Protein AF-A0A7S1XVS2-F1 (afdb_monomer_lite)

Organism: NCBI:txid124430

pLDDT: mean 78.74, std 25.48, range [21.52, 98.75]

InterPro domains:
  IPR017853 Glycoside hydrolase superfamily [SSF51445] (365-425)

Foldseek 3Di:
DDDDDDDDDDDDDDDDDDDDDDDDDDDDDDDDDDDDDDDDDDDDDDDDDDDDDDDDDDDDDDDDDDDDDDPDPPPPPPPPPPPPPPDPDAQWDKDADPQRWIFTHGNNFGQWGWDWWWAAAPQDIATRPPLQKGFPDDQDWDFDQPDLLGTWIKTKTWMDSVPQDIWIWMWTHDNQFKIKIKIWFQAKGAQLAHDDDPDPVVSQFDARTFPGKTWQDPDRDQYFQKKWWQWADVSPPTDMDGRWLTHDAGTHPGGAKMKGAHPVLQKIKIKGWLPPRNFKMWDWDQDPVSIIMITIHGGNRDRITHRGDMTMMMIGMDRGDVRNVVVVVVSSCVSVVHDPVVVCVLDPVNVFAAAELDDPDPNVVHAPPPDAQLVRLLVVLVVCVVVVPDHQYYHDDDPQADADPPRDGDGPAGDCRRVVVGDVVSCVSSRPNPPDPVNVPD

Radius of gyration: 31.46 Å; chains: 1; bounding box: 79×126×64 Å

Structure (mmCIF, N/CA/C/O backbone):
data_AF-A0A7S1XVS2-F1
#
_entry.id   AF-A0A7S1XVS2-F1
#
loop_
_atom_site.group_PDB
_atom_site.id
_atom_site.type_symbol
_atom_site.label_atom_id
_atom_site.label_alt_id
_atom_site.label_comp_id
_atom_site.label_asym_id
_atom_site.label_entity_id
_atom_site.label_seq_id
_atom_site.pdbx_PDB_ins_code
_atom_site.Cartn_x
_atom_site.Cartn_y
_atom_site.Cartn_z
_atom_site.occupancy
_atom_site.B_iso_or_equiv
_atom_site.auth_seq_id
_atom_site.auth_comp_id
_atom_site.auth_asym_id
_atom_site.auth_atom_id
_atom_site.pdbx_PDB_model_num
ATOM 1 N N . SER A 1 1 ? 32.647 60.392 20.763 1.00 36.88 1 SER A N 1
ATOM 2 C CA . SER A 1 1 ? 31.682 60.488 19.650 1.00 36.88 1 SER A CA 1
ATOM 3 C C . SER A 1 1 ? 30.702 59.328 19.760 1.00 36.88 1 SER A C 1
ATOM 5 O O . SER A 1 1 ? 31.150 58.197 19.733 1.00 36.88 1 SER A O 1
ATOM 7 N N . ALA A 1 2 ? 29.423 59.664 19.997 1.00 31.08 2 ALA A N 1
ATOM 8 C CA . ALA A 1 2 ? 28.161 58.892 19.911 1.00 31.08 2 ALA A CA 1
ATOM 9 C C . ALA A 1 2 ? 28.147 57.392 20.333 1.00 31.08 2 ALA A C 1
ATOM 11 O O . ALA A 1 2 ? 28.803 56.578 19.705 1.00 31.08 2 ALA A O 1
ATOM 12 N N . SER A 1 3 ? 27.490 56.944 21.418 1.00 28.03 3 SER A N 1
ATOM 13 C CA . SER A 1 3 ? 26.065 57.025 21.845 1.00 28.03 3 SER A CA 1
ATOM 14 C C . SER A 1 3 ? 25.125 55.999 21.186 1.00 28.03 3 SER A C 1
ATOM 16 O O . SER A 1 3 ? 24.820 56.158 20.010 1.00 28.03 3 SER A O 1
ATOM 18 N N . ALA A 1 4 ? 24.585 55.067 21.995 1.00 30.02 4 ALA A N 1
ATOM 19 C CA . ALA A 1 4 ? 23.151 54.705 22.161 1.00 30.02 4 ALA A CA 1
ATOM 20 C C . ALA A 1 4 ? 23.037 53.231 22.634 1.00 30.02 4 ALA A C 1
ATOM 22 O O . ALA A 1 4 ? 23.236 52.313 21.853 1.00 30.02 4 ALA A O 1
ATOM 23 N N . ALA A 1 5 ? 22.942 52.910 23.929 1.00 32.09 5 ALA A N 1
ATOM 24 C CA . ALA A 1 5 ? 21.788 53.035 24.835 1.00 32.09 5 ALA A CA 1
ATOM 25 C C . ALA A 1 5 ? 20.539 52.248 24.379 1.00 32.09 5 ALA A C 1
ATOM 27 O O . ALA A 1 5 ? 19.642 52.785 23.731 1.00 32.09 5 ALA A O 1
ATOM 28 N N . ALA A 1 6 ? 20.476 50.980 24.793 1.00 29.17 6 ALA A N 1
ATOM 29 C CA . ALA A 1 6 ? 19.278 50.151 24.764 1.00 29.17 6 ALA A CA 1
ATOM 30 C C . ALA A 1 6 ? 18.232 50.688 25.759 1.00 29.17 6 ALA A C 1
ATOM 32 O O . ALA A 1 6 ? 18.528 50.897 26.936 1.00 29.17 6 ALA A O 1
ATOM 33 N N . ARG A 1 7 ? 16.998 50.896 25.291 1.00 29.14 7 ARG A N 1
ATOM 34 C CA . ARG A 1 7 ? 15.817 51.091 26.141 1.00 29.14 7 ARG A CA 1
ATOM 35 C C . ARG A 1 7 ? 14.791 50.018 25.818 1.00 29.14 7 ARG A C 1
ATOM 37 O O . ARG A 1 7 ? 14.364 49.884 24.674 1.00 29.14 7 ARG A O 1
ATOM 44 N N . SER A 1 8 ? 14.407 49.288 26.857 1.00 27.64 8 SER A N 1
ATOM 45 C CA . SER A 1 8 ? 13.283 48.367 26.878 1.00 27.64 8 SER A CA 1
ATOM 46 C C . SER A 1 8 ? 11.971 49.118 26.632 1.00 27.64 8 SER A C 1
ATOM 48 O O . SER A 1 8 ? 11.725 50.191 27.188 1.00 27.64 8 SER A O 1
ATOM 50 N N . ARG A 1 9 ? 11.110 48.541 25.793 1.00 28.53 9 ARG A N 1
ATOM 51 C CA . ARG A 1 9 ? 9.696 48.904 25.689 1.00 28.53 9 ARG A CA 1
ATOM 52 C C . ARG A 1 9 ? 8.865 47.646 25.887 1.00 28.53 9 ARG A C 1
ATOM 54 O O . ARG A 1 9 ? 8.879 46.750 25.054 1.00 28.53 9 ARG A O 1
ATOM 61 N N . VAL A 1 10 ? 8.160 47.625 27.009 1.00 32.50 10 VAL A N 1
ATOM 62 C CA . VAL A 1 10 ? 6.999 46.774 27.275 1.00 32.50 10 VAL A CA 1
ATOM 63 C C . VAL A 1 10 ? 5.834 47.283 26.418 1.00 32.50 10 VAL A C 1
ATOM 65 O O . VAL A 1 10 ? 5.587 48.493 26.435 1.00 32.50 10 VAL A O 1
ATOM 68 N N . PRO A 1 11 ? 5.096 46.419 25.702 1.00 32.25 11 PRO A N 1
ATOM 69 C CA . PRO A 1 11 ? 3.765 46.758 25.221 1.00 32.25 11 PRO A CA 1
ATOM 70 C C . PRO A 1 11 ? 2.677 46.186 26.133 1.00 32.25 11 PRO A C 1
ATOM 72 O O . PRO A 1 11 ? 2.744 45.052 26.600 1.00 32.25 11 PRO A O 1
ATOM 75 N N . ASN A 1 12 ? 1.683 47.039 26.353 1.00 28.75 12 ASN A N 1
ATOM 76 C CA . ASN A 1 12 ? 0.519 46.888 27.209 1.00 28.75 12 ASN A CA 1
ATOM 77 C C . ASN A 1 12 ? -0.358 45.666 26.912 1.00 28.75 12 ASN A C 1
ATOM 79 O O . ASN A 1 12 ? -0.596 45.303 25.762 1.00 28.75 12 ASN A O 1
ATOM 83 N N . ALA A 1 13 ? -0.942 45.156 27.997 1.00 29.19 13 ALA A N 1
ATOM 84 C CA . ALA A 1 13 ? -2.112 44.297 28.010 1.00 29.19 13 ALA A CA 1
ATOM 85 C C . ALA A 1 13 ? -3.295 44.976 27.298 1.00 29.19 13 ALA A C 1
ATOM 87 O O . ALA A 1 13 ? -3.735 46.058 27.691 1.00 29.19 13 ALA A O 1
ATOM 88 N N . ALA A 1 14 ? -3.809 44.317 26.260 1.00 30.17 14 ALA A N 1
ATOM 89 C CA . ALA A 1 14 ? -5.089 44.633 25.649 1.00 30.17 14 ALA A CA 1
ATOM 90 C C . ALA A 1 14 ? -6.154 43.700 26.235 1.00 30.17 14 ALA A C 1
ATOM 92 O O . ALA A 1 14 ? -6.114 42.483 26.071 1.00 30.17 14 ALA A O 1
ATOM 93 N N . THR A 1 15 ? -7.097 44.303 26.944 1.00 30.73 15 THR A N 1
ATOM 94 C CA . THR A 1 15 ? -8.346 43.725 27.430 1.00 30.73 15 THR A CA 1
ATOM 95 C C . THR A 1 15 ? -9.229 43.332 26.243 1.00 30.73 15 THR A C 1
ATOM 97 O O . THR A 1 15 ? -9.756 44.197 25.546 1.00 30.73 15 THR A O 1
ATOM 100 N N . THR A 1 16 ? -9.435 42.034 26.024 1.00 31.17 16 THR A N 1
ATOM 101 C CA . THR A 1 16 ? -10.450 41.519 25.092 1.00 31.17 16 THR A CA 1
ATOM 102 C C . THR A 1 16 ? -11.611 40.908 25.866 1.00 31.17 16 THR A C 1
ATOM 104 O O . THR A 1 16 ? -11.453 39.914 26.570 1.00 31.17 16 THR A O 1
ATOM 107 N N . GLN A 1 17 ? -12.783 41.530 25.728 1.00 29.62 17 GLN A N 1
ATOM 108 C CA . GLN A 1 17 ? -14.078 40.983 26.135 1.00 29.62 17 GLN A CA 1
ATOM 109 C C . GLN A 1 17 ? -14.377 39.667 25.388 1.00 29.62 17 GLN A C 1
ATOM 111 O O . GLN A 1 17 ? -13.984 39.531 24.226 1.00 29.62 17 GLN A O 1
ATOM 116 N N . PRO A 1 18 ? -15.106 38.715 25.999 1.00 31.66 18 PRO A N 1
ATOM 117 C CA . PRO A 1 18 ? -15.439 37.454 25.350 1.00 31.66 18 PRO A CA 1
ATOM 118 C C . PRO A 1 18 ? -16.485 37.651 24.245 1.00 31.66 18 PRO A C 1
ATOM 120 O O . PRO A 1 18 ? -17.544 38.254 24.442 1.00 31.66 18 PRO A O 1
ATOM 123 N N . ALA A 1 19 ? -16.173 37.114 23.066 1.00 32.12 19 ALA A N 1
ATOM 124 C CA . ALA A 1 19 ? -17.058 37.079 21.915 1.00 32.12 19 ALA A CA 1
ATOM 125 C C . ALA A 1 19 ? -18.284 36.192 22.187 1.00 32.12 19 ALA A C 1
ATOM 127 O O . ALA A 1 19 ? -18.185 35.074 22.692 1.00 32.12 19 ALA A O 1
ATOM 128 N N . ARG A 1 20 ? -19.457 36.715 21.820 1.00 29.02 20 ARG A N 1
ATOM 129 C CA . ARG A 1 20 ? -20.750 36.028 21.870 1.00 29.02 20 ARG A CA 1
ATOM 130 C C . ARG A 1 20 ? -20.726 34.752 21.021 1.00 29.02 20 ARG A C 1
ATOM 132 O O . ARG A 1 20 ? -20.350 34.794 19.850 1.00 29.02 20 ARG A O 1
ATOM 139 N N . ARG A 1 21 ? -21.206 33.647 21.602 1.00 32.41 21 ARG A N 1
ATOM 140 C CA . ARG A 1 21 ? -21.481 32.377 20.914 1.00 32.41 21 ARG A CA 1
ATOM 141 C C . ARG A 1 21 ? -22.445 32.609 19.741 1.00 32.41 21 ARG A C 1
ATOM 143 O O . ARG A 1 21 ? -23.542 33.130 19.936 1.00 32.41 21 ARG A O 1
ATOM 150 N N . ARG A 1 22 ? -22.044 32.203 18.532 1.00 31.61 22 ARG A N 1
ATOM 151 C CA . ARG A 1 22 ? -22.971 31.937 17.421 1.00 31.61 22 ARG A CA 1
ATOM 152 C C . ARG A 1 22 ? -23.511 30.508 17.580 1.00 31.61 22 ARG A C 1
ATOM 154 O O . ARG A 1 22 ? -22.698 29.615 17.811 1.00 31.61 22 ARG A O 1
ATOM 161 N N . PRO A 1 23 ? -24.825 30.269 17.454 1.00 29.73 23 PRO A N 1
ATOM 162 C CA . PRO A 1 23 ? -25.363 28.915 17.411 1.00 29.73 23 PRO A CA 1
ATOM 163 C C . PRO A 1 23 ? -25.033 28.249 16.065 1.00 29.73 23 PRO A C 1
ATOM 165 O O . PRO A 1 23 ? -25.108 28.887 15.013 1.00 29.73 23 PRO A O 1
ATOM 168 N N . LEU A 1 24 ? -24.650 26.971 16.118 1.00 34.09 24 LEU A N 1
ATOM 169 C CA . LEU A 1 24 ? -24.522 26.089 14.955 1.00 34.09 24 LEU A CA 1
ATOM 170 C C . LEU A 1 24 ? -25.910 25.574 14.517 1.00 34.09 24 LEU A C 1
ATOM 172 O O . LEU A 1 24 ? -26.830 25.534 15.337 1.00 34.09 24 LEU A O 1
ATOM 176 N N . PRO A 1 25 ? -26.083 25.227 13.229 1.00 30.98 25 PRO A N 1
ATOM 177 C CA . PRO A 1 25 ? -27.387 24.947 12.639 1.00 30.98 25 PRO A CA 1
ATOM 178 C C . PRO A 1 25 ? -27.948 23.582 13.055 1.00 30.98 25 PRO A C 1
ATOM 180 O O . PRO A 1 25 ? -27.243 22.578 13.104 1.00 30.98 25 PRO A O 1
ATOM 183 N N . SER A 1 26 ? -29.256 23.564 13.305 1.00 28.97 26 SER A N 1
ATOM 184 C CA . SER A 1 26 ? -30.069 22.379 13.562 1.00 28.97 26 SER A CA 1
ATOM 185 C C . SER A 1 26 ? -30.191 21.506 12.309 1.00 28.97 26 SER A C 1
ATOM 187 O O . SER A 1 26 ? -30.762 21.947 11.310 1.00 28.97 26 SER A O 1
ATOM 189 N N . ASN A 1 27 ? -29.734 20.255 12.377 1.00 31.08 27 ASN A N 1
ATOM 190 C CA . ASN A 1 27 ? -30.096 19.231 11.399 1.00 31.08 27 ASN A CA 1
ATOM 191 C C . ASN A 1 27 ? -31.477 18.665 11.752 1.00 31.08 27 ASN A C 1
ATOM 193 O O . ASN A 1 27 ? -31.625 17.835 12.645 1.00 31.08 27 ASN A O 1
ATOM 197 N N . THR A 1 28 ? -32.502 19.126 11.041 1.00 30.64 28 THR A N 1
ATOM 198 C CA . THR A 1 28 ? -33.830 18.509 11.024 1.00 30.64 28 THR A CA 1
ATOM 199 C C . THR A 1 28 ? -33.789 17.223 10.204 1.00 30.64 28 THR A C 1
ATOM 201 O O . THR A 1 28 ? -33.678 17.267 8.980 1.00 30.64 28 THR A O 1
ATOM 204 N N . ALA A 1 29 ? -33.907 16.080 10.881 1.00 30.20 29 ALA A N 1
ATOM 205 C CA . ALA A 1 29 ? -34.226 14.803 10.259 1.00 30.20 29 ALA A CA 1
ATOM 206 C C . ALA A 1 29 ? -35.687 14.822 9.778 1.00 30.20 29 ALA A C 1
ATOM 208 O O . ALA A 1 29 ? -36.616 15.003 10.566 1.00 30.20 29 ALA A O 1
ATOM 209 N N . GLY A 1 30 ? -35.876 14.677 8.467 1.00 28.25 30 GLY A N 1
ATOM 210 C CA . GLY A 1 30 ? -37.182 14.594 7.824 1.00 28.25 30 GLY A CA 1
ATOM 211 C C . GLY A 1 30 ? -37.812 13.211 7.979 1.00 28.25 30 GLY A C 1
ATOM 212 O O . GLY A 1 30 ? -37.205 12.191 7.666 1.00 28.25 30 GLY A O 1
ATOM 213 N N . SER A 1 31 ? -39.054 13.210 8.448 1.00 30.19 31 SER A N 1
ATOM 214 C CA . SER A 1 31 ? -39.982 12.085 8.527 1.00 30.19 31 SER A CA 1
ATOM 215 C C . SER A 1 31 ? -40.726 11.831 7.208 1.00 30.19 31 SER A C 1
ATOM 217 O O . SER A 1 31 ? -41.163 12.785 6.566 1.00 30.19 31 SER A O 1
ATOM 219 N N . GLY A 1 32 ? -41.012 10.559 6.907 1.00 28.30 32 GLY A N 1
ATOM 220 C CA . GLY A 1 32 ? -42.037 10.103 5.949 1.00 28.30 32 GLY A CA 1
ATOM 221 C C . GLY A 1 32 ? -41.508 9.002 5.018 1.00 28.30 32 GLY A C 1
ATOM 222 O O . GLY A 1 32 ? -40.387 9.099 4.550 1.00 28.30 32 GLY A O 1
ATOM 223 N N . SER A 1 33 ? -42.210 7.919 4.688 1.00 28.69 33 SER A N 1
ATOM 224 C CA . SER A 1 33 ? -43.573 7.471 4.983 1.00 28.69 33 SER A CA 1
ATOM 225 C C . SER A 1 33 ? -43.693 5.979 4.636 1.00 28.69 33 SER A C 1
ATOM 227 O O . SER A 1 33 ? -42.987 5.477 3.766 1.00 28.69 33 SER A O 1
ATOM 229 N N . ALA A 1 34 ? -44.625 5.301 5.301 1.00 29.11 34 ALA A N 1
ATOM 230 C CA . ALA A 1 34 ? -44.986 3.898 5.130 1.00 29.11 34 ALA A CA 1
ATOM 231 C C . ALA A 1 34 ? -45.520 3.526 3.728 1.00 29.11 34 ALA A C 1
ATOM 233 O O . ALA A 1 34 ? -46.136 4.347 3.053 1.00 29.11 34 ALA A O 1
ATOM 234 N N . GLY A 1 35 ? -45.382 2.244 3.362 1.00 26.64 35 GLY A N 1
ATOM 235 C CA . GLY A 1 35 ? -46.048 1.646 2.200 1.00 26.64 35 GLY A CA 1
ATOM 236 C C . GLY A 1 35 ? -45.827 0.134 2.046 1.00 26.64 35 GLY A C 1
ATOM 237 O O . GLY A 1 35 ? -44.884 -0.280 1.390 1.00 26.64 35 GLY A O 1
ATOM 238 N N . SER A 1 36 ? -46.726 -0.652 2.657 1.00 29.19 36 SER A N 1
ATOM 239 C CA . SER A 1 36 ? -47.252 -1.982 2.251 1.00 29.19 36 SER A CA 1
ATOM 240 C C . SER A 1 36 ? -46.319 -3.123 1.783 1.00 29.19 36 SER A C 1
ATOM 242 O O . SER A 1 36 ? -45.700 -3.052 0.728 1.00 29.19 36 SER A O 1
ATOM 244 N N . GLY A 1 37 ? -46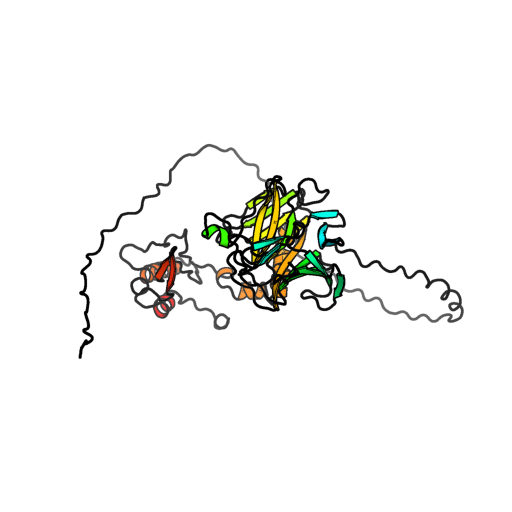.376 -4.257 2.505 1.00 25.03 37 GLY A N 1
ATOM 245 C CA . GLY A 1 37 ? -45.898 -5.581 2.057 1.00 25.03 37 GLY A CA 1
ATOM 246 C C . GLY A 1 37 ? -46.742 -6.213 0.929 1.00 25.03 37 GLY A C 1
ATOM 247 O O . GLY A 1 37 ? -47.656 -5.562 0.423 1.00 25.03 37 GLY A O 1
ATOM 248 N N . PRO A 1 38 ? -46.499 -7.497 0.570 1.00 34.25 38 PRO A N 1
ATOM 249 C CA . PRO A 1 38 ? -47.018 -8.568 1.430 1.00 34.25 38 PRO A CA 1
ATOM 250 C C . PRO A 1 38 ? -46.165 -9.863 1.557 1.00 34.25 38 PRO A C 1
ATOM 252 O O . PRO A 1 38 ? -45.468 -10.302 0.653 1.00 34.25 38 PRO A O 1
ATOM 255 N N . THR A 1 39 ? -46.302 -10.474 2.742 1.00 28.45 39 THR A N 1
ATOM 256 C CA . THR A 1 39 ? -46.388 -11.917 3.087 1.00 28.45 39 THR A CA 1
ATOM 257 C C . THR A 1 39 ? -45.453 -12.984 2.481 1.00 28.45 39 THR A C 1
ATOM 259 O O . THR A 1 39 ? -45.665 -13.478 1.382 1.00 28.45 39 THR A O 1
ATOM 262 N N . ARG A 1 40 ? -44.575 -13.486 3.370 1.00 28.94 40 ARG A N 1
ATOM 263 C CA . ARG A 1 40 ? -44.339 -14.891 3.801 1.00 28.94 40 ARG A CA 1
ATOM 264 C C . ARG A 1 40 ? -44.400 -16.039 2.773 1.00 28.94 40 ARG A C 1
ATOM 266 O O . ARG A 1 40 ? -45.478 -16.436 2.350 1.00 28.94 40 ARG A O 1
ATOM 273 N N . SER A 1 41 ? -43.323 -16.831 2.767 1.00 25.47 41 SER A N 1
ATOM 274 C CA . SER A 1 41 ? -43.429 -18.254 3.129 1.00 25.47 41 SER A CA 1
ATOM 275 C C . SER A 1 41 ? -42.201 -18.707 3.937 1.00 25.47 41 SER A C 1
ATOM 277 O O . SER A 1 41 ? -41.099 -18.197 3.761 1.00 25.47 41 SER A O 1
ATOM 279 N N . ARG A 1 42 ? -42.449 -19.574 4.924 1.00 27.70 42 ARG A N 1
ATOM 280 C CA . ARG A 1 42 ? -41.494 -20.131 5.891 1.00 27.70 42 ARG A CA 1
ATOM 281 C C . ARG A 1 42 ? -40.910 -21.433 5.342 1.00 27.70 42 ARG A C 1
ATOM 283 O O . ARG A 1 42 ? -41.650 -22.216 4.759 1.00 27.70 42 ARG A O 1
ATOM 290 N N . GLY A 1 43 ? -39.655 -21.711 5.680 1.00 25.30 43 GLY A N 1
ATOM 291 C CA . GLY A 1 43 ? -39.027 -23.023 5.526 1.00 25.30 43 GLY A CA 1
ATOM 292 C C . GLY A 1 43 ? -37.783 -23.126 6.404 1.00 25.30 43 GLY A C 1
ATOM 293 O O . GLY A 1 43 ? -36.683 -22.814 5.979 1.00 25.30 43 GLY A O 1
ATOM 294 N N . SER A 1 44 ? -37.995 -23.486 7.663 1.00 24.64 44 SER A N 1
ATOM 295 C CA . SER A 1 44 ? -37.008 -23.804 8.699 1.00 24.64 44 SER A CA 1
ATOM 296 C C . SER A 1 44 ? -36.235 -25.091 8.404 1.00 24.64 44 SER A C 1
ATOM 298 O O . SER A 1 44 ? -36.889 -26.068 8.053 1.00 24.64 44 SER A O 1
ATOM 300 N N . THR A 1 45 ? -34.931 -25.164 8.705 1.00 25.00 45 THR A N 1
ATOM 301 C CA . THR A 1 45 ? -34.357 -26.173 9.635 1.00 25.00 45 THR A CA 1
ATOM 302 C C . THR A 1 45 ? -32.863 -25.957 9.917 1.00 25.00 45 THR A C 1
ATOM 304 O O . THR A 1 45 ? -32.074 -25.673 9.025 1.00 25.00 45 THR A O 1
ATOM 307 N N . TYR A 1 46 ? -32.510 -26.111 11.196 1.00 22.11 46 TYR A N 1
ATOM 308 C CA . TYR A 1 46 ? -31.161 -26.227 11.754 1.00 22.11 46 TYR A CA 1
ATOM 309 C C . TYR A 1 46 ? -30.632 -27.666 11.601 1.00 22.11 46 TYR A C 1
ATOM 311 O O . TYR A 1 46 ? -31.398 -28.596 11.835 1.00 22.11 46 TYR A O 1
ATOM 319 N N . ALA A 1 47 ? -29.330 -27.838 11.342 1.00 24.73 47 ALA A N 1
ATOM 320 C CA . ALA A 1 47 ? -28.497 -28.976 11.783 1.00 24.73 47 ALA A CA 1
ATOM 321 C C . ALA A 1 47 ? -27.015 -28.610 11.516 1.00 24.73 47 ALA A C 1
ATOM 323 O O . ALA A 1 47 ? -26.649 -28.367 10.374 1.00 24.73 47 ALA A O 1
ATOM 324 N N . LEU A 1 48 ? -26.180 -28.283 12.512 1.00 23.36 48 LEU A N 1
ATOM 325 C CA . LEU A 1 48 ? -25.387 -29.199 13.351 1.00 23.36 48 LEU A CA 1
ATOM 326 C C . LEU A 1 48 ? -24.689 -30.318 12.561 1.00 23.36 48 LEU A C 1
ATOM 328 O O . LEU A 1 48 ? -25.305 -31.336 12.271 1.00 23.36 48 LEU A O 1
ATOM 332 N N . TYR A 1 49 ? -23.383 -30.161 12.327 1.00 22.81 49 TYR A N 1
ATOM 333 C CA . TYR A 1 49 ? -22.452 -31.286 12.243 1.00 22.81 49 TYR A CA 1
ATOM 334 C C . TYR A 1 49 ? -21.162 -30.951 12.987 1.00 22.81 49 TYR A C 1
ATOM 336 O O . TYR A 1 49 ? -20.411 -30.047 12.625 1.00 22.81 49 TYR A O 1
ATOM 344 N N . SER A 1 50 ? -20.928 -31.715 14.045 1.00 21.52 50 SER A N 1
ATOM 345 C CA . SER A 1 50 ? -19.667 -31.846 14.749 1.00 21.52 50 SER A CA 1
ATOM 346 C C . SER A 1 50 ? -19.250 -33.319 14.726 1.00 21.52 50 SER A C 1
ATOM 348 O O . SER A 1 50 ? -20.079 -34.208 14.897 1.00 21.52 50 SER A O 1
ATOM 350 N N . ALA A 1 51 ? -17.935 -33.504 14.576 1.00 24.39 51 ALA A N 1
ATOM 351 C CA . ALA A 1 51 ? -17.119 -34.666 14.933 1.00 24.39 51 ALA A CA 1
ATOM 352 C C . ALA A 1 51 ? -17.200 -35.944 14.057 1.00 24.39 51 ALA A C 1
ATOM 354 O O . ALA A 1 51 ? -18.265 -36.475 13.769 1.00 24.39 51 ALA A O 1
ATOM 355 N N . ILE A 1 52 ? -16.031 -36.508 13.715 1.00 26.88 52 ILE A N 1
ATOM 356 C CA . ILE A 1 52 ? -15.391 -37.662 14.395 1.00 26.88 52 ILE A CA 1
ATOM 357 C C . ILE A 1 52 ? -14.274 -38.231 13.481 1.00 26.88 52 ILE A C 1
ATOM 359 O O . ILE A 1 52 ? -14.510 -38.613 12.340 1.00 26.88 52 ILE A O 1
ATOM 363 N N . TRP A 1 53 ? -13.052 -38.311 14.018 1.00 25.69 53 TRP A N 1
ATOM 364 C CA . TRP A 1 53 ? -11.943 -39.150 13.533 1.00 25.69 53 TRP A CA 1
ATOM 365 C C . TRP A 1 53 ? -12.222 -40.645 13.765 1.00 25.69 53 TRP A C 1
ATOM 367 O O . TRP A 1 53 ? -12.792 -40.987 14.802 1.00 25.69 53 TRP A O 1
ATOM 377 N N . PRO A 1 54 ? -11.630 -41.548 12.962 1.00 30.53 54 PRO A N 1
ATOM 378 C CA . PRO A 1 54 ? -11.170 -42.828 13.490 1.00 30.53 54 PRO A CA 1
ATOM 379 C C . PRO A 1 54 ? -9.666 -43.094 13.266 1.00 30.53 54 PRO A C 1
ATOM 381 O O . PRO A 1 54 ? -9.029 -42.451 12.431 1.00 30.53 54 PRO A O 1
ATOM 384 N N . PRO A 1 55 ? -9.078 -44.019 14.051 1.00 37.06 55 PRO A N 1
ATOM 385 C CA . PRO A 1 55 ? -7.650 -44.060 14.346 1.00 37.06 55 PRO A CA 1
ATOM 386 C C . PRO A 1 55 ? -6.875 -45.158 13.596 1.00 37.06 55 PRO A C 1
ATOM 388 O O . PRO A 1 55 ? -7.444 -46.120 13.093 1.00 37.06 55 PRO A O 1
ATOM 391 N N . ASN A 1 56 ? -5.545 -45.023 13.641 1.00 30.25 56 ASN A N 1
ATOM 392 C CA . ASN A 1 56 ? -4.520 -46.074 13.715 1.00 30.25 56 ASN A CA 1
ATOM 393 C C . ASN A 1 56 ? -4.804 -47.429 13.043 1.00 30.25 56 ASN A C 1
ATOM 395 O O . ASN A 1 56 ? -5.494 -48.287 13.592 1.00 30.25 56 ASN A O 1
ATOM 399 N N . THR A 1 57 ? -4.044 -47.730 11.989 1.00 30.86 57 THR A N 1
ATOM 400 C CA . THR A 1 57 ? -3.697 -49.118 11.656 1.00 30.86 57 THR A CA 1
ATO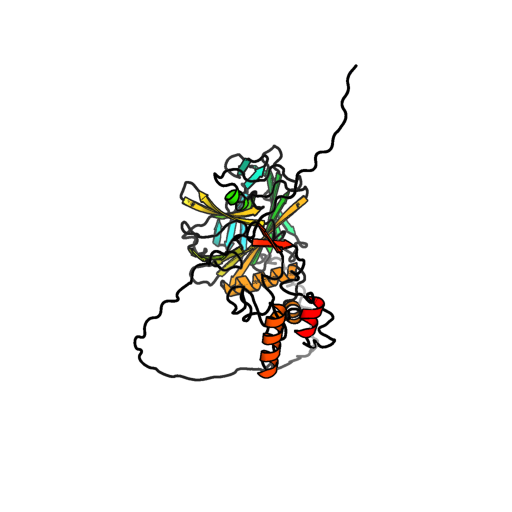M 401 C C . THR A 1 57 ? -2.193 -49.226 11.421 1.00 30.86 57 THR A C 1
ATOM 403 O O . THR A 1 57 ? -1.658 -48.782 10.411 1.00 30.86 57 THR A O 1
ATOM 406 N N . ARG A 1 58 ? -1.500 -49.803 12.411 1.00 31.95 58 ARG A N 1
ATOM 407 C CA . ARG A 1 58 ? -0.151 -50.359 12.265 1.00 31.95 58 ARG A CA 1
ATOM 408 C C . ARG A 1 58 ? -0.258 -51.618 11.407 1.00 31.95 58 ARG A C 1
ATOM 410 O O . ARG A 1 58 ? -1.024 -52.511 11.758 1.00 31.95 58 ARG A O 1
ATOM 417 N N . LEU A 1 59 ? 0.548 -51.725 10.357 1.00 30.97 59 LEU A N 1
ATOM 418 C CA . LEU A 1 59 ? 0.782 -52.987 9.658 1.00 30.97 59 LEU A CA 1
ATOM 419 C C . LEU A 1 59 ? 2.271 -53.311 9.729 1.00 30.97 59 LEU A C 1
ATOM 421 O O . LEU A 1 59 ? 3.128 -52.510 9.363 1.00 30.97 59 LEU A O 1
ATOM 425 N N . GLY A 1 60 ? 2.535 -54.456 10.353 1.00 29.98 60 GLY A N 1
ATOM 426 C CA . GLY A 1 60 ? 3.846 -54.917 10.763 1.00 29.98 60 GLY A CA 1
ATOM 427 C C . GLY A 1 60 ? 4.696 -55.456 9.620 1.00 29.98 60 GLY A C 1
ATOM 428 O O . GLY A 1 60 ? 4.210 -55.963 8.612 1.00 29.98 60 GLY A O 1
ATOM 429 N N . LEU A 1 61 ? 5.998 -55.363 9.864 1.00 33.03 61 LEU A N 1
ATOM 430 C CA . LEU A 1 61 ? 7.073 -56.030 9.150 1.00 33.03 61 LEU A CA 1
ATOM 431 C C . LEU A 1 61 ? 6.897 -57.554 9.210 1.00 33.03 61 LEU A C 1
ATOM 433 O O . LEU A 1 61 ? 6.920 -58.144 10.289 1.00 33.03 61 LEU A O 1
ATOM 437 N N . GLY A 1 62 ? 6.786 -58.181 8.041 1.00 30.09 62 GLY A N 1
ATOM 438 C CA . GLY A 1 62 ? 6.990 -59.612 7.842 1.00 30.09 62 GLY A CA 1
ATOM 439 C C . GLY A 1 62 ? 8.248 -59.828 7.006 1.00 30.09 62 GLY A C 1
ATOM 440 O O . GLY A 1 62 ? 8.220 -59.665 5.790 1.00 30.09 62 GLY A O 1
ATOM 441 N N . LEU A 1 63 ? 9.356 -60.167 7.666 1.00 35.47 63 LEU A N 1
ATOM 442 C CA . LEU A 1 63 ? 10.581 -60.647 7.028 1.00 35.47 63 LEU A CA 1
ATOM 443 C C . LEU A 1 63 ? 10.353 -62.084 6.541 1.00 35.47 63 LEU A C 1
ATOM 445 O O . LEU A 1 63 ? 10.187 -62.994 7.350 1.00 35.47 63 LEU A O 1
ATOM 449 N N . GLY A 1 64 ? 10.362 -62.276 5.223 1.00 30.27 64 GLY A N 1
ATOM 450 C CA . GLY A 1 64 ? 10.390 -63.581 4.567 1.00 30.27 64 GLY A CA 1
ATOM 451 C C . GLY A 1 64 ? 11.656 -63.712 3.727 1.00 30.27 64 GLY A C 1
ATOM 452 O O . GLY A 1 64 ? 11.852 -62.983 2.760 1.00 30.27 64 GLY A O 1
ATOM 453 N N . SER A 1 65 ? 12.531 -64.624 4.132 1.00 36.53 65 SER A N 1
ATOM 454 C CA . SER A 1 65 ? 13.790 -64.987 3.484 1.00 36.53 65 SER A CA 1
ATOM 455 C C . SER A 1 65 ? 13.573 -65.694 2.142 1.00 36.53 65 SER A C 1
ATOM 457 O O . SER A 1 65 ? 12.895 -66.719 2.100 1.00 36.53 65 SER A O 1
ATOM 459 N N . GLY A 1 66 ? 14.223 -65.225 1.073 1.00 32.06 66 GLY A N 1
ATOM 460 C CA . GLY A 1 66 ? 14.327 -65.988 -0.173 1.00 32.06 66 GLY A CA 1
ATOM 461 C C . GLY A 1 66 ? 15.022 -65.245 -1.316 1.00 32.06 66 GLY A C 1
ATOM 462 O O . GLY A 1 66 ? 14.473 -64.303 -1.869 1.00 32.06 66 GLY A O 1
ATOM 463 N N . ASN A 1 67 ? 16.191 -65.753 -1.715 1.00 37.09 67 ASN A N 1
ATOM 464 C CA . ASN A 1 67 ? 16.825 -65.596 -3.035 1.00 37.09 67 ASN A CA 1
ATOM 465 C C . ASN A 1 67 ? 17.477 -64.248 -3.398 1.00 37.09 67 ASN A C 1
ATOM 467 O O . ASN A 1 67 ? 17.114 -63.568 -4.357 1.00 37.09 67 ASN A O 1
ATOM 471 N N . ALA A 1 68 ? 18.587 -63.958 -2.718 1.00 40.75 68 ALA A N 1
ATOM 472 C CA . ALA A 1 68 ? 19.621 -63.042 -3.191 1.00 40.75 68 ALA A CA 1
ATOM 473 C C . ALA A 1 68 ? 20.506 -63.715 -4.264 1.00 40.75 68 ALA A C 1
ATOM 475 O O . ALA A 1 68 ? 21.544 -64.272 -3.928 1.00 40.75 68 ALA A O 1
ATOM 476 N N . ALA A 1 69 ? 20.108 -63.686 -5.544 1.00 37.28 69 ALA A N 1
ATOM 477 C CA . ALA A 1 69 ? 21.031 -63.994 -6.658 1.00 37.28 69 ALA A CA 1
ATOM 478 C C . ALA A 1 69 ? 20.583 -63.557 -8.073 1.00 37.28 69 ALA A C 1
ATOM 480 O O . ALA A 1 69 ? 21.340 -63.760 -9.015 1.00 37.28 69 ALA A O 1
ATOM 481 N N . ALA A 1 70 ? 19.405 -62.947 -8.266 1.00 38.22 70 ALA A N 1
ATOM 482 C CA . ALA A 1 70 ? 18.880 -62.651 -9.613 1.00 38.22 70 ALA A CA 1
ATOM 483 C C . ALA A 1 70 ? 18.453 -61.184 -9.828 1.00 38.22 70 ALA A C 1
ATOM 485 O O . ALA A 1 70 ? 17.593 -60.897 -10.653 1.00 38.22 70 ALA A O 1
ATOM 486 N N . MET A 1 71 ? 19.052 -60.240 -9.094 1.00 35.50 71 MET A N 1
ATOM 487 C CA . MET A 1 71 ? 18.677 -58.816 -9.140 1.00 35.50 71 MET A CA 1
ATOM 488 C C . MET A 1 71 ? 19.899 -57.889 -9.279 1.00 35.50 71 MET A C 1
ATOM 490 O O . MET A 1 71 ? 19.991 -56.851 -8.633 1.00 35.50 71 MET A O 1
ATOM 494 N N . ARG A 1 72 ? 20.886 -58.282 -10.098 1.00 39.34 72 ARG A N 1
ATOM 495 C CA . ARG A 1 72 ? 22.084 -57.462 -10.387 1.00 39.34 72 ARG A CA 1
ATOM 496 C C . ARG A 1 72 ? 22.320 -57.137 -11.866 1.00 39.34 72 ARG A C 1
ATOM 498 O O . ARG A 1 72 ? 23.286 -56.452 -12.172 1.00 39.34 72 ARG A O 1
ATOM 505 N N . THR A 1 73 ? 21.403 -57.509 -12.761 1.00 38.75 73 THR A N 1
ATOM 506 C CA . THR A 1 73 ? 21.555 -57.252 -14.212 1.00 38.75 73 THR A CA 1
ATOM 507 C C . THR A 1 73 ? 20.322 -56.603 -14.853 1.00 38.75 73 THR A C 1
ATOM 509 O O . THR A 1 73 ? 20.168 -56.631 -16.067 1.00 38.75 73 THR A O 1
ATOM 512 N N . LEU A 1 74 ? 19.454 -55.978 -14.045 1.00 34.50 74 LEU A N 1
ATOM 513 C CA . LEU A 1 74 ? 18.355 -55.116 -14.516 1.00 34.50 74 LEU A CA 1
ATOM 514 C C . LEU A 1 74 ? 18.336 -53.730 -13.837 1.00 34.50 74 LEU A C 1
ATOM 516 O O . LEU A 1 74 ? 17.380 -52.980 -13.986 1.00 34.50 74 LEU A O 1
ATOM 520 N N . ALA A 1 75 ? 19.398 -53.385 -13.099 1.00 37.38 75 ALA A N 1
ATOM 521 C CA . ALA A 1 75 ? 19.529 -52.127 -12.352 1.00 37.38 75 ALA A CA 1
ATOM 522 C C . ALA A 1 75 ? 20.545 -51.142 -12.971 1.00 37.38 75 ALA A C 1
ATOM 524 O O . ALA A 1 75 ? 20.833 -50.110 -12.378 1.00 37.38 75 ALA A O 1
ATOM 525 N N . LEU A 1 76 ? 21.083 -51.442 -14.162 1.00 35.53 76 LEU A N 1
ATOM 526 C CA . LEU A 1 76 ? 22.017 -50.558 -14.881 1.00 35.53 76 LEU A CA 1
ATOM 527 C C . LEU A 1 76 ? 21.453 -49.971 -16.190 1.00 35.53 76 LEU A C 1
ATOM 529 O O . LEU A 1 76 ? 22.149 -49.228 -16.869 1.00 35.53 76 LEU A O 1
ATOM 533 N N . GLY A 1 77 ? 20.196 -50.276 -16.535 1.00 34.75 77 GLY A N 1
ATOM 534 C CA . GLY A 1 77 ? 19.524 -49.787 -17.750 1.00 34.75 77 GLY A CA 1
ATOM 535 C C . GLY A 1 77 ? 18.252 -48.969 -17.501 1.00 34.75 77 GLY A C 1
ATOM 536 O O . GLY A 1 77 ? 17.547 -48.662 -18.454 1.00 34.75 77 GLY A O 1
ATOM 537 N N . LEU A 1 78 ? 17.943 -48.631 -16.241 1.00 37.12 78 LEU A N 1
ATOM 538 C CA . LEU A 1 78 ? 16.705 -47.935 -15.853 1.00 37.12 78 LEU A CA 1
ATOM 539 C C . LEU A 1 78 ? 16.936 -46.680 -14.985 1.00 37.12 78 LEU A C 1
ATOM 541 O O . LEU A 1 78 ? 16.015 -46.212 -14.327 1.00 37.12 78 LEU A O 1
ATOM 545 N N . CYS A 1 79 ? 18.154 -46.124 -14.989 1.00 38.06 79 CYS A N 1
ATOM 546 C CA . CYS A 1 79 ? 18.521 -44.914 -14.230 1.00 38.06 79 CYS A CA 1
ATOM 547 C C . CYS A 1 79 ? 19.040 -43.768 -15.124 1.00 38.06 79 CYS A C 1
ATOM 549 O O . CYS A 1 79 ? 19.834 -42.947 -14.681 1.00 38.06 79 CYS A O 1
ATOM 551 N N . LEU A 1 80 ? 18.597 -43.705 -16.384 1.00 43.31 80 LEU A N 1
ATOM 552 C CA . LEU A 1 80 ? 18.892 -42.606 -17.327 1.00 43.31 80 LEU A CA 1
ATOM 553 C C . LEU A 1 80 ? 17.618 -41.900 -17.819 1.00 43.31 80 LEU A C 1
ATOM 555 O O . LEU A 1 80 ? 17.572 -41.320 -18.896 1.00 43.31 80 LEU A O 1
ATOM 559 N N . GLY A 1 81 ? 16.581 -41.947 -16.985 1.00 41.09 81 GLY A N 1
ATOM 560 C CA . GLY A 1 81 ? 15.345 -41.188 -17.124 1.00 41.09 81 GLY A CA 1
ATOM 561 C C . GLY A 1 81 ? 14.922 -40.626 -15.772 1.00 41.09 81 GLY A C 1
ATOM 562 O O . GLY A 1 81 ? 13.758 -40.727 -15.403 1.00 41.09 81 GLY A O 1
ATOM 563 N N . LEU A 1 82 ? 15.871 -40.086 -14.996 1.00 47.41 82 LEU A N 1
ATOM 564 C CA . LEU A 1 82 ? 15.525 -39.109 -13.968 1.00 47.41 82 LEU A CA 1
ATOM 565 C C . LEU A 1 82 ? 14.996 -37.899 -14.730 1.00 47.41 82 LEU A C 1
ATOM 567 O O . LEU A 1 82 ? 15.765 -37.047 -15.171 1.00 47.41 82 LEU A O 1
ATOM 571 N N . GLY A 1 83 ? 13.684 -37.890 -14.970 1.00 40.94 83 GLY A N 1
ATOM 572 C CA . GLY A 1 83 ? 12.988 -36.680 -15.358 1.00 40.94 83 GLY A CA 1
ATOM 573 C C . GLY A 1 83 ? 13.408 -35.619 -14.358 1.00 40.94 83 GLY A C 1
ATOM 574 O O . GLY A 1 83 ? 13.198 -35.790 -13.157 1.00 40.94 83 GLY A O 1
ATOM 575 N N . LEU A 1 84 ? 14.078 -34.577 -14.847 1.00 43.81 84 LEU A N 1
ATOM 576 C CA . LEU A 1 84 ? 14.203 -33.332 -14.115 1.00 43.81 84 LEU A CA 1
ATOM 577 C C . LEU A 1 84 ? 12.769 -32.972 -13.736 1.00 43.81 84 LEU A C 1
ATOM 579 O O . LEU A 1 84 ? 11.983 -32.609 -14.610 1.00 43.81 84 LEU A O 1
ATOM 583 N N . ALA A 1 85 ? 12.391 -33.200 -12.477 1.00 47.72 85 ALA A N 1
ATOM 584 C CA . ALA A 1 85 ? 11.122 -32.727 -11.969 1.00 47.72 85 ALA A CA 1
ATOM 585 C C . ALA A 1 85 ? 11.186 -31.213 -12.152 1.00 47.72 85 ALA A C 1
ATOM 587 O O . ALA A 1 85 ? 11.953 -30.542 -11.461 1.00 47.72 85 ALA A O 1
ATOM 588 N N . GLN A 1 86 ? 10.495 -30.701 -13.175 1.00 54.09 86 GLN A N 1
ATOM 589 C CA . GLN A 1 86 ? 10.386 -29.267 -13.377 1.00 54.09 86 GLN A CA 1
ATOM 590 C C . GLN A 1 86 ? 9.837 -28.717 -12.066 1.00 54.09 86 GLN A C 1
ATOM 592 O O . GLN A 1 86 ? 8.806 -29.200 -11.587 1.00 54.09 86 GLN A O 1
ATOM 597 N N . LYS A 1 87 ? 10.582 -27.790 -11.443 1.00 60.47 87 LYS A N 1
ATOM 598 C CA . LYS A 1 87 ? 10.088 -27.073 -10.266 1.00 60.47 87 LYS A CA 1
ATOM 599 C C . LYS A 1 87 ? 8.680 -26.580 -10.630 1.00 60.47 87 LYS A C 1
ATOM 601 O O . LYS A 1 87 ? 8.533 -26.025 -11.722 1.00 60.47 87 LYS A O 1
ATOM 606 N N . PRO A 1 88 ? 7.655 -26.849 -9.802 1.00 65.38 88 PRO A N 1
ATOM 607 C CA . PRO A 1 88 ? 6.305 -26.409 -10.111 1.00 65.38 88 PRO A CA 1
ATOM 608 C C . PRO A 1 88 ? 6.335 -24.899 -10.340 1.00 65.38 88 PRO A C 1
ATOM 610 O O . PRO A 1 88 ? 6.854 -24.160 -9.503 1.00 65.38 88 PRO A O 1
ATOM 613 N N . THR A 1 89 ? 5.847 -24.464 -11.501 1.00 73.56 89 THR A N 1
ATOM 614 C CA . THR A 1 89 ? 5.743 -23.042 -11.822 1.00 73.56 89 THR A CA 1
ATOM 615 C C . THR A 1 89 ? 4.853 -22.379 -10.768 1.00 73.56 89 THR A C 1
ATOM 617 O O . THR A 1 89 ? 3.770 -22.912 -10.498 1.00 73.56 89 THR A O 1
ATOM 620 N N . PRO A 1 90 ? 5.286 -21.266 -10.146 1.00 84.00 90 PRO A N 1
ATOM 621 C CA . PRO A 1 90 ? 4.434 -20.514 -9.237 1.00 84.00 90 PRO A CA 1
ATOM 622 C C . PRO A 1 90 ? 3.119 -20.154 -9.927 1.00 84.00 90 PRO A C 1
ATOM 624 O O . PRO A 1 90 ? 3.108 -19.817 -11.110 1.00 84.00 90 PRO A O 1
ATOM 627 N N . ARG A 1 91 ? 2.002 -20.226 -9.194 1.00 93.62 91 ARG A N 1
ATOM 628 C CA . ARG A 1 91 ? 0.713 -19.781 -9.741 1.00 93.62 91 ARG A CA 1
ATOM 629 C C . ARG A 1 91 ? 0.743 -18.289 -10.032 1.00 93.62 91 ARG A C 1
ATOM 631 O O . ARG A 1 91 ? 0.349 -17.891 -11.115 1.00 93.62 91 ARG A O 1
ATOM 638 N N . LEU A 1 92 ? 1.217 -17.495 -9.075 1.00 96.75 92 LEU A N 1
ATOM 639 C CA . LEU A 1 92 ? 1.458 -16.066 -9.242 1.00 96.75 92 LEU A CA 1
ATOM 640 C C . LEU A 1 92 ? 2.948 -15.860 -9.522 1.00 96.75 92 LEU A C 1
ATOM 642 O O . LEU A 1 92 ? 3.775 -16.244 -8.695 1.00 96.75 92 LEU A O 1
ATOM 646 N N . ASP A 1 93 ? 3.280 -15.282 -10.671 1.00 96.56 93 ASP A N 1
ATOM 647 C CA . ASP A 1 93 ? 4.662 -15.114 -11.120 1.00 96.56 93 ASP A CA 1
ATOM 648 C C . ASP A 1 93 ? 4.887 -13.745 -11.793 1.00 96.56 93 ASP A C 1
ATOM 650 O O . ASP A 1 93 ? 3.945 -12.982 -12.015 1.00 96.56 93 ASP A O 1
ATOM 654 N N . VAL A 1 94 ? 6.142 -13.417 -12.103 1.00 97.56 94 VAL A N 1
ATOM 655 C CA . VAL A 1 94 ? 6.544 -12.227 -12.857 1.00 97.56 94 VAL A CA 1
ATOM 656 C C . VAL A 1 94 ? 7.427 -12.633 -14.030 1.00 97.56 94 VAL A C 1
ATOM 658 O O . VAL A 1 94 ? 8.463 -13.276 -13.858 1.00 97.56 94 VAL A O 1
ATOM 661 N N . GLU A 1 95 ? 7.041 -12.205 -15.225 1.00 96.94 95 GLU A N 1
ATOM 662 C CA . GLU A 1 95 ? 7.876 -12.265 -16.422 1.00 96.94 95 GLU A CA 1
ATOM 663 C C . GLU A 1 95 ? 8.528 -10.899 -16.638 1.00 96.94 95 GLU A C 1
ATOM 665 O O . GLU A 1 95 ? 7.828 -9.891 -16.636 1.00 96.94 95 GLU A O 1
ATOM 670 N N . VAL A 1 96 ? 9.852 -10.858 -16.823 1.00 97.44 96 VAL A N 1
ATOM 671 C CA . VAL A 1 96 ? 10.622 -9.621 -17.046 1.00 97.44 96 VAL A CA 1
ATOM 672 C C . VAL A 1 96 ? 11.422 -9.753 -18.339 1.00 97.44 96 VAL A C 1
ATOM 674 O O . VAL A 1 96 ? 12.105 -10.758 -18.553 1.00 97.44 96 VAL A O 1
ATOM 677 N N . ASP A 1 97 ? 11.344 -8.752 -19.213 1.00 96.38 97 ASP A N 1
ATOM 678 C CA . ASP A 1 97 ? 12.116 -8.702 -20.451 1.00 96.38 97 ASP A CA 1
ATOM 679 C C . ASP A 1 97 ? 13.447 -7.951 -20.286 1.00 96.38 97 ASP A C 1
ATOM 681 O O . ASP A 1 97 ? 13.739 -7.349 -19.256 1.00 96.38 97 ASP A O 1
ATOM 685 N N . LYS A 1 98 ? 14.278 -7.955 -21.334 1.00 95.38 98 LYS A N 1
ATOM 686 C CA . LYS A 1 98 ? 15.614 -7.329 -21.304 1.00 95.38 98 LYS A CA 1
ATOM 687 C C . LYS A 1 98 ? 15.610 -5.809 -21.116 1.00 95.38 98 LYS A C 1
ATOM 689 O O . LYS A 1 98 ? 16.668 -5.250 -20.860 1.00 95.38 98 LYS A O 1
ATOM 694 N N . SER A 1 99 ? 14.475 -5.144 -21.317 1.00 95.06 99 SER A N 1
ATOM 695 C CA . SER A 1 99 ? 14.317 -3.710 -21.066 1.00 95.06 99 SER A CA 1
ATOM 696 C C . SER A 1 99 ? 13.888 -3.407 -19.628 1.00 95.06 99 SER A C 1
ATOM 698 O O . SER A 1 99 ? 13.824 -2.242 -19.246 1.00 95.06 99 SER A O 1
ATOM 700 N N . GLY A 1 100 ? 13.596 -4.444 -18.836 1.00 95.88 100 GLY A N 1
ATOM 701 C CA . GLY A 1 100 ? 13.029 -4.329 -17.497 1.00 95.88 100 GLY A CA 1
ATOM 702 C C . GLY A 1 100 ? 11.511 -4.136 -17.491 1.00 95.88 100 GLY A C 1
ATOM 703 O O . GLY A 1 100 ? 10.916 -4.011 -16.419 1.00 95.88 100 GLY A O 1
ATOM 704 N N . ALA A 1 101 ? 10.861 -4.140 -18.661 1.00 96.94 101 ALA A N 1
ATOM 705 C CA . ALA A 1 101 ? 9.411 -4.232 -18.735 1.00 96.94 101 ALA A CA 1
ATOM 706 C C . ALA A 1 101 ? 8.970 -5.605 -18.217 1.00 96.94 101 ALA A C 1
ATOM 708 O O . ALA A 1 101 ? 9.639 -6.615 -18.447 1.00 96.94 101 ALA A O 1
ATOM 709 N N . TYR A 1 102 ? 7.853 -5.645 -17.497 1.00 98.19 102 TYR A N 1
ATOM 710 C CA . TYR A 1 102 ? 7.407 -6.862 -16.832 1.00 98.19 102 TYR A CA 1
ATOM 711 C C . TYR A 1 102 ? 5.896 -7.041 -16.886 1.00 98.19 102 TYR A C 1
ATOM 713 O O . TYR A 1 102 ? 5.146 -6.097 -17.130 1.00 98.19 102 TYR A O 1
ATOM 721 N N . ALA A 1 103 ? 5.454 -8.262 -16.612 1.00 97.94 103 ALA A N 1
ATOM 722 C CA . ALA A 1 103 ? 4.058 -8.617 -16.436 1.00 97.94 103 ALA A CA 1
ATOM 723 C C . ALA A 1 103 ? 3.912 -9.571 -15.249 1.00 97.94 103 ALA A C 1
ATOM 725 O O . ALA A 1 103 ? 4.681 -10.520 -15.110 1.00 97.94 103 ALA A O 1
ATOM 726 N N . VAL A 1 104 ? 2.901 -9.343 -14.412 1.00 98.00 104 VAL A N 1
ATOM 727 C CA . VAL A 1 104 ? 2.466 -10.330 -13.420 1.00 98.00 104 VAL A CA 1
ATOM 728 C C . VAL A 1 104 ? 1.608 -11.359 -14.138 1.00 98.00 104 VAL A C 1
ATOM 730 O O . VAL A 1 104 ? 0.665 -10.994 -14.849 1.00 98.00 104 VAL A O 1
ATOM 733 N N . THR A 1 105 ? 1.910 -12.637 -13.948 1.00 97.38 105 THR A N 1
ATOM 734 C CA . THR A 1 105 ? 1.159 -13.749 -14.527 1.00 97.38 105 THR A CA 1
ATOM 735 C C . THR A 1 105 ? 0.448 -14.552 -13.443 1.00 97.38 105 THR A C 1
ATOM 737 O O . THR A 1 105 ? 0.914 -14.656 -12.309 1.00 97.38 105 THR A O 1
ATOM 740 N N . LEU A 1 106 ? -0.717 -15.091 -13.797 1.00 96.19 106 LEU A N 1
ATOM 741 C CA . LEU A 1 106 ? -1.483 -16.032 -12.997 1.00 96.19 106 LEU A CA 1
ATOM 742 C C . LEU A 1 106 ? -1.728 -17.292 -13.830 1.00 96.19 106 LEU A C 1
ATOM 744 O O . LEU A 1 106 ? -2.313 -17.222 -14.911 1.00 96.19 106 LEU A O 1
ATOM 748 N N . ASP A 1 107 ? -1.245 -18.434 -13.347 1.00 93.75 107 ASP A N 1
ATOM 749 C CA . ASP A 1 107 ? -1.317 -19.733 -14.022 1.00 93.75 107 ASP A CA 1
ATOM 750 C C . ASP A 1 107 ? -0.789 -19.669 -15.478 1.00 93.75 107 ASP A C 1
ATOM 752 O O . ASP A 1 107 ? -1.318 -20.297 -16.398 1.00 93.75 107 ASP A O 1
ATOM 756 N N . GLY A 1 108 ? 0.269 -18.872 -15.691 1.00 92.94 108 GLY A N 1
ATOM 757 C CA . GLY A 1 108 ? 0.925 -18.661 -16.989 1.00 92.94 108 GLY A CA 1
ATOM 758 C C . GLY A 1 108 ? 0.202 -17.706 -17.949 1.00 92.94 108 GLY A C 1
ATOM 759 O O . GLY A 1 108 ? 0.631 -17.552 -19.091 1.00 92.94 108 GLY A O 1
ATOM 760 N N . LEU A 1 109 ? -0.892 -17.067 -17.525 1.00 94.50 109 LEU A N 1
ATOM 761 C CA . LEU A 1 109 ? -1.582 -16.024 -18.287 1.00 94.50 109 LEU A CA 1
ATOM 762 C C . LEU A 1 109 ? -1.275 -14.651 -17.696 1.00 94.50 109 LEU A C 1
ATOM 764 O O . LEU A 1 109 ? -1.185 -14.505 -16.483 1.00 94.50 109 LEU A O 1
ATOM 768 N N . THR A 1 110 ? -1.155 -13.620 -18.531 1.00 96.62 110 THR A N 1
ATOM 769 C CA . THR A 1 110 ? -0.958 -12.250 -18.043 1.00 96.62 110 THR A CA 1
ATOM 770 C C . THR A 1 110 ? -2.139 -11.800 -17.184 1.00 96.62 110 THR A C 1
ATOM 772 O O . THR A 1 110 ? -3.254 -11.635 -17.680 1.00 96.62 110 THR A O 1
ATOM 775 N N . TRP A 1 111 ? -1.863 -11.555 -15.905 1.00 96.81 111 TRP A N 1
ATOM 776 C CA . TRP A 1 111 ? -2.800 -10.999 -14.939 1.00 96.81 111 TRP A CA 1
ATOM 777 C C . TRP A 1 111 ? -2.745 -9.471 -14.945 1.00 96.81 111 TRP A C 1
ATOM 779 O O . TRP A 1 111 ? -3.773 -8.815 -15.048 1.00 96.81 111 TRP A O 1
ATOM 789 N N . ALA A 1 112 ? -1.553 -8.876 -14.900 1.00 96.62 112 ALA A N 1
ATOM 790 C CA . ALA A 1 112 ? -1.395 -7.425 -14.962 1.00 96.62 112 ALA A CA 1
ATOM 791 C C . ALA A 1 112 ? -0.125 -7.044 -15.722 1.00 96.62 112 ALA A C 1
ATOM 793 O O . ALA A 1 112 ? 0.939 -7.609 -15.479 1.00 96.62 112 ALA A O 1
ATOM 794 N N . GLN A 1 113 ? -0.234 -6.063 -16.618 1.00 96.88 113 GLN A N 1
ATOM 795 C CA . GLN A 1 113 ? 0.933 -5.483 -17.280 1.00 96.88 113 GLN A CA 1
ATOM 796 C C . GLN A 1 113 ? 1.637 -4.507 -16.338 1.00 96.88 113 GLN A C 1
ATOM 798 O O . GLN A 1 113 ? 0.978 -3.697 -15.680 1.00 96.88 113 GLN A O 1
ATOM 803 N N . GLY A 1 114 ? 2.965 -4.575 -16.285 1.00 96.81 114 GLY A N 1
ATOM 804 C CA . GLY A 1 114 ? 3.795 -3.639 -15.543 1.00 96.81 114 GLY A CA 1
ATOM 805 C C . GLY A 1 114 ? 3.742 -2.239 -16.153 1.00 96.81 114 GLY A C 1
ATOM 806 O O . GLY A 1 114 ? 3.749 -2.065 -17.371 1.00 96.81 114 GLY A O 1
ATOM 807 N N . GLY A 1 115 ? 3.667 -1.230 -15.293 1.00 95.38 115 GLY A N 1
ATOM 808 C CA . GLY A 1 115 ? 3.860 0.172 -15.644 1.00 95.38 115 GLY A CA 1
ATOM 809 C C . GLY A 1 115 ? 5.338 0.576 -15.582 1.00 95.38 115 GLY A C 1
ATOM 810 O O . GLY A 1 115 ? 6.171 -0.189 -15.084 1.00 95.38 115 GLY A O 1
ATOM 811 N N . PRO A 1 116 ? 5.675 1.786 -16.055 1.00 94.94 116 PRO A N 1
ATOM 812 C CA . PRO A 1 116 ? 7.048 2.266 -16.052 1.00 94.94 116 PRO A CA 1
ATOM 813 C C . PRO A 1 116 ? 7.577 2.466 -14.629 1.00 94.94 116 PRO A C 1
ATOM 815 O O . PRO A 1 116 ? 6.855 2.882 -13.717 1.00 94.94 116 PRO A O 1
ATOM 818 N N . VAL A 1 117 ? 8.875 2.214 -14.471 1.00 97.38 117 VAL A N 1
ATOM 819 C CA . VAL A 1 117 ? 9.633 2.580 -13.275 1.00 97.38 117 VAL A CA 1
ATOM 820 C C . VAL A 1 117 ? 9.851 4.091 -13.272 1.00 97.38 117 VAL A C 1
ATOM 822 O O . VAL A 1 117 ? 10.186 4.660 -14.308 1.00 97.38 117 VAL A O 1
ATOM 825 N N . ALA A 1 118 ? 9.672 4.757 -12.132 1.00 96.56 118 ALA A N 1
ATOM 826 C CA . ALA A 1 118 ? 9.940 6.192 -12.028 1.00 96.56 118 ALA A CA 1
ATOM 827 C C . ALA A 1 118 ? 10.545 6.588 -10.679 1.00 96.56 118 ALA A C 1
ATOM 829 O O . ALA A 1 118 ? 10.276 5.954 -9.656 1.00 96.56 118 ALA A O 1
ATOM 830 N N . LEU A 1 119 ? 11.315 7.677 -10.672 1.00 95.81 119 LEU A N 1
ATOM 831 C CA . LEU A 1 119 ? 11.784 8.352 -9.462 1.00 95.81 119 LEU A CA 1
ATOM 832 C C . LEU A 1 119 ? 11.859 9.866 -9.666 1.00 95.81 119 LEU A C 1
ATOM 834 O O . LEU A 1 119 ? 12.029 10.345 -10.783 1.00 95.81 119 LEU A O 1
ATOM 838 N N . THR A 1 120 ? 11.759 10.623 -8.578 1.00 95.38 120 THR A N 1
ATOM 839 C CA . THR A 1 120 ? 11.945 12.075 -8.567 1.00 95.38 120 THR A CA 1
ATOM 840 C C . THR A 1 120 ? 13.300 12.395 -7.958 1.00 95.38 120 THR A C 1
ATOM 842 O O . THR A 1 120 ? 13.585 11.990 -6.833 1.00 95.38 120 THR A O 1
ATOM 845 N N . VAL A 1 121 ? 14.130 13.149 -8.672 1.00 94.19 121 VAL A N 1
ATOM 846 C CA . VAL A 1 121 ? 15.444 13.606 -8.201 1.00 94.19 121 VAL A CA 1
ATOM 847 C C . VAL A 1 121 ? 15.665 15.040 -8.659 1.00 94.19 121 VAL A C 1
ATOM 849 O O . VAL A 1 121 ? 15.280 15.420 -9.761 1.00 94.19 121 VAL A O 1
ATOM 852 N N . GLY A 1 122 ? 16.213 15.886 -7.786 1.00 91.50 122 GLY A N 1
ATOM 853 C CA . GLY A 1 122 ? 16.408 17.301 -8.121 1.00 91.50 122 GLY A CA 1
ATOM 854 C C . GLY A 1 122 ? 15.103 18.055 -8.425 1.00 91.50 122 GLY A C 1
ATOM 855 O O . GLY A 1 122 ? 15.126 19.059 -9.125 1.00 91.50 122 GLY A O 1
ATOM 856 N N . SER A 1 123 ? 13.970 17.602 -7.875 1.00 88.62 123 SER A N 1
ATOM 857 C CA . SER A 1 123 ? 12.608 18.076 -8.172 1.00 88.62 123 SER A CA 1
ATOM 858 C C . SER A 1 123 ? 12.116 17.807 -9.601 1.00 88.62 123 SER A C 1
ATOM 860 O O . SER A 1 123 ? 11.132 18.415 -10.015 1.00 88.62 123 SER A O 1
ATOM 862 N N . GLU A 1 124 ? 12.759 16.902 -10.339 1.00 91.25 124 GLU A N 1
ATOM 863 C CA . GLU A 1 124 ? 12.326 16.464 -11.667 1.00 91.25 124 GLU A CA 1
ATOM 864 C C . GLU A 1 124 ? 11.980 14.974 -11.653 1.00 91.25 124 GLU A C 1
ATOM 866 O O . GLU A 1 124 ? 12.695 14.162 -11.063 1.00 91.25 124 GLU A O 1
ATOM 871 N N . ALA A 1 125 ? 10.881 14.611 -12.314 1.00 92.25 125 ALA A N 1
ATOM 872 C CA . ALA A 1 125 ? 10.524 13.216 -12.525 1.00 92.25 125 ALA A CA 1
ATOM 873 C C . ALA A 1 125 ? 11.411 12.602 -13.621 1.00 92.25 125 ALA A C 1
ATOM 875 O O . ALA A 1 125 ? 11.647 13.214 -14.665 1.00 92.25 125 ALA A O 1
ATOM 876 N N . ARG A 1 126 ? 11.884 11.382 -13.376 1.00 95.31 126 ARG A N 1
ATOM 877 C CA . ARG A 1 126 ? 12.648 10.537 -14.296 1.00 95.31 126 ARG A CA 1
ATOM 878 C C . ARG A 1 126 ? 11.877 9.239 -14.485 1.00 95.31 126 ARG A C 1
ATOM 880 O O . ARG A 1 126 ? 11.559 8.581 -13.492 1.00 95.31 126 ARG A O 1
ATOM 887 N N . VAL A 1 127 ? 11.556 8.883 -15.726 1.00 95.06 127 VAL A N 1
ATOM 888 C CA . VAL A 1 127 ? 10.699 7.732 -16.035 1.00 95.06 127 VAL A CA 1
ATOM 889 C C . VAL A 1 127 ? 11.431 6.773 -16.970 1.00 95.06 127 VAL A C 1
ATOM 891 O O . VAL A 1 127 ? 12.149 7.170 -17.884 1.00 95.06 127 VAL A O 1
ATOM 894 N N . ALA A 1 128 ? 11.277 5.476 -16.739 1.00 95.25 128 ALA A N 1
ATOM 895 C CA . ALA A 1 128 ? 11.806 4.465 -17.636 1.00 95.25 128 ALA A CA 1
ATOM 896 C C . ALA A 1 128 ? 11.047 4.498 -18.970 1.00 95.25 128 ALA A C 1
ATOM 898 O O . ALA A 1 128 ? 9.816 4.490 -19.001 1.00 95.25 128 ALA A O 1
ATOM 899 N N . GLY A 1 129 ? 11.793 4.515 -20.076 1.00 89.94 129 GLY A N 1
ATOM 900 C CA . GLY A 1 129 ? 11.244 4.507 -21.436 1.00 89.94 129 GLY A CA 1
ATOM 901 C C . GLY A 1 129 ? 11.048 5.884 -22.085 1.00 89.94 129 GLY A C 1
ATOM 902 O O . GLY A 1 129 ? 10.855 5.929 -23.298 1.00 89.94 129 GLY A O 1
ATOM 903 N N . ASP A 1 130 ? 11.158 6.995 -21.342 1.00 89.56 130 ASP A N 1
ATOM 904 C CA . ASP A 1 130 ? 11.136 8.362 -21.905 1.00 89.56 130 ASP A CA 1
ATOM 905 C C . ASP A 1 130 ? 12.535 8.991 -22.074 1.00 89.56 130 ASP A C 1
ATOM 907 O O . ASP A 1 130 ? 12.667 10.108 -22.575 1.00 89.56 130 ASP A O 1
ATOM 911 N N . GLY A 1 131 ? 13.582 8.252 -21.690 1.00 88.75 131 GLY A N 1
ATOM 912 C CA . GLY A 1 131 ? 14.977 8.699 -21.695 1.00 88.75 131 GLY A CA 1
ATOM 913 C C . GLY A 1 131 ? 15.421 9.405 -20.409 1.00 88.75 131 GLY A C 1
ATOM 914 O O . GLY A 1 131 ? 16.587 9.770 -20.301 1.00 88.75 131 GLY A O 1
ATOM 915 N N . GLY A 1 132 ? 14.531 9.598 -19.432 1.00 92.62 132 GLY A N 1
ATOM 916 C CA . GLY A 1 132 ? 14.854 10.171 -18.126 1.00 92.62 132 GLY A CA 1
ATOM 917 C C . GLY A 1 132 ? 15.446 9.163 -17.141 1.00 92.62 132 GLY A C 1
ATOM 918 O O . GLY A 1 132 ? 16.205 9.556 -16.259 1.00 92.62 132 GLY A O 1
ATOM 919 N N . LEU A 1 133 ? 15.117 7.877 -17.275 1.00 96.50 133 LEU A N 1
ATOM 920 C CA . LEU A 1 133 ? 15.653 6.801 -16.443 1.00 96.50 133 LEU A CA 1
ATOM 921 C C . LEU A 1 133 ? 16.014 5.588 -17.310 1.00 96.50 133 LEU A C 1
ATOM 923 O O . LEU A 1 133 ? 15.191 5.111 -18.095 1.00 96.50 133 LEU A O 1
ATOM 927 N N . GLU A 1 134 ? 17.229 5.071 -17.158 1.00 97.12 134 GLU A N 1
ATOM 928 C CA . GLU A 1 134 ? 17.742 3.950 -17.948 1.00 97.12 134 GLU A CA 1
ATOM 929 C C . GLU A 1 134 ? 18.035 2.729 -17.074 1.00 97.12 134 GLU A C 1
ATOM 931 O O . GLU A 1 134 ? 18.528 2.851 -15.951 1.00 97.12 134 GLU A O 1
ATOM 936 N N . LEU A 1 135 ? 17.753 1.542 -17.614 1.00 97.69 135 LEU A N 1
ATOM 937 C CA . LEU A 1 135 ? 18.191 0.274 -17.040 1.00 97.69 135 LEU A CA 1
ATOM 938 C C . LEU A 1 135 ? 19.691 0.111 -17.307 1.00 97.69 135 LEU A C 1
ATOM 940 O O . LEU A 1 135 ? 20.103 -0.054 -18.456 1.00 97.69 135 LEU A O 1
ATOM 944 N N . VAL A 1 136 ? 20.506 0.166 -16.254 1.00 97.50 136 VAL A N 1
ATOM 945 C CA . VAL A 1 136 ? 21.974 0.087 -16.358 1.00 97.50 136 VAL A CA 1
ATOM 946 C C . VAL A 1 136 ? 22.528 -1.288 -15.986 1.00 97.50 136 VAL A C 1
ATOM 948 O O . VAL A 1 136 ? 23.649 -1.615 -16.370 1.00 97.50 136 VAL A O 1
ATOM 951 N N . GLU A 1 137 ? 21.747 -2.103 -15.275 1.00 97.38 137 GLU A N 1
ATOM 952 C CA . GLU A 1 137 ? 22.101 -3.468 -14.872 1.00 97.38 137 GLU A CA 1
ATOM 953 C C . GLU A 1 137 ? 20.835 -4.315 -14.678 1.00 97.38 137 GLU A C 1
ATOM 955 O O . GLU A 1 137 ? 19.810 -3.810 -14.216 1.00 97.38 137 GLU A O 1
ATOM 960 N N . GLY A 1 138 ? 20.908 -5.606 -15.006 1.00 95.88 138 GLY A N 1
ATOM 961 C CA . GLY A 1 138 ? 19.766 -6.520 -14.977 1.00 95.88 138 GLY A CA 1
ATOM 962 C C . GLY A 1 138 ? 18.919 -6.519 -16.264 1.00 95.88 138 GLY A C 1
ATOM 963 O O . GLY A 1 138 ? 19.290 -5.885 -17.254 1.00 95.88 138 GLY A O 1
ATOM 964 N N . PRO A 1 139 ? 17.793 -7.258 -16.285 1.00 96.00 139 PRO A N 1
ATOM 965 C CA . PRO A 1 139 ? 17.317 -8.125 -15.208 1.00 96.00 139 PRO A CA 1
ATOM 966 C C . PRO A 1 139 ? 18.211 -9.356 -15.018 1.00 96.00 139 PRO A C 1
ATOM 968 O O . PRO A 1 139 ? 18.510 -10.081 -15.967 1.00 96.00 139 PRO A O 1
ATOM 971 N N . GLU A 1 140 ? 18.602 -9.613 -13.776 1.00 93.38 140 GLU A N 1
ATOM 972 C CA . GLU A 1 140 ? 19.278 -10.846 -13.366 1.00 93.38 140 GLU A CA 1
ATOM 973 C C . GLU A 1 140 ? 18.396 -11.605 -12.384 1.00 93.38 140 GLU A C 1
ATOM 975 O O . GLU A 1 140 ? 17.615 -10.994 -11.654 1.00 93.38 140 GLU A O 1
ATOM 980 N N . PHE A 1 141 ? 18.478 -12.936 -12.402 1.00 92.75 141 PHE A N 1
ATOM 981 C CA . PHE A 1 141 ? 17.678 -13.790 -11.533 1.00 92.75 141 PHE A CA 1
ATOM 982 C C . PHE A 1 141 ? 18.544 -14.772 -10.753 1.00 92.75 141 PHE A C 1
ATOM 984 O O . PHE A 1 141 ? 19.527 -15.307 -11.266 1.00 92.75 141 PHE A O 1
ATOM 991 N N . GLU A 1 142 ? 18.115 -15.063 -9.531 1.00 94.31 142 GLU A N 1
ATOM 992 C CA . GLU A 1 142 ? 18.717 -16.069 -8.667 1.00 94.31 142 GLU A CA 1
ATOM 993 C C . GLU A 1 142 ? 17.643 -16.778 -7.833 1.00 94.31 142 GLU A C 1
ATOM 995 O O . GLU A 1 142 ? 16.594 -16.209 -7.527 1.00 94.31 142 GLU A O 1
ATOM 1000 N N . ASP A 1 143 ? 17.903 -18.032 -7.471 1.00 93.56 143 ASP A N 1
ATOM 1001 C CA . ASP A 1 143 ? 17.168 -18.690 -6.392 1.00 93.56 143 ASP A CA 1
ATOM 1002 C C . ASP A 1 143 ? 17.856 -18.298 -5.071 1.00 93.56 143 ASP A C 1
ATOM 1004 O O . ASP A 1 143 ? 19.048 -18.566 -4.899 1.00 93.56 143 ASP A O 1
ATOM 1008 N N . ASP A 1 144 ? 17.124 -17.674 -4.148 1.00 91.00 144 ASP A N 1
ATOM 1009 C CA . ASP A 1 144 ? 17.621 -17.227 -2.843 1.00 91.00 144 ASP A CA 1
ATOM 1010 C C . ASP A 1 144 ? 16.875 -17.961 -1.716 1.00 91.00 144 ASP A C 1
ATOM 1012 O O . ASP A 1 144 ? 15.659 -17.871 -1.558 1.00 91.00 144 ASP A O 1
ATOM 1016 N N . GLU A 1 145 ? 17.621 -18.716 -0.914 1.00 90.44 145 GLU A N 1
ATOM 1017 C CA . GLU A 1 145 ? 17.096 -19.502 0.209 1.00 90.44 145 GLU A CA 1
ATOM 1018 C C . GLU A 1 145 ? 16.856 -18.652 1.474 1.00 90.44 145 GLU A C 1
ATOM 1020 O O . GLU A 1 145 ? 16.318 -19.148 2.466 1.00 90.44 145 GLU A O 1
ATOM 1025 N N . LEU A 1 146 ? 17.276 -17.381 1.469 1.00 87.31 146 LEU A N 1
ATOM 1026 C CA . LEU A 1 146 ? 17.270 -16.474 2.619 1.00 87.31 146 LEU A CA 1
ATOM 1027 C C . LEU A 1 146 ? 16.289 -15.300 2.471 1.00 87.31 146 LEU A C 1
ATOM 1029 O O . LEU A 1 146 ? 16.372 -14.343 3.249 1.00 87.31 146 LEU A O 1
ATOM 1033 N N . CYS A 1 147 ? 15.347 -15.349 1.522 1.00 90.00 147 CYS A N 1
ATOM 1034 C CA . CYS A 1 147 ? 14.333 -14.301 1.409 1.00 90.00 147 CYS A CA 1
ATOM 1035 C C . CYS A 1 147 ? 13.444 -14.235 2.664 1.00 90.00 147 CYS A C 1
ATOM 1037 O O . CYS A 1 147 ? 13.321 -15.181 3.448 1.00 90.00 147 CYS A O 1
ATOM 1039 N N . SER A 1 148 ? 12.809 -13.079 2.868 1.00 85.38 148 SER A N 1
ATOM 1040 C CA . SER A 1 148 ? 12.144 -12.750 4.137 1.00 85.38 148 SER A CA 1
ATOM 1041 C C . SER A 1 148 ? 11.000 -13.693 4.530 1.00 85.38 148 SER A C 1
ATOM 1043 O O . SER A 1 148 ? 10.768 -13.896 5.722 1.00 85.38 148 SER A O 1
ATOM 1045 N N . LEU A 1 149 ? 10.323 -14.299 3.550 1.00 92.06 149 LEU A N 1
ATOM 1046 C CA . LEU A 1 149 ? 9.229 -15.251 3.774 1.00 92.06 149 LEU A CA 1
ATOM 1047 C C . LEU A 1 149 ? 9.638 -16.717 3.525 1.00 92.06 149 LEU A C 1
ATOM 1049 O O . LEU A 1 149 ? 8.784 -17.600 3.525 1.00 92.06 149 LEU A O 1
ATOM 1053 N N . GLY A 1 150 ? 10.937 -16.990 3.358 1.00 92.19 150 GLY A N 1
ATOM 1054 C CA . GLY A 1 150 ? 11.488 -18.302 3.010 1.00 92.19 150 GLY A CA 1
ATOM 1055 C C . GLY A 1 150 ? 12.157 -18.309 1.631 1.00 92.19 150 GLY A C 1
ATOM 1056 O O . GLY A 1 150 ? 12.412 -17.242 1.080 1.00 92.19 150 GLY A O 1
ATOM 1057 N N . PRO A 1 151 ? 12.449 -19.490 1.062 1.00 94.31 151 PRO A N 1
ATOM 1058 C CA . PRO A 1 151 ? 13.081 -19.588 -0.249 1.00 94.31 151 PRO A CA 1
ATOM 1059 C C . PRO A 1 151 ? 12.240 -18.931 -1.347 1.00 94.31 151 PRO A C 1
ATOM 1061 O O . PRO A 1 151 ? 11.033 -19.175 -1.440 1.00 94.31 151 PRO A O 1
ATOM 1064 N N . CYS A 1 152 ? 12.877 -18.123 -2.188 1.00 95.38 152 CYS A N 1
ATOM 1065 C CA . CYS A 1 152 ? 12.226 -17.398 -3.270 1.00 95.38 152 CYS A CA 1
ATOM 1066 C C . CYS A 1 152 ? 13.092 -17.360 -4.531 1.00 95.38 152 CYS A C 1
ATOM 1068 O O . CYS A 1 152 ? 14.303 -17.575 -4.485 1.00 95.38 152 CYS A O 1
ATOM 1070 N N . ARG A 1 153 ? 12.472 -17.058 -5.672 1.00 95.69 153 ARG A N 1
ATOM 1071 C CA . ARG A 1 153 ? 13.202 -16.614 -6.862 1.00 95.69 153 ARG A CA 1
ATOM 1072 C C . ARG A 1 153 ? 13.265 -15.096 -6.836 1.00 95.69 153 ARG A C 1
ATOM 1074 O O . ARG A 1 153 ? 12.216 -14.452 -6.879 1.00 95.69 153 ARG A O 1
ATOM 1081 N N . ARG A 1 154 ? 14.467 -14.526 -6.789 1.00 96.19 154 ARG A N 1
ATOM 1082 C CA . ARG A 1 154 ? 14.668 -13.080 -6.870 1.00 96.19 154 ARG A CA 1
ATOM 1083 C C . ARG A 1 154 ? 15.022 -12.671 -8.296 1.00 96.19 154 ARG A C 1
ATOM 1085 O O . ARG A 1 154 ? 15.784 -13.351 -8.976 1.00 96.19 154 ARG A O 1
ATOM 1092 N N . THR A 1 155 ? 14.481 -11.548 -8.749 1.00 96.88 155 THR A N 1
ATOM 1093 C CA . THR A 1 155 ? 14.932 -10.845 -9.956 1.00 96.88 155 THR A CA 1
ATOM 1094 C C . THR A 1 155 ? 15.202 -9.394 -9.604 1.00 96.88 155 THR A C 1
ATOM 1096 O O . THR A 1 155 ? 14.339 -8.770 -8.993 1.00 96.88 155 THR A O 1
ATOM 1099 N N . TRP A 1 156 ? 16.366 -8.853 -9.962 1.00 96.69 156 TRP A N 1
ATOM 1100 C CA . TRP A 1 156 ? 16.730 -7.465 -9.660 1.00 96.69 156 TRP A CA 1
ATOM 1101 C C . TRP A 1 156 ? 17.201 -6.700 -10.894 1.00 96.69 156 TRP A C 1
ATOM 1103 O O . TRP A 1 156 ? 17.641 -7.276 -11.891 1.00 96.69 156 TRP A O 1
ATOM 1113 N N . MET A 1 157 ? 17.061 -5.382 -10.810 1.00 98.12 157 MET A N 1
ATOM 1114 C CA . MET A 1 157 ? 17.377 -4.413 -11.853 1.00 98.12 157 MET A CA 1
ATOM 1115 C C . MET A 1 157 ? 17.880 -3.121 -11.210 1.00 98.12 157 MET A C 1
ATOM 1117 O O . MET A 1 157 ? 17.347 -2.702 -10.177 1.00 98.12 157 MET A O 1
ATOM 1121 N N . THR A 1 158 ? 18.842 -2.465 -11.852 1.00 98.31 158 THR A N 1
ATOM 1122 C CA . THR A 1 158 ? 19.387 -1.173 -11.419 1.00 98.31 158 THR A CA 1
ATOM 1123 C C . THR A 1 158 ? 19.052 -0.101 -12.443 1.00 98.31 158 THR A C 1
ATOM 1125 O O . THR A 1 158 ? 19.361 -0.234 -13.629 1.00 98.31 158 THR A O 1
ATOM 1128 N N . TRP A 1 159 ? 18.462 0.991 -11.970 1.00 98.25 159 TRP A N 1
ATOM 1129 C CA . TRP A 1 159 ? 18.014 2.119 -12.778 1.00 98.25 159 TRP A CA 1
ATOM 1130 C C . TRP A 1 159 ? 18.803 3.376 -12.428 1.00 98.25 159 TRP A C 1
ATOM 1132 O O . TRP A 1 159 ? 18.982 3.687 -11.245 1.00 98.25 159 TRP A O 1
ATOM 1142 N N . SER A 1 160 ? 19.243 4.127 -13.438 1.00 97.25 160 SER A N 1
ATOM 1143 C CA . SER A 1 160 ? 19.960 5.387 -13.236 1.00 97.25 160 SER A CA 1
ATOM 1144 C C . SER A 1 160 ? 19.553 6.470 -14.229 1.00 97.25 160 SER A C 1
ATOM 1146 O O . SER A 1 160 ? 19.216 6.182 -15.374 1.00 97.25 160 SER A O 1
ATOM 1148 N N . ASP A 1 161 ? 19.603 7.726 -13.783 1.00 94.69 161 ASP A N 1
ATOM 1149 C CA . ASP A 1 161 ? 19.513 8.909 -14.650 1.00 94.69 161 ASP A CA 1
ATOM 1150 C C . ASP A 1 161 ? 20.900 9.406 -15.115 1.00 94.69 161 ASP A C 1
ATOM 1152 O O . ASP A 1 161 ? 21.015 10.482 -15.700 1.00 94.69 161 ASP A O 1
ATOM 1156 N N . HIS A 1 162 ? 21.962 8.636 -14.827 1.00 91.06 162 HIS A N 1
ATOM 1157 C CA . HIS A 1 162 ? 23.381 8.956 -15.066 1.00 91.06 162 HIS A CA 1
ATOM 1158 C C . HIS A 1 162 ? 23.908 10.211 -14.355 1.00 91.06 162 HIS A C 1
ATOM 1160 O O . HIS A 1 162 ? 25.039 10.634 -14.609 1.00 91.06 162 HIS A O 1
ATOM 1166 N N . ALA A 1 163 ? 23.127 10.784 -13.441 1.00 88.75 163 ALA A N 1
ATOM 1167 C CA . ALA A 1 163 ? 23.523 11.876 -12.570 1.00 88.75 163 ALA A CA 1
ATOM 1168 C C . ALA A 1 163 ? 23.540 11.387 -11.112 1.00 88.75 163 ALA A C 1
ATOM 1170 O O . ALA A 1 163 ? 24.433 10.632 -10.719 1.00 88.75 163 ALA A O 1
ATOM 1171 N N . ASP A 1 164 ? 22.553 11.800 -10.320 1.00 84.62 164 ASP A N 1
ATOM 1172 C CA . ASP A 1 164 ? 22.448 11.482 -8.893 1.00 84.62 164 ASP A CA 1
ATOM 1173 C C . ASP A 1 164 ? 21.352 10.442 -8.596 1.00 84.62 164 ASP A C 1
ATOM 1175 O O . ASP A 1 164 ? 21.286 9.905 -7.488 1.00 84.62 164 ASP A O 1
ATOM 1179 N N . GLY A 1 165 ? 20.488 10.138 -9.568 1.00 87.88 165 GLY A N 1
ATOM 1180 C CA . GLY A 1 165 ? 19.423 9.153 -9.456 1.00 87.88 165 GLY A CA 1
ATOM 1181 C C . GLY A 1 165 ? 19.961 7.733 -9.601 1.00 87.88 165 GLY A C 1
ATOM 1182 O O . GLY A 1 165 ? 20.437 7.334 -10.667 1.00 87.88 165 GLY A O 1
ATOM 1183 N N . LEU A 1 166 ? 19.853 6.951 -8.527 1.00 96.00 166 LEU A N 1
ATOM 1184 C CA . LEU A 1 166 ? 20.100 5.512 -8.537 1.00 96.00 166 LEU A CA 1
ATOM 1185 C C . LEU A 1 166 ? 19.025 4.805 -7.709 1.00 96.00 166 LEU A C 1
ATOM 1187 O O . LEU A 1 166 ? 18.896 5.064 -6.510 1.00 96.00 166 LEU A O 1
ATOM 1191 N N . MET A 1 167 ? 18.282 3.906 -8.347 1.00 97.94 167 MET A N 1
ATOM 1192 C CA . MET A 1 167 ? 17.272 3.073 -7.702 1.00 97.94 167 MET A CA 1
ATOM 1193 C C . MET A 1 167 ? 17.443 1.626 -8.144 1.00 97.94 167 MET A C 1
ATOM 1195 O O . MET A 1 167 ? 17.529 1.333 -9.332 1.00 97.94 167 MET A O 1
ATOM 1199 N N . GLU A 1 168 ? 17.452 0.720 -7.181 1.00 98.44 168 GLU A N 1
ATOM 1200 C CA . GLU A 1 168 ? 17.391 -0.715 -7.425 1.00 98.44 168 GLU A CA 1
ATOM 1201 C C . GLU A 1 168 ? 15.955 -1.183 -7.214 1.00 98.44 168 GLU A C 1
ATOM 1203 O O . GLU A 1 168 ? 15.282 -0.766 -6.268 1.00 98.44 168 GLU A O 1
ATOM 1208 N N . THR A 1 169 ? 15.481 -2.054 -8.095 1.00 98.62 169 THR A N 1
ATOM 1209 C CA . THR A 1 169 ? 14.151 -2.654 -8.003 1.00 98.62 169 THR A CA 1
ATOM 1210 C C . THR A 1 169 ? 14.262 -4.163 -8.039 1.00 98.62 169 THR A C 1
ATOM 1212 O O . THR A 1 169 ? 15.035 -4.688 -8.843 1.00 98.62 169 THR A O 1
ATOM 1215 N N . SER A 1 170 ? 13.468 -4.869 -7.239 1.00 98.25 170 SER A N 1
ATOM 1216 C CA . SER A 1 170 ? 13.444 -6.329 -7.284 1.00 98.25 170 SER A CA 1
ATOM 1217 C C . SER A 1 170 ? 12.058 -6.936 -7.099 1.00 98.25 170 SER A C 1
ATOM 1219 O O . SER A 1 170 ? 11.155 -6.323 -6.526 1.00 98.25 170 SER A O 1
ATOM 1221 N N . PHE A 1 171 ? 11.920 -8.163 -7.596 1.00 97.81 171 PHE A N 1
ATOM 1222 C CA . PHE A 1 171 ? 10.818 -9.078 -7.332 1.00 97.81 171 PHE A CA 1
ATOM 1223 C C . PHE A 1 171 ? 11.361 -10.264 -6.539 1.00 97.81 171 PHE A C 1
ATOM 1225 O O . PHE A 1 171 ? 12.351 -10.863 -6.948 1.00 97.81 171 PHE A O 1
ATOM 1232 N N . GLU A 1 172 ? 10.707 -10.635 -5.449 1.00 97.50 172 GLU A N 1
ATOM 1233 C CA . GLU A 1 172 ? 10.888 -11.899 -4.741 1.00 97.50 172 GLU A CA 1
ATOM 1234 C C . GLU A 1 172 ? 9.616 -12.724 -4.939 1.00 97.50 172 GLU A C 1
ATOM 1236 O O . GLU A 1 172 ? 8.552 -12.364 -4.431 1.00 97.50 172 GLU A O 1
ATOM 1241 N N . ILE A 1 173 ? 9.714 -13.806 -5.706 1.00 96.81 173 ILE A N 1
ATOM 1242 C CA . ILE A 1 173 ? 8.581 -14.655 -6.075 1.00 96.81 173 ILE A CA 1
ATOM 1243 C C . ILE A 1 173 ? 8.625 -15.925 -5.234 1.00 96.81 173 ILE A C 1
ATOM 1245 O O . ILE A 1 173 ? 9.600 -16.682 -5.273 1.00 96.81 173 ILE A O 1
ATOM 1249 N N . TYR A 1 174 ? 7.548 -16.172 -4.500 1.00 95.38 174 TYR A N 1
ATOM 1250 C CA . TYR A 1 174 ? 7.407 -17.312 -3.607 1.00 95.38 174 TYR A CA 1
ATOM 1251 C C . TYR A 1 174 ? 6.412 -18.325 -4.181 1.00 95.38 174 TYR A C 1
ATOM 1253 O O . TYR A 1 174 ? 5.420 -17.982 -4.828 1.00 95.38 174 TYR A O 1
ATOM 1261 N N . SER A 1 175 ? 6.666 -19.611 -3.927 1.00 87.81 175 SER A N 1
ATOM 1262 C CA . SER A 1 175 ? 5.868 -20.713 -4.491 1.00 87.81 175 SER A CA 1
ATOM 1263 C C . SER A 1 175 ? 4.403 -20.756 -4.026 1.00 87.81 175 SER A C 1
ATOM 1265 O O . SER A 1 175 ? 3.593 -21.456 -4.627 1.00 87.81 175 SER A O 1
ATOM 1267 N N . ASP A 1 176 ? 4.056 -20.027 -2.967 1.00 84.12 176 ASP A N 1
ATOM 1268 C CA . ASP A 1 176 ? 2.735 -19.985 -2.335 1.00 84.12 176 ASP A CA 1
ATOM 1269 C C . ASP A 1 176 ? 1.829 -18.858 -2.863 1.00 84.12 176 ASP A C 1
ATOM 1271 O O . ASP A 1 176 ? 0.795 -18.565 -2.266 1.00 84.12 176 ASP A O 1
ATOM 1275 N N . GLY A 1 177 ? 2.174 -18.255 -4.006 1.00 95.31 177 GLY A N 1
ATOM 1276 C CA . GLY A 1 177 ? 1.356 -17.215 -4.632 1.00 95.31 177 GLY A CA 1
ATOM 1277 C C . GLY A 1 177 ? 1.592 -15.828 -4.035 1.00 95.31 177 GLY A C 1
ATOM 1278 O O . GLY A 1 177 ? 0.663 -15.025 -3.936 1.00 95.31 177 GLY A O 1
ATOM 1279 N N . VAL A 1 178 ? 2.830 -15.554 -3.625 1.00 97.94 178 VAL A N 1
ATOM 1280 C CA . VAL A 1 178 ? 3.249 -14.275 -3.051 1.00 97.94 178 VAL A CA 1
ATOM 1281 C C . VAL A 1 178 ? 4.351 -13.669 -3.910 1.00 97.94 178 VAL A C 1
ATOM 1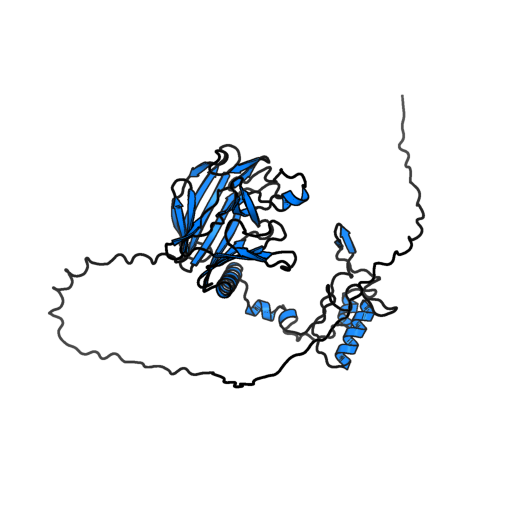283 O O . VAL A 1 178 ? 5.302 -14.350 -4.290 1.00 97.94 178 VAL A O 1
ATOM 1286 N N . ILE A 1 179 ? 4.239 -12.370 -4.179 1.00 98.44 179 ILE A N 1
ATOM 1287 C CA . ILE A 1 179 ? 5.313 -11.566 -4.764 1.00 98.44 179 ILE A CA 1
ATOM 1288 C C . ILE A 1 179 ? 5.613 -10.426 -3.798 1.00 98.44 179 ILE A C 1
ATOM 1290 O O . ILE A 1 179 ? 4.714 -9.658 -3.457 1.00 98.44 179 ILE A O 1
ATOM 1294 N N . VAL A 1 180 ? 6.865 -10.289 -3.373 1.00 98.50 180 VAL A N 1
ATOM 1295 C CA . VAL A 1 180 ? 7.346 -9.086 -2.685 1.00 98.50 180 VAL A CA 1
ATOM 1296 C C . VAL A 1 180 ? 8.124 -8.245 -3.686 1.00 98.50 180 VAL A C 1
ATOM 1298 O O . VAL A 1 180 ? 8.998 -8.743 -4.384 1.00 98.50 180 VAL A O 1
ATOM 1301 N N . TYR A 1 181 ? 7.803 -6.962 -3.755 1.00 98.56 181 TYR A N 1
ATOM 1302 C CA . TYR A 1 181 ? 8.505 -5.988 -4.578 1.00 98.56 181 TYR A CA 1
ATOM 1303 C C . TYR A 1 181 ? 9.343 -5.107 -3.668 1.00 98.56 181 TYR A C 1
ATOM 1305 O O . TYR A 1 181 ? 8.869 -4.720 -2.598 1.00 98.56 181 TYR A O 1
ATOM 1313 N N . GLU A 1 182 ? 10.542 -4.735 -4.087 1.00 98.38 182 GLU A N 1
ATOM 1314 C CA . GLU A 1 182 ? 11.385 -3.810 -3.334 1.00 98.38 182 GLU A CA 1
ATOM 1315 C C . GLU A 1 182 ? 11.893 -2.681 -4.219 1.00 98.38 182 GLU A C 1
ATOM 1317 O O . GLU A 1 182 ? 12.280 -2.897 -5.363 1.00 98.38 182 GLU A O 1
ATOM 1322 N N . GLN A 1 183 ? 11.891 -1.478 -3.653 1.00 98.38 183 GLN A N 1
ATOM 1323 C CA . GLN A 1 183 ? 12.683 -0.342 -4.097 1.00 98.38 183 GLN A CA 1
ATOM 1324 C C . GLN A 1 183 ? 13.812 -0.138 -3.089 1.00 98.38 183 GLN A C 1
ATOM 1326 O O . GLN A 1 183 ? 13.545 -0.030 -1.890 1.00 98.38 183 GLN A O 1
ATOM 1331 N N . SER A 1 184 ? 15.051 -0.046 -3.550 1.00 98.12 184 SER A N 1
ATOM 1332 C CA . SER A 1 184 ? 16.230 0.239 -2.731 1.00 98.12 184 SER A CA 1
ATOM 1333 C C . SER A 1 184 ? 16.965 1.458 -3.280 1.00 98.12 184 SER A C 1
ATOM 1335 O O . SER A 1 184 ? 17.038 1.671 -4.492 1.00 98.12 184 SER A O 1
ATOM 1337 N N . PHE A 1 185 ? 17.511 2.274 -2.377 1.00 98.00 185 PHE A N 1
ATOM 1338 C CA . PHE A 1 185 ? 18.224 3.510 -2.703 1.00 98.00 185 PHE A CA 1
ATOM 1339 C C . PHE A 1 185 ? 19.641 3.471 -2.117 1.00 98.00 185 PHE A C 1
ATOM 1341 O O . PHE A 1 185 ? 19.907 4.108 -1.089 1.00 98.00 185 PHE A O 1
ATOM 1348 N N . PRO A 1 186 ? 20.590 2.752 -2.748 1.00 97.38 186 PRO A N 1
ATOM 1349 C CA . PRO A 1 186 ? 21.927 2.532 -2.188 1.00 97.38 186 PRO A CA 1
ATOM 1350 C C . PRO A 1 186 ? 22.675 3.829 -1.870 1.00 97.38 186 PRO A C 1
ATOM 1352 O O . PRO A 1 186 ? 23.354 3.932 -0.850 1.00 97.38 186 PRO A O 1
ATOM 1355 N N . LYS A 1 187 ? 22.513 4.846 -2.725 1.00 96.38 187 LYS A N 1
ATOM 1356 C CA . LYS A 1 187 ? 23.147 6.166 -2.588 1.00 96.38 187 LYS A CA 1
ATOM 1357 C C . LYS A 1 187 ? 22.247 7.217 -1.928 1.00 96.38 187 LYS A C 1
ATOM 1359 O O . LYS A 1 187 ? 22.711 8.322 -1.656 1.00 96.38 187 LYS A O 1
ATOM 1364 N N . GLY A 1 188 ? 20.989 6.877 -1.641 1.00 97.06 188 GLY A N 1
ATOM 1365 C CA . GLY A 1 188 ? 19.964 7.845 -1.262 1.00 97.06 188 GLY A CA 1
ATOM 1366 C C . GLY A 1 188 ? 19.575 8.752 -2.432 1.00 97.06 188 GLY A C 1
ATOM 1367 O O . GLY A 1 188 ? 20.096 8.614 -3.535 1.00 97.06 188 GLY A O 1
ATOM 1368 N N . LEU A 1 189 ? 18.655 9.683 -2.189 1.00 96.75 189 LEU A N 1
ATOM 1369 C CA . LEU A 1 189 ? 18.172 10.649 -3.179 1.00 96.75 189 LEU A CA 1
ATOM 1370 C C . LEU A 1 189 ? 17.965 12.022 -2.531 1.00 96.75 189 LEU A C 1
ATOM 1372 O O . LEU A 1 189 ? 17.647 12.123 -1.344 1.00 96.75 189 LEU A O 1
ATOM 1376 N N . GLN A 1 190 ? 18.107 13.091 -3.315 1.00 96.12 190 GLN A N 1
ATOM 1377 C CA . GLN A 1 190 ? 17.885 14.470 -2.872 1.00 96.12 190 GLN A CA 1
ATOM 1378 C C . GLN A 1 190 ? 16.870 15.183 -3.762 1.00 96.12 190 GLN A C 1
ATOM 1380 O O . GLN A 1 190 ? 16.809 14.956 -4.971 1.00 96.12 190 GLN A O 1
ATOM 1385 N N . GLY A 1 191 ? 16.088 16.083 -3.160 1.00 94.38 191 GLY A N 1
ATOM 1386 C CA . GLY A 1 191 ? 15.068 16.836 -3.887 1.00 94.38 191 GLY A CA 1
ATOM 1387 C C . GLY A 1 191 ? 13.982 15.924 -4.449 1.00 94.38 191 GLY A C 1
ATOM 1388 O O . GLY A 1 191 ? 13.563 16.109 -5.584 1.00 94.38 191 GLY A O 1
ATOM 1389 N N . THR A 1 192 ? 13.554 14.935 -3.671 1.00 94.75 192 THR A N 1
ATOM 1390 C CA . THR A 1 192 ? 12.594 13.909 -4.101 1.00 94.75 192 THR A CA 1
ATOM 1391 C C . THR A 1 192 ? 11.145 14.384 -4.044 1.00 94.75 192 THR A C 1
ATOM 1393 O O . THR A 1 192 ? 10.248 13.688 -4.514 1.00 94.75 192 THR A O 1
ATOM 1396 N N . ALA A 1 193 ? 10.903 15.564 -3.472 1.00 92.81 193 ALA A N 1
ATOM 1397 C CA . ALA A 1 193 ? 9.562 16.104 -3.352 1.00 92.81 193 ALA A CA 1
ATOM 1398 C C . ALA A 1 193 ? 8.999 16.422 -4.737 1.00 92.81 193 ALA A C 1
ATOM 1400 O O . ALA A 1 193 ? 9.643 17.116 -5.532 1.00 92.81 193 ALA A O 1
ATOM 1401 N N . VAL A 1 194 ? 7.791 15.938 -4.999 1.00 90.38 194 VAL A N 1
ATOM 1402 C CA . VAL A 1 194 ? 7.076 16.201 -6.244 1.00 90.38 194 VAL A CA 1
ATOM 1403 C C . VAL A 1 194 ? 6.662 17.667 -6.264 1.00 90.38 194 VAL A C 1
ATOM 1405 O O . VAL A 1 194 ? 6.092 18.171 -5.299 1.00 90.38 194 VAL A O 1
ATOM 1408 N N . LYS A 1 195 ? 6.956 18.349 -7.371 1.00 80.31 195 LYS A N 1
ATOM 1409 C CA . LYS A 1 195 ? 6.518 19.718 -7.657 1.00 80.31 195 LYS A CA 1
ATOM 1410 C C . LYS A 1 195 ? 5.840 19.707 -9.016 1.00 80.31 195 LYS A C 1
ATOM 1412 O O . LYS A 1 195 ? 6.454 19.297 -9.996 1.00 80.31 195 LYS A O 1
ATOM 1417 N N . GLY A 1 196 ? 4.591 20.135 -9.102 1.00 58.41 196 GLY A N 1
ATOM 1418 C CA . GLY A 1 196 ? 3.874 20.121 -10.377 1.00 58.41 196 GLY A CA 1
ATOM 1419 C C . GLY A 1 196 ? 2.392 20.471 -10.330 1.00 58.41 196 GLY A C 1
ATOM 1420 O O . GLY A 1 196 ? 1.755 20.484 -11.380 1.00 58.41 196 GLY A O 1
ATOM 1421 N N . GLY A 1 197 ? 1.824 20.765 -9.161 1.00 55.44 197 GLY A N 1
ATOM 1422 C CA . GLY A 1 197 ? 0.419 21.124 -9.008 1.00 55.44 197 GLY A CA 1
ATOM 1423 C C . GLY A 1 197 ? 0.199 22.625 -8.823 1.00 55.44 197 GLY A C 1
ATOM 1424 O O . GLY A 1 197 ? 1.020 23.341 -8.259 1.00 55.44 197 GLY A O 1
ATOM 1425 N N . THR A 1 198 ? -0.977 23.113 -9.221 1.00 48.59 198 THR A N 1
ATOM 1426 C CA . THR A 1 198 ? -1.482 24.422 -8.762 1.00 48.59 198 THR A CA 1
ATOM 1427 C C . THR A 1 198 ? -1.874 24.410 -7.279 1.00 48.59 198 THR A C 1
ATOM 1429 O O . THR A 1 198 ? -2.148 25.466 -6.714 1.00 48.59 198 THR A O 1
ATOM 1432 N N . ASP A 1 199 ? -1.919 23.222 -6.665 1.00 58.94 199 ASP A N 1
ATOM 1433 C CA . ASP A 1 199 ? -2.235 22.988 -5.260 1.00 58.94 199 ASP A CA 1
ATOM 1434 C C . ASP A 1 199 ? -1.134 22.140 -4.591 1.00 58.94 199 ASP A C 1
ATOM 1436 O O . ASP A 1 199 ? -1.106 20.918 -4.765 1.00 58.94 199 ASP A O 1
ATOM 1440 N N . PRO A 1 200 ? -0.244 22.760 -3.797 1.00 60.69 200 PRO A N 1
ATOM 1441 C CA . PRO A 1 200 ? 0.767 22.051 -3.011 1.00 60.69 200 PRO A CA 1
ATOM 1442 C C . PRO A 1 200 ? 0.187 21.001 -2.051 1.00 60.69 200 PRO A C 1
ATOM 1444 O O . PRO A 1 200 ? 0.883 20.063 -1.665 1.00 60.69 200 PRO A O 1
ATOM 1447 N N . ALA A 1 201 ? -1.087 21.124 -1.655 1.00 60.28 201 ALA A N 1
ATOM 1448 C CA . ALA A 1 201 ? -1.740 20.126 -0.815 1.00 60.28 201 ALA A CA 1
ATOM 1449 C C . ALA A 1 201 ? -2.031 18.823 -1.572 1.00 60.28 201 ALA A C 1
ATOM 1451 O O . ALA A 1 201 ? -2.088 17.780 -0.932 1.00 60.28 201 ALA A O 1
ATOM 1452 N N . ALA A 1 202 ? -2.168 18.859 -2.901 1.00 71.06 202 ALA A N 1
ATOM 1453 C CA . ALA A 1 202 ? -2.355 17.667 -3.727 1.00 71.06 202 ALA A CA 1
ATOM 1454 C C . ALA A 1 202 ? -1.023 16.965 -4.052 1.00 71.06 202 ALA A C 1
ATOM 1456 O O . ALA A 1 202 ? -0.993 15.752 -4.237 1.00 71.06 202 ALA A O 1
ATOM 1457 N N . GLU A 1 203 ? 0.094 17.701 -4.072 1.00 81.75 203 GLU A N 1
ATOM 1458 C CA . GLU A 1 203 ? 1.427 17.152 -4.375 1.00 81.75 203 GLU A CA 1
ATOM 1459 C C . GLU A 1 203 ? 1.891 16.128 -3.333 1.00 81.75 203 GLU A C 1
ATOM 1461 O O . GLU A 1 203 ? 2.544 15.140 -3.675 1.00 81.75 203 GLU A O 1
ATOM 1466 N N . LYS A 1 204 ? 1.500 16.314 -2.063 1.00 83.94 204 LYS A N 1
ATOM 1467 C CA . LYS A 1 204 ? 1.823 15.371 -0.979 1.00 83.94 204 LYS A CA 1
ATOM 1468 C C . LYS A 1 204 ? 1.216 13.980 -1.203 1.00 83.94 204 LYS A C 1
ATOM 1470 O O . LYS A 1 204 ? 1.758 13.011 -0.676 1.00 83.94 204 LYS A O 1
ATOM 1475 N N . ASP A 1 205 ? 0.112 13.915 -1.950 1.00 87.94 205 ASP A N 1
ATOM 1476 C CA . ASP A 1 205 ? -0.666 12.704 -2.215 1.00 87.94 205 ASP A CA 1
ATOM 1477 C C . ASP A 1 205 ? -0.270 12.031 -3.545 1.00 87.94 205 ASP A C 1
ATOM 1479 O O . ASP A 1 205 ? -0.831 10.998 -3.911 1.00 87.94 205 ASP A O 1
ATOM 1483 N N . LEU A 1 206 ? 0.713 12.588 -4.263 1.00 90.62 206 LEU A N 1
ATOM 1484 C CA . LEU A 1 206 ? 1.356 11.950 -5.413 1.00 90.62 206 LEU A CA 1
ATOM 1485 C C . LEU A 1 206 ? 2.469 10.994 -4.963 1.00 90.62 206 LEU A C 1
ATOM 1487 O O . LEU A 1 206 ? 2.709 10.809 -3.769 1.00 90.62 206 LEU A O 1
ATOM 1491 N N . LEU A 1 207 ? 3.161 10.390 -5.932 1.00 94.31 207 LEU A N 1
ATOM 1492 C CA . LEU A 1 207 ? 4.322 9.547 -5.681 1.00 94.31 207 LEU A CA 1
ATOM 1493 C C . LEU A 1 207 ? 5.618 10.207 -6.140 1.00 94.31 207 LEU A C 1
ATOM 1495 O O . LEU A 1 207 ? 5.713 10.701 -7.260 1.00 94.31 207 LEU A O 1
ATOM 1499 N N . SER A 1 208 ? 6.627 10.148 -5.278 1.00 95.00 208 SER A N 1
ATOM 1500 C CA . SER A 1 208 ? 8.011 10.484 -5.595 1.00 95.00 208 SER A CA 1
ATOM 1501 C C . SER A 1 208 ? 8.699 9.370 -6.391 1.00 95.00 208 SER A C 1
ATOM 1503 O O . SER A 1 208 ? 9.528 9.654 -7.252 1.00 95.00 208 SER A O 1
ATOM 1505 N N . THR A 1 209 ? 8.333 8.110 -6.147 1.00 97.00 209 THR A N 1
ATOM 1506 C CA . THR A 1 209 ? 8.860 6.932 -6.855 1.00 97.00 209 THR A CA 1
ATOM 1507 C C . THR A 1 209 ? 7.734 5.987 -7.256 1.00 97.00 209 THR A C 1
ATOM 1509 O O . THR A 1 209 ? 6.672 6.003 -6.643 1.00 97.00 209 THR A O 1
ATOM 1512 N N . SER A 1 210 ? 7.939 5.154 -8.274 1.00 97.06 210 SER A N 1
ATOM 1513 C CA . SER A 1 210 ? 6.920 4.224 -8.774 1.00 97.06 210 SER A CA 1
ATOM 1514 C C . SER A 1 210 ? 7.550 2.888 -9.160 1.00 97.06 210 SER A C 1
ATOM 1516 O O . SER A 1 210 ? 8.189 2.794 -10.206 1.00 97.06 210 SER A O 1
ATOM 1518 N N . PHE A 1 211 ? 7.386 1.878 -8.301 1.00 98.38 211 PHE A N 1
ATOM 1519 C CA . PHE A 1 211 ? 7.653 0.456 -8.540 1.00 98.38 211 PHE A CA 1
ATOM 1520 C C . PHE A 1 211 ? 7.135 -0.409 -7.353 1.00 98.38 211 PHE A C 1
ATOM 1522 O O . PHE A 1 211 ? 7.546 -0.202 -6.214 1.00 98.38 211 PHE A O 1
ATOM 1529 N N . PRO A 1 212 ? 6.283 -1.421 -7.563 1.00 98.38 212 PRO A N 1
ATOM 1530 C CA . PRO A 1 212 ? 5.711 -1.806 -8.837 1.00 98.38 212 PRO A CA 1
ATOM 1531 C C . PRO A 1 212 ? 4.696 -0.765 -9.317 1.00 98.38 212 PRO A C 1
ATOM 1533 O O . PRO A 1 212 ? 4.292 0.148 -8.596 1.00 98.38 212 PRO A O 1
ATOM 1536 N N . ALA A 1 213 ? 4.296 -0.911 -10.567 1.00 97.75 213 ALA A N 1
ATOM 1537 C CA . ALA A 1 213 ? 3.260 -0.136 -11.212 1.00 97.75 213 ALA A CA 1
ATOM 1538 C C . ALA A 1 213 ? 2.470 -1.074 -12.121 1.00 97.75 213 ALA A C 1
ATOM 1540 O O . ALA A 1 213 ? 3.046 -1.990 -12.700 1.00 97.75 213 ALA A O 1
ATOM 1541 N N . PHE A 1 214 ? 1.170 -0.852 -12.265 1.00 97.69 214 PHE A N 1
ATOM 1542 C CA . PHE A 1 214 ? 0.300 -1.728 -13.044 1.00 97.69 214 PHE A CA 1
ATOM 1543 C C . PHE A 1 214 ? -0.550 -0.918 -14.008 1.00 97.69 214 PHE A C 1
ATOM 1545 O O . PHE A 1 214 ? -1.218 0.035 -13.602 1.00 97.69 214 PHE A O 1
ATOM 1552 N N . VAL A 1 215 ? -0.563 -1.314 -15.275 1.00 96.19 215 VAL A N 1
ATOM 1553 C CA . VAL A 1 215 ? -1.444 -0.719 -16.277 1.00 96.19 215 VAL A CA 1
ATOM 1554 C C . VAL A 1 215 ? -2.831 -1.340 -16.141 1.00 96.19 215 VAL A C 1
ATOM 1556 O O . VAL A 1 215 ? -3.008 -2.557 -16.234 1.00 96.19 215 VAL A O 1
ATOM 1559 N N . ALA A 1 216 ? -3.832 -0.493 -15.924 1.00 95.88 216 ALA A N 1
ATOM 1560 C CA . ALA A 1 216 ? -5.223 -0.892 -15.876 1.00 95.88 216 ALA A CA 1
ATOM 1561 C C . ALA A 1 216 ? -5.745 -1.168 -17.287 1.00 95.88 216 ALA A C 1
ATOM 1563 O O . ALA A 1 216 ? -5.999 -0.251 -18.071 1.00 95.88 216 ALA A O 1
ATOM 1564 N N . GLN A 1 217 ? -5.903 -2.452 -17.600 1.00 92.00 217 GLN A N 1
ATOM 1565 C CA . GLN A 1 217 ? -6.244 -2.937 -18.931 1.00 92.00 217 GLN A CA 1
ATOM 1566 C C . GLN A 1 217 ? -7.445 -3.884 -18.878 1.00 92.00 217 GLN A C 1
ATOM 1568 O O . GLN A 1 217 ? -7.445 -4.862 -18.135 1.00 92.00 217 GLN A O 1
ATOM 1573 N N . GLU A 1 218 ? -8.436 -3.625 -19.732 1.00 90.69 218 GLU A N 1
ATOM 1574 C CA . GLU A 1 218 ? -9.581 -4.517 -19.927 1.00 90.69 218 GLU A CA 1
ATOM 1575 C C . GLU A 1 218 ? -9.253 -5.634 -20.933 1.00 90.69 218 GLU A C 1
ATOM 1577 O O . GLU A 1 218 ? -8.419 -5.479 -21.827 1.00 90.69 218 GLU A O 1
ATOM 1582 N N . GLY A 1 219 ? -9.966 -6.759 -20.834 1.00 86.88 219 GLY A N 1
ATOM 1583 C CA . GLY A 1 219 ? -9.966 -7.795 -21.873 1.00 86.88 219 GLY A CA 1
ATOM 1584 C C . GLY A 1 219 ? -8.769 -8.749 -21.865 1.00 86.88 219 GLY A C 1
ATOM 1585 O O . GLY A 1 219 ? -8.660 -9.578 -22.771 1.00 86.88 219 GLY A O 1
ATOM 1586 N N . LEU A 1 220 ? -7.899 -8.689 -20.851 1.00 89.19 220 LEU A N 1
ATOM 1587 C CA . LEU A 1 220 ? -6.899 -9.733 -20.621 1.00 89.19 220 LEU A CA 1
ATOM 1588 C C . LEU A 1 220 ? -7.607 -11.064 -20.340 1.00 89.19 220 LEU A C 1
ATOM 1590 O O . LEU A 1 220 ? -8.475 -11.164 -19.470 1.00 89.19 220 LEU A O 1
ATOM 1594 N N . LYS A 1 221 ? -7.257 -12.106 -21.098 1.00 89.69 221 LYS A N 1
ATOM 1595 C CA . LYS A 1 221 ? -7.868 -13.428 -20.940 1.00 89.69 221 LYS A CA 1
ATOM 1596 C C . LYS A 1 221 ? -7.487 -14.008 -19.577 1.00 89.69 221 LYS A C 1
ATOM 1598 O O . LYS A 1 221 ? -6.326 -14.329 -19.363 1.00 89.69 221 LYS A O 1
ATOM 1603 N N . GLY A 1 222 ? -8.480 -14.194 -18.709 1.00 85.69 222 GLY A N 1
ATOM 1604 C CA . GLY A 1 222 ? -8.246 -14.655 -17.338 1.00 85.69 222 GLY A CA 1
ATOM 1605 C C . GLY A 1 222 ? -7.597 -13.597 -16.442 1.00 85.69 222 GLY A C 1
ATOM 1606 O O . GLY A 1 222 ? -7.163 -13.939 -15.353 1.00 85.69 222 GLY A O 1
ATOM 1607 N N . GLY A 1 223 ? -7.518 -12.343 -16.899 1.00 92.50 223 GLY A N 1
ATOM 1608 C CA . GLY A 1 223 ? -7.051 -11.221 -16.097 1.00 92.50 223 GLY A CA 1
ATOM 1609 C C . GLY A 1 223 ? -8.148 -10.647 -15.190 1.00 92.50 223 GLY A C 1
ATOM 1610 O O . GLY A 1 223 ? -9.305 -11.084 -15.231 1.00 92.50 223 GLY A O 1
ATOM 1611 N N . PRO A 1 224 ? -7.804 -9.631 -14.389 1.00 95.62 224 PRO A N 1
ATOM 1612 C CA . PRO A 1 224 ? -8.730 -8.988 -13.481 1.00 95.62 224 PRO A CA 1
ATOM 1613 C C . PRO A 1 224 ? -9.815 -8.238 -14.254 1.00 95.62 224 PRO A C 1
ATOM 1615 O O . PRO A 1 224 ? -9.555 -7.519 -15.218 1.00 95.62 224 PRO A O 1
ATOM 1618 N N . ALA A 1 225 ? -11.051 -8.391 -13.793 1.00 96.25 225 ALA A N 1
ATOM 1619 C CA . ALA A 1 225 ? -12.208 -7.661 -14.292 1.00 96.25 225 ALA A CA 1
ATOM 1620 C C . ALA A 1 225 ? -12.494 -6.407 -13.454 1.00 96.25 225 ALA A C 1
ATOM 1622 O O . ALA A 1 225 ? -13.103 -5.451 -13.942 1.00 96.25 225 ALA A O 1
ATOM 1623 N N . GLY A 1 226 ? -12.067 -6.399 -12.191 1.00 97.25 226 GLY A N 1
ATOM 1624 C CA . GLY A 1 226 ? -12.349 -5.323 -11.254 1.00 97.25 226 GLY A CA 1
ATOM 1625 C C . GLY A 1 226 ? -11.260 -5.121 -10.214 1.00 97.25 226 GLY A C 1
ATOM 1626 O O . GLY A 1 226 ? -10.356 -5.940 -10.045 1.00 97.25 226 GLY A O 1
ATOM 1627 N N . VAL A 1 227 ? -11.383 -4.001 -9.509 1.00 97.94 227 VAL A N 1
ATOM 1628 C CA . VAL A 1 227 ? -10.590 -3.661 -8.333 1.00 97.94 227 VAL A CA 1
ATOM 1629 C C . VAL A 1 227 ? -11.499 -3.306 -7.160 1.00 97.94 227 VAL A C 1
ATOM 1631 O O . VAL A 1 227 ? -12.492 -2.596 -7.332 1.00 97.94 227 VAL A O 1
ATOM 1634 N N . LEU A 1 228 ? -11.159 -3.801 -5.971 1.00 97.69 228 LEU A N 1
ATOM 1635 C CA . LEU A 1 228 ? -11.688 -3.369 -4.678 1.00 97.69 228 LEU A CA 1
ATOM 1636 C C . LEU A 1 228 ? -10.584 -2.593 -3.957 1.00 97.69 228 LEU A C 1
ATOM 1638 O O . LEU A 1 228 ? -9.513 -3.139 -3.725 1.00 97.69 228 LEU A O 1
ATOM 1642 N N . HIS A 1 229 ? -10.827 -1.342 -3.587 1.00 96.31 229 HIS A N 1
ATOM 1643 C CA . HIS A 1 229 ? -9.847 -0.488 -2.919 1.00 96.31 229 HIS A CA 1
ATOM 1644 C C . HIS A 1 229 ? -10.326 -0.116 -1.518 1.00 96.31 229 HIS A C 1
ATOM 1646 O O . HIS A 1 229 ? -11.402 0.467 -1.364 1.00 96.31 229 HIS A O 1
ATOM 1652 N N . PHE A 1 230 ? -9.528 -0.446 -0.502 1.00 95.25 230 PHE A N 1
ATOM 1653 C CA . PHE A 1 230 ? -9.761 -0.030 0.879 1.00 95.25 230 PHE A CA 1
ATOM 1654 C C . PHE A 1 230 ? -9.198 1.379 1.061 1.00 95.25 230 PHE A C 1
ATOM 1656 O O . PHE A 1 230 ? -7.984 1.563 1.114 1.00 95.25 230 PHE A O 1
ATOM 1663 N N . ALA A 1 231 ? -10.081 2.375 1.114 1.00 93.12 231 ALA A N 1
ATOM 1664 C CA . ALA A 1 231 ? -9.709 3.778 0.970 1.00 93.12 231 ALA A CA 1
ATOM 1665 C C . ALA A 1 231 ? -10.468 4.708 1.917 1.00 93.12 231 ALA A C 1
ATOM 1667 O O . ALA A 1 231 ? -11.491 4.351 2.509 1.00 93.12 231 ALA A O 1
ATOM 1668 N N . GLY A 1 232 ? -9.971 5.937 2.006 1.00 90.31 232 GLY A N 1
ATOM 1669 C CA . GLY A 1 232 ? -10.533 7.007 2.813 1.00 90.31 232 GLY A CA 1
ATOM 1670 C C . GLY A 1 232 ? -10.017 6.990 4.243 1.00 90.31 232 GLY A C 1
ATOM 1671 O O . GLY A 1 232 ? -9.569 5.972 4.779 1.00 90.31 232 GLY A O 1
ATOM 1672 N N . LYS A 1 233 ? -10.135 8.142 4.902 1.00 84.94 233 LYS A N 1
ATOM 1673 C CA . LYS A 1 233 ? -9.869 8.259 6.340 1.00 84.94 233 LYS A CA 1
ATOM 1674 C C . LYS A 1 233 ? -10.730 7.259 7.102 1.00 84.94 233 LYS A C 1
ATOM 1676 O O . LYS A 1 233 ? -11.947 7.222 6.918 1.00 84.94 233 LYS A O 1
ATOM 1681 N N . PHE A 1 234 ? -10.082 6.445 7.932 1.00 82.38 234 PHE A N 1
ATOM 1682 C CA . PHE A 1 234 ? -10.720 5.353 8.673 1.00 82.38 234 PHE A CA 1
ATOM 1683 C C . PHE A 1 234 ? -11.407 4.301 7.778 1.00 82.38 234 PHE A C 1
ATOM 1685 O O . PHE A 1 234 ? -12.353 3.651 8.208 1.00 82.38 234 PHE A O 1
ATOM 1692 N N . MET A 1 235 ? -10.947 4.135 6.529 1.00 87.19 235 MET A N 1
ATOM 1693 C CA . MET A 1 235 ? -11.480 3.187 5.534 1.00 87.19 235 MET A CA 1
ATOM 1694 C C . MET A 1 235 ? -12.956 3.406 5.140 1.00 87.19 235 MET A C 1
ATOM 1696 O O . MET A 1 235 ? -13.603 2.508 4.593 1.00 87.19 235 MET A O 1
ATOM 1700 N N . LYS A 1 236 ? -13.508 4.599 5.399 1.00 86.81 236 LYS A N 1
ATOM 1701 C CA . LYS A 1 236 ? -14.927 4.917 5.155 1.00 86.81 236 LYS A CA 1
ATOM 1702 C C . LYS A 1 236 ? -15.321 4.943 3.672 1.00 86.81 236 LYS A C 1
ATOM 1704 O O . LYS A 1 236 ? -16.504 4.862 3.360 1.00 86.81 236 LYS A O 1
ATOM 1709 N N . ASP A 1 237 ? -14.345 5.073 2.777 1.00 89.75 237 ASP A N 1
ATOM 1710 C CA . ASP A 1 237 ? -14.549 5.266 1.343 1.00 89.75 237 ASP A CA 1
ATOM 1711 C C . ASP A 1 237 ? -14.100 4.035 0.555 1.00 89.75 237 ASP A C 1
ATOM 1713 O O . ASP A 1 237 ? -13.536 4.183 -0.522 1.00 89.75 237 ASP A O 1
ATOM 1717 N N . THR A 1 238 ? -14.320 2.820 1.069 1.00 92.50 238 THR A N 1
ATOM 1718 C CA . THR A 1 238 ? -14.031 1.586 0.318 1.00 92.50 238 THR A CA 1
ATOM 1719 C C . THR A 1 238 ? -14.790 1.589 -1.016 1.00 92.50 238 THR A C 1
ATOM 1721 O O . THR A 1 238 ? -16.009 1.774 -1.043 1.00 92.50 238 THR A O 1
ATOM 1724 N N . ARG A 1 239 ? -14.081 1.397 -2.136 1.00 92.94 239 ARG A N 1
ATOM 1725 C CA . ARG A 1 239 ? -14.634 1.526 -3.501 1.00 92.94 239 ARG A CA 1
ATOM 1726 C C . ARG A 1 239 ? -14.424 0.258 -4.300 1.00 92.94 239 ARG A C 1
ATOM 1728 O O . ARG A 1 239 ? -13.448 -0.452 -4.092 1.00 92.94 239 ARG A O 1
ATOM 1735 N N . SER A 1 240 ? -15.293 0.022 -5.275 1.00 95.50 240 SER A N 1
ATOM 1736 C CA . SER A 1 240 ? -15.027 -0.946 -6.337 1.00 95.50 240 SER A CA 1
ATOM 1737 C C . SER A 1 240 ? -15.253 -0.320 -7.707 1.00 95.50 240 SER A C 1
ATOM 1739 O O . SER A 1 240 ? -16.088 0.573 -7.865 1.00 95.50 240 SER A O 1
ATOM 1741 N N . SER A 1 241 ? -14.473 -0.753 -8.692 1.00 96.81 241 SER A N 1
ATOM 1742 C CA . SER A 1 241 ? -14.573 -0.277 -10.075 1.00 96.81 241 SER A CA 1
ATOM 1743 C C . SER A 1 241 ? -14.031 -1.320 -11.058 1.00 96.81 241 SER A C 1
ATOM 1745 O O . SER A 1 241 ? -13.289 -2.208 -10.636 1.00 96.81 241 SER A O 1
ATOM 1747 N N . PRO A 1 242 ? -14.388 -1.249 -12.354 1.00 96.62 242 PRO A N 1
ATOM 1748 C CA . PRO A 1 242 ? -13.744 -2.064 -13.382 1.00 96.62 242 PRO A CA 1
ATOM 1749 C C . PRO A 1 242 ? -12.236 -1.801 -13.445 1.00 96.62 242 PRO A C 1
ATOM 1751 O O . PRO A 1 242 ? -11.814 -0.655 -13.297 1.00 96.62 242 PRO A O 1
ATOM 1754 N N 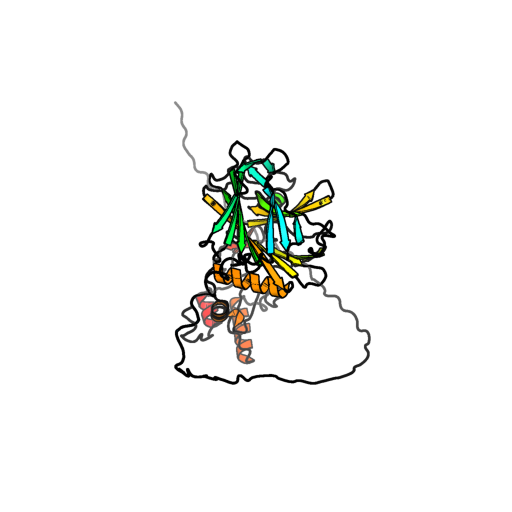. TRP A 1 243 ? -11.443 -2.840 -13.713 1.00 96.44 243 TRP A N 1
ATOM 1755 C CA . TRP A 1 243 ? -10.011 -2.692 -13.975 1.00 96.44 243 TRP A CA 1
ATOM 1756 C C . TRP A 1 243 ? -9.793 -2.288 -15.436 1.00 96.44 243 TRP A C 1
ATOM 1758 O O . TRP A 1 243 ? -9.900 -3.110 -16.342 1.00 96.44 243 TRP A O 1
ATOM 1768 N N . GLY A 1 244 ? -9.552 -1.000 -15.674 1.00 95.00 244 GLY A N 1
ATOM 1769 C CA . GLY A 1 244 ? -9.489 -0.432 -17.018 1.00 95.00 244 GLY A CA 1
ATOM 1770 C C . GLY A 1 244 ? -9.528 1.098 -17.028 1.00 95.00 244 GLY A C 1
ATOM 1771 O O . GLY A 1 244 ? -9.177 1.729 -16.032 1.00 95.00 244 GLY A O 1
ATOM 1772 N N . PRO A 1 245 ? -10.053 1.728 -18.096 1.00 92.75 245 PRO A N 1
ATOM 1773 C CA . PRO A 1 245 ? -10.197 3.189 -18.193 1.00 92.75 245 PRO A CA 1
ATOM 1774 C C . PRO A 1 245 ? -11.105 3.828 -17.127 1.00 92.75 245 PRO A C 1
ATOM 1776 O O . PRO A 1 245 ? -11.195 5.049 -17.036 1.00 92.75 245 PRO A O 1
ATOM 1779 N N . ARG A 1 246 ? -11.829 3.017 -16.343 1.00 93.38 246 ARG A N 1
ATOM 1780 C CA . ARG A 1 246 ? -12.704 3.458 -15.242 1.00 93.38 246 ARG A CA 1
ATOM 1781 C C . ARG A 1 246 ? -12.189 3.058 -13.858 1.00 93.38 246 ARG A C 1
ATOM 1783 O O . ARG A 1 246 ? -12.948 3.167 -12.894 1.00 93.38 246 ARG A O 1
ATOM 1790 N N . THR A 1 247 ? -10.942 2.597 -13.760 1.00 95.62 247 THR A N 1
ATOM 1791 C CA . THR A 1 247 ? -10.302 2.281 -12.480 1.00 95.62 247 THR A CA 1
ATOM 1792 C C . THR A 1 247 ? -10.380 3.489 -11.550 1.00 95.62 247 THR A C 1
ATOM 1794 O O . THR A 1 247 ? -9.965 4.592 -11.898 1.00 95.62 247 THR A O 1
ATOM 1797 N N . ASN A 1 248 ? -10.916 3.273 -10.353 1.00 92.81 248 ASN A N 1
ATOM 1798 C CA . ASN A 1 248 ? -11.072 4.282 -9.315 1.00 92.81 248 ASN A CA 1
ATOM 1799 C C . ASN A 1 248 ? -10.323 3.833 -8.063 1.00 92.81 248 ASN A C 1
ATOM 1801 O O . ASN A 1 248 ? -10.814 3.011 -7.289 1.00 92.81 248 ASN A O 1
ATOM 1805 N N . ILE A 1 249 ? -9.132 4.396 -7.893 1.00 92.44 249 ILE A N 1
ATOM 1806 C CA . ILE A 1 249 ? -8.246 4.193 -6.753 1.00 92.44 249 ILE A CA 1
ATOM 1807 C C . ILE A 1 249 ? -7.861 5.578 -6.232 1.00 92.44 249 ILE A C 1
ATOM 1809 O O . ILE A 1 249 ? -7.523 6.461 -7.021 1.00 92.44 249 ILE A O 1
ATOM 1813 N N . THR A 1 250 ? -7.945 5.787 -4.918 1.00 90.00 250 THR A N 1
ATOM 1814 C CA . THR A 1 250 ? -7.452 7.019 -4.281 1.00 90.00 250 THR A CA 1
ATOM 1815 C C . THR A 1 250 ? -5.939 6.970 -4.075 1.00 90.00 250 THR A C 1
ATOM 1817 O O . THR A 1 250 ? -5.340 5.896 -4.031 1.00 90.00 250 THR A O 1
ATOM 1820 N N . SER A 1 251 ? -5.329 8.145 -3.934 1.00 89.81 251 SER A N 1
ATOM 1821 C CA . SER A 1 251 ? -3.885 8.298 -3.742 1.00 89.81 251 SER A CA 1
ATOM 1822 C C . SER A 1 251 ? -3.553 8.836 -2.347 1.00 89.81 251 SER A C 1
ATOM 1824 O O . SER A 1 251 ? -4.438 9.285 -1.611 1.00 89.81 251 SER A O 1
ATOM 1826 N N . GLY A 1 252 ? -2.269 8.819 -1.991 1.00 87.44 252 GLY A N 1
ATOM 1827 C CA . GLY A 1 252 ? -1.747 9.568 -0.849 1.00 87.44 252 GLY A CA 1
ATOM 1828 C C . GLY A 1 252 ? -2.172 9.036 0.516 1.00 87.44 252 GLY A C 1
ATOM 1829 O O . GLY A 1 252 ? -2.247 7.824 0.730 1.00 87.44 252 GLY A O 1
ATOM 1830 N N . GLU A 1 253 ? -2.428 9.955 1.454 1.00 84.31 253 GLU A N 1
ATOM 1831 C CA . GLU A 1 253 ? -2.746 9.636 2.860 1.00 84.31 253 GLU A CA 1
ATOM 1832 C C . GLU A 1 253 ? -4.064 8.867 3.044 1.00 84.31 253 GLU A C 1
ATOM 1834 O O . GLU A 1 253 ? -4.290 8.251 4.084 1.00 84.31 253 GLU A O 1
ATOM 1839 N N . GLU A 1 254 ? -4.949 8.924 2.048 1.00 86.88 254 GLU A N 1
ATOM 1840 C CA . GLU A 1 254 ? -6.253 8.260 2.073 1.00 86.88 254 GLU A CA 1
ATOM 1841 C C . GLU A 1 254 ? -6.257 6.946 1.289 1.00 86.88 254 GLU A C 1
ATOM 1843 O O . GLU A 1 254 ? -7.318 6.347 1.091 1.00 86.88 254 GLU A O 1
ATOM 1848 N N . SER A 1 255 ? -5.097 6.493 0.815 1.00 89.56 255 SER A N 1
ATOM 1849 C CA . SER A 1 255 ? -4.992 5.210 0.144 1.00 89.56 255 SER A CA 1
ATOM 1850 C C . SER A 1 255 ? -4.693 4.073 1.117 1.00 89.56 255 SER A C 1
ATOM 1852 O O . SER A 1 255 ? -3.901 4.210 2.046 1.00 89.56 255 SER A O 1
ATOM 1854 N N . GLY A 1 256 ? -5.281 2.912 0.848 1.00 92.44 256 GLY A N 1
ATOM 1855 C CA . GLY A 1 256 ? -4.920 1.642 1.465 1.00 92.44 256 GLY A CA 1
ATOM 1856 C C . GLY A 1 256 ? -4.751 0.527 0.429 1.00 92.44 256 GLY A C 1
ATOM 1857 O O . GLY A 1 256 ? -4.665 0.809 -0.770 1.00 92.44 256 GLY A O 1
ATOM 1858 N N . PRO A 1 257 ? -4.690 -0.739 0.881 1.00 96.19 257 PRO A N 1
ATOM 1859 C CA . PRO A 1 257 ? -4.557 -1.902 0.009 1.00 96.19 257 PRO A CA 1
ATOM 1860 C C . PRO A 1 257 ? -5.650 -1.966 -1.060 1.00 96.19 257 PRO A C 1
ATOM 1862 O O . PRO A 1 257 ? -6.794 -1.569 -0.818 1.00 96.19 257 PRO A O 1
ATOM 1865 N N . PHE A 1 258 ? -5.334 -2.536 -2.218 1.00 97.81 258 PHE A N 1
ATOM 1866 C CA . PHE A 1 258 ? -6.317 -2.822 -3.262 1.00 97.81 258 PHE A CA 1
ATOM 1867 C C . PHE A 1 258 ? -6.259 -4.285 -3.689 1.00 97.81 258 PHE A C 1
ATOM 1869 O O . PHE A 1 258 ? -5.222 -4.930 -3.586 1.00 97.81 258 PHE A O 1
ATOM 1876 N N . VAL A 1 259 ? -7.380 -4.810 -4.166 1.00 98.50 259 VAL A N 1
ATOM 1877 C CA . VAL A 1 259 ? -7.541 -6.198 -4.595 1.00 98.50 259 VAL A CA 1
ATOM 1878 C C . VAL A 1 259 ? -7.988 -6.210 -6.041 1.00 98.50 259 VAL A C 1
ATOM 1880 O O . VAL A 1 259 ? -9.072 -5.717 -6.344 1.00 98.50 259 VAL A O 1
ATOM 1883 N N . LEU A 1 260 ? -7.173 -6.776 -6.923 1.00 98.44 260 LEU A N 1
ATOM 1884 C CA . LEU A 1 260 ? -7.572 -7.098 -8.289 1.00 98.44 260 LEU A CA 1
ATOM 1885 C C . LEU A 1 260 ? -8.276 -8.453 -8.278 1.00 98.44 260 LEU A C 1
ATOM 1887 O O . LEU A 1 260 ? -7.769 -9.381 -7.656 1.00 98.44 260 LEU A O 1
ATOM 1891 N N . PHE A 1 261 ? -9.421 -8.584 -8.941 1.00 98.00 261 PHE A N 1
ATOM 1892 C CA . PHE A 1 261 ? -10.184 -9.836 -8.973 1.00 98.00 261 PHE A CA 1
ATOM 1893 C C . PHE A 1 261 ? -10.762 -10.108 -10.362 1.00 98.00 261 PHE A C 1
ATOM 1895 O O . PHE A 1 261 ? -11.097 -9.176 -11.102 1.00 98.00 261 PHE A O 1
ATOM 1902 N N . ASP A 1 262 ? -10.862 -11.385 -10.731 1.00 96.88 262 ASP A N 1
ATOM 1903 C CA . ASP A 1 262 ? -11.454 -11.803 -12.006 1.00 96.88 262 ASP A CA 1
ATOM 1904 C C . ASP A 1 262 ? -12.992 -11.721 -11.987 1.00 96.88 262 ASP A C 1
ATOM 1906 O O . ASP A 1 262 ? -13.622 -11.496 -10.955 1.00 96.88 262 ASP A O 1
ATOM 1910 N N . ALA A 1 263 ? -13.625 -11.876 -13.152 1.00 95.38 263 ALA A N 1
ATOM 1911 C CA . ALA A 1 263 ? -15.076 -11.719 -13.293 1.00 95.38 263 ALA A CA 1
ATOM 1912 C C . ALA A 1 263 ? -15.899 -12.737 -12.483 1.00 95.38 263 ALA A C 1
ATOM 1914 O O . ALA A 1 263 ? -17.059 -12.466 -12.165 1.00 95.38 263 ALA A O 1
ATOM 1915 N N . HIS A 1 264 ? -15.320 -13.899 -12.177 1.00 95.19 264 HIS A N 1
ATOM 1916 C CA . HIS A 1 264 ? -15.963 -14.955 -11.400 1.00 95.19 264 HIS A CA 1
ATOM 1917 C C . HIS A 1 264 ? -15.607 -14.881 -9.910 1.00 95.19 264 HIS A C 1
ATOM 1919 O O . HIS A 1 264 ? -16.262 -15.534 -9.100 1.00 95.19 264 HIS A O 1
ATOM 19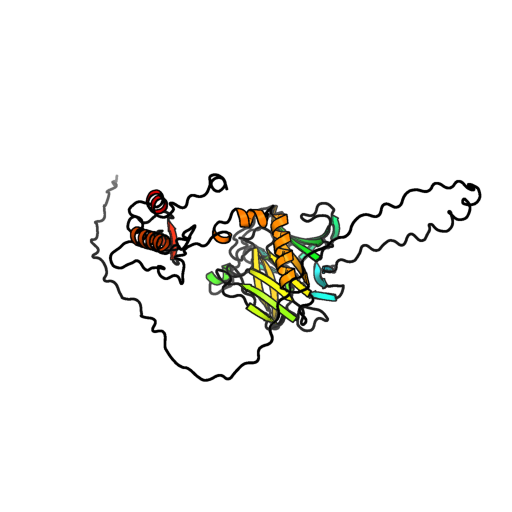25 N N . ASN A 1 265 ? -14.653 -14.015 -9.546 1.00 94.19 265 ASN A N 1
ATOM 1926 C CA . ASN A 1 265 ? -14.032 -13.938 -8.231 1.00 94.19 265 ASN A CA 1
ATOM 1927 C C . ASN A 1 265 ? -13.442 -15.294 -7.797 1.00 94.19 265 ASN A C 1
ATOM 1929 O O . ASN A 1 265 ? -13.437 -15.618 -6.610 1.00 94.19 265 ASN A O 1
ATOM 1933 N N . ASP A 1 266 ? -12.952 -16.074 -8.762 1.00 95.88 266 ASP A N 1
ATOM 1934 C CA . ASP A 1 266 ? -12.251 -17.333 -8.499 1.00 95.88 266 ASP A CA 1
ATOM 1935 C C . ASP A 1 266 ? -10.813 -17.046 -8.055 1.00 95.88 266 ASP A C 1
ATOM 1937 O O . ASP A 1 266 ? -10.285 -17.717 -7.174 1.00 95.88 266 ASP A O 1
ATOM 1941 N N . ASN A 1 267 ? -10.199 -16.001 -8.615 1.00 97.25 267 ASN A N 1
ATOM 1942 C CA . ASN A 1 267 ? -8.874 -15.530 -8.242 1.00 97.25 267 ASN A CA 1
ATOM 1943 C C . ASN A 1 267 ? -8.911 -14.047 -7.878 1.00 97.25 267 ASN A C 1
ATOM 1945 O O . ASN A 1 267 ? -9.530 -13.216 -8.558 1.00 97.25 267 ASN A O 1
ATOM 1949 N N . ALA A 1 268 ? -8.191 -13.709 -6.813 1.00 98.31 268 ALA A N 1
ATOM 1950 C CA . ALA A 1 268 ? -7.969 -12.337 -6.404 1.00 98.31 268 ALA A CA 1
ATOM 1951 C C . ALA A 1 268 ? -6.531 -12.138 -5.922 1.00 98.31 268 ALA A C 1
ATOM 1953 O O . ALA A 1 268 ? -5.965 -12.992 -5.245 1.00 98.31 268 ALA A O 1
ATOM 1954 N N . VAL A 1 269 ? -5.951 -10.986 -6.247 1.00 98.69 269 VAL A N 1
ATOM 1955 C CA . VAL A 1 269 ? -4.608 -10.591 -5.823 1.00 98.69 269 VAL A CA 1
ATOM 1956 C C . VAL A 1 269 ? -4.715 -9.279 -5.065 1.00 98.69 269 VAL A C 1
ATOM 1958 O O . VAL A 1 269 ? -5.057 -8.248 -5.646 1.00 98.69 269 VAL A O 1
ATOM 1961 N N . ILE A 1 270 ? -4.438 -9.315 -3.762 1.00 98.75 270 ILE A N 1
ATOM 1962 C CA . ILE A 1 270 ? -4.335 -8.107 -2.939 1.00 98.75 270 ILE A CA 1
ATOM 1963 C C . ILE A 1 270 ? -2.917 -7.560 -3.003 1.00 98.75 270 ILE A C 1
ATOM 1965 O O . ILE A 1 270 ? -1.967 -8.305 -2.789 1.00 98.75 270 ILE A O 1
ATOM 1969 N N . THR A 1 271 ? -2.791 -6.258 -3.242 1.00 98.56 271 THR A N 1
ATOM 1970 C CA . THR A 1 271 ? -1.526 -5.531 -3.242 1.00 98.56 271 THR A CA 1
ATOM 1971 C C . THR A 1 271 ? -1.532 -4.451 -2.163 1.00 98.56 271 THR A C 1
ATOM 1973 O O . THR A 1 271 ? -2.505 -3.708 -2.008 1.00 98.56 271 THR A O 1
ATOM 1976 N N . SER A 1 272 ? -0.442 -4.356 -1.401 1.00 97.69 272 SER A N 1
ATOM 1977 C CA . SER A 1 272 ? -0.264 -3.336 -0.364 1.00 97.69 272 SER A CA 1
ATOM 1978 C C . SER A 1 272 ? 1.200 -2.976 -0.137 1.00 97.69 272 SER A C 1
ATOM 1980 O O . SER A 1 272 ? 2.111 -3.705 -0.529 1.00 97.69 272 SER A O 1
ATOM 1982 N N . THR A 1 273 ? 1.435 -1.903 0.617 1.00 96.88 273 THR A N 1
ATOM 1983 C CA . THR A 1 273 ? 2.717 -1.675 1.294 1.00 96.88 273 THR A CA 1
ATOM 1984 C C . THR A 1 273 ? 3.058 -2.863 2.200 1.00 96.88 273 THR A C 1
ATOM 1986 O O . THR A 1 273 ? 2.177 -3.409 2.869 1.00 96.88 273 THR A O 1
ATOM 1989 N N . PHE A 1 274 ? 4.327 -3.272 2.209 1.00 97.81 274 PHE A N 1
ATOM 1990 C CA . PHE A 1 274 ? 4.856 -4.406 2.975 1.00 97.81 274 PHE A CA 1
ATOM 1991 C C . PHE A 1 274 ? 5.922 -3.994 3.990 1.00 97.81 274 PHE A C 1
ATOM 1993 O O . PHE A 1 274 ? 6.144 -4.724 4.945 1.00 97.81 274 PHE A O 1
ATOM 2000 N N . SER A 1 275 ? 6.556 -2.832 3.824 1.00 97.19 275 SER A N 1
ATOM 2001 C CA . SER A 1 275 ? 7.431 -2.209 4.822 1.00 97.19 275 SER A CA 1
ATOM 2002 C C . SER A 1 275 ? 7.299 -0.688 4.779 1.00 97.19 275 SER A C 1
ATOM 2004 O O . SER A 1 275 ? 6.756 -0.144 3.826 1.00 97.19 275 SER A O 1
ATOM 2006 N N . ASN A 1 276 ? 7.778 0.016 5.811 1.00 95.25 276 ASN A N 1
ATOM 2007 C CA . ASN A 1 276 ? 7.776 1.486 5.844 1.00 95.25 276 ASN A CA 1
ATOM 2008 C C . ASN A 1 276 ? 6.401 2.119 5.512 1.00 95.25 276 ASN A C 1
ATOM 2010 O O . ASN A 1 276 ? 6.285 3.050 4.720 1.00 95.25 276 ASN A O 1
ATOM 2014 N N . PHE A 1 277 ? 5.346 1.615 6.163 1.00 93.12 277 PHE A N 1
ATOM 2015 C CA . PHE A 1 277 ? 3.935 1.951 5.901 1.00 93.12 277 PHE A CA 1
ATOM 2016 C C . PHE A 1 277 ? 3.602 3.442 5.864 1.00 93.12 277 PHE A C 1
ATOM 2018 O O . PHE A 1 277 ? 2.687 3.839 5.159 1.00 93.12 277 PHE A O 1
ATOM 2025 N N . MET A 1 278 ? 4.324 4.257 6.633 1.00 90.50 278 MET A N 1
ATOM 2026 C CA . MET A 1 278 ? 4.045 5.690 6.747 1.00 90.50 278 MET A CA 1
ATOM 2027 C C . MET A 1 278 ? 4.587 6.511 5.573 1.00 90.50 278 MET A C 1
ATOM 2029 O O . MET A 1 278 ? 4.216 7.670 5.426 1.00 90.50 278 MET A O 1
ATOM 2033 N N . THR A 1 279 ? 5.493 5.947 4.776 1.00 92.69 279 THR A N 1
ATOM 2034 C CA . THR A 1 279 ? 6.134 6.631 3.644 1.00 92.69 279 THR A CA 1
ATOM 2035 C C . THR A 1 279 ? 5.791 5.991 2.306 1.00 92.69 279 THR A C 1
ATOM 2037 O O . THR A 1 279 ? 5.925 6.657 1.283 1.00 92.69 279 THR A O 1
ATOM 2040 N N . GLY A 1 280 ? 5.349 4.729 2.302 1.00 94.56 280 GLY A N 1
ATOM 2041 C CA . GLY A 1 280 ? 4.815 4.054 1.124 1.00 94.56 280 GLY A CA 1
ATOM 2042 C C . GLY A 1 280 ? 3.358 4.422 0.858 1.00 94.56 280 GLY A C 1
ATOM 2043 O O . GLY A 1 280 ? 2.530 4.419 1.765 1.00 94.56 280 GLY A O 1
ATOM 2044 N N . SER A 1 281 ? 3.038 4.699 -0.398 1.00 93.56 281 SER A N 1
ATOM 2045 C CA . SER A 1 281 ? 1.689 4.987 -0.874 1.00 93.56 281 SER A CA 1
ATOM 2046 C C . SER A 1 281 ? 1.506 4.441 -2.292 1.00 93.56 281 SER A C 1
ATOM 2048 O O . SER A 1 281 ? 2.368 3.745 -2.834 1.00 93.56 281 SER A O 1
ATOM 2050 N N . GLN A 1 282 ? 0.370 4.760 -2.893 1.00 94.31 282 GLN A N 1
ATOM 2051 C CA . GLN A 1 282 ? 0.046 4.460 -4.278 1.00 94.31 282 GLN A CA 1
ATOM 2052 C C . GLN A 1 282 ? -0.639 5.663 -4.921 1.00 94.31 282 GLN A C 1
ATOM 2054 O O . GLN A 1 282 ? -1.152 6.550 -4.236 1.00 94.31 282 GLN A O 1
ATOM 2059 N N . THR A 1 283 ? -0.673 5.675 -6.247 1.00 93.00 283 THR A N 1
ATOM 2060 C CA . THR A 1 283 ? -1.448 6.648 -7.012 1.00 93.00 283 THR A CA 1
ATOM 2061 C C . THR A 1 283 ? -1.961 6.028 -8.302 1.00 93.00 283 THR A C 1
ATOM 2063 O O . THR A 1 283 ? -1.316 5.143 -8.862 1.00 93.00 283 THR A O 1
ATOM 2066 N N . ALA A 1 284 ? -3.103 6.506 -8.789 1.00 92.50 284 ALA A N 1
ATOM 2067 C CA . ALA A 1 284 ? -3.602 6.193 -10.121 1.00 92.50 284 ALA A CA 1
ATOM 2068 C C . ALA A 1 284 ? -3.445 7.422 -11.025 1.00 92.50 284 ALA A C 1
ATOM 2070 O O . ALA A 1 284 ? -4.042 8.468 -10.771 1.00 92.50 284 ALA A O 1
ATOM 2071 N N . VAL A 1 285 ? -2.645 7.301 -12.084 1.00 89.69 285 VAL A N 1
ATOM 2072 C CA . VAL A 1 285 ? -2.410 8.370 -13.064 1.00 89.69 285 VAL A CA 1
ATOM 2073 C C . VAL A 1 285 ? -3.015 7.963 -14.395 1.00 89.69 285 VAL A C 1
ATOM 2075 O O . VAL A 1 285 ? -2.774 6.860 -14.875 1.00 89.69 285 VAL A O 1
ATOM 2078 N N . THR A 1 286 ? -3.799 8.858 -14.990 1.00 89.94 286 THR A N 1
ATOM 2079 C CA . THR A 1 286 ? -4.291 8.696 -16.363 1.00 89.94 286 THR A CA 1
ATOM 2080 C C . THR A 1 286 ? -3.314 9.368 -17.320 1.00 89.94 286 THR A C 1
ATOM 2082 O O . THR A 1 286 ? -3.007 10.549 -17.148 1.00 89.94 286 THR A O 1
ATOM 2085 N N . ASP A 1 287 ? -2.816 8.632 -18.307 1.00 83.75 287 ASP A N 1
ATOM 2086 C CA . ASP A 1 287 ? -1.953 9.186 -19.346 1.00 83.75 287 ASP A CA 1
ATOM 2087 C C . ASP A 1 287 ? -2.752 9.956 -20.417 1.00 83.75 287 ASP A C 1
ATOM 2089 O O . ASP A 1 287 ? -3.985 10.003 -20.415 1.00 83.75 287 ASP A O 1
ATOM 2093 N N . GLN A 1 288 ? -2.044 10.572 -21.367 1.00 82.88 288 GLN A N 1
ATOM 2094 C CA . GLN A 1 288 ? -2.669 11.332 -22.459 1.00 82.88 288 GLN A CA 1
ATOM 2095 C C . GLN A 1 288 ? -3.518 10.465 -23.402 1.00 82.88 288 GLN A C 1
ATOM 2097 O O . GLN A 1 288 ? -4.378 10.990 -24.109 1.00 82.88 288 GLN A O 1
ATOM 2102 N N . SER A 1 289 ? -3.280 9.153 -23.420 1.00 82.69 289 SER A N 1
ATOM 2103 C CA . SER A 1 289 ? -4.022 8.181 -24.223 1.00 82.69 289 SER A CA 1
ATOM 2104 C C . SER A 1 289 ? -5.266 7.654 -23.496 1.00 82.69 289 SER A C 1
ATOM 2106 O O . SER A 1 289 ? -6.063 6.936 -24.100 1.00 82.69 289 SER A O 1
ATOM 2108 N N . GLY A 1 290 ? -5.462 8.021 -22.226 1.00 83.62 290 GLY A N 1
ATOM 2109 C CA . GLY A 1 290 ? -6.576 7.581 -21.390 1.00 83.62 290 GLY A CA 1
ATOM 2110 C C . GLY A 1 290 ? -6.337 6.255 -20.664 1.00 83.62 290 GLY A C 1
ATOM 2111 O O . GLY A 1 290 ? -7.275 5.734 -20.058 1.00 83.62 290 GLY A O 1
ATOM 2112 N N . TYR A 1 291 ? -5.122 5.699 -20.701 1.00 88.25 291 TYR A N 1
ATOM 2113 C CA . TYR A 1 291 ? -4.775 4.526 -19.900 1.00 88.25 291 TYR A CA 1
ATOM 2114 C C . TYR A 1 291 ? -4.462 4.939 -18.469 1.00 88.25 291 TYR A C 1
ATOM 2116 O O . TYR A 1 291 ? -3.803 5.949 -18.223 1.00 88.25 291 TYR A O 1
ATOM 2124 N N . ILE A 1 292 ? -4.924 4.137 -17.514 1.00 95.19 292 ILE A N 1
ATOM 2125 C CA . ILE A 1 292 ? -4.654 4.360 -16.097 1.00 95.19 292 ILE A CA 1
ATOM 2126 C C . ILE A 1 292 ? -3.485 3.472 -15.683 1.00 95.19 292 ILE A C 1
ATOM 2128 O O . ILE A 1 292 ? -3.525 2.264 -15.889 1.00 95.19 292 ILE A O 1
ATOM 2132 N N . THR A 1 293 ? -2.464 4.059 -15.066 1.00 95.69 293 THR A N 1
ATOM 2133 C CA . THR A 1 293 ? -1.384 3.330 -14.394 1.00 95.69 293 THR A CA 1
ATOM 2134 C C . THR A 1 293 ? -1.510 3.521 -12.891 1.00 95.69 293 THR A C 1
ATOM 2136 O O . THR A 1 293 ? -1.582 4.650 -12.406 1.00 95.69 293 THR A O 1
ATOM 2139 N N . VAL A 1 294 ? -1.526 2.416 -12.153 1.00 96.81 294 VAL A N 1
ATOM 2140 C CA . VAL A 1 294 ? -1.533 2.389 -10.690 1.00 96.81 294 VAL A CA 1
ATOM 2141 C C . VAL A 1 294 ? -0.113 2.124 -10.214 1.00 96.81 294 VAL A C 1
ATOM 2143 O O . VAL A 1 294 ? 0.356 0.991 -10.288 1.00 96.81 294 VAL A O 1
ATOM 2146 N N . GLY A 1 295 ? 0.584 3.167 -9.774 1.00 96.81 295 GLY A N 1
ATOM 2147 C CA . GLY A 1 295 ? 1.942 3.082 -9.234 1.00 96.81 295 GLY A CA 1
ATOM 2148 C C . GLY A 1 295 ? 1.943 2.926 -7.718 1.00 96.81 295 GLY A C 1
ATOM 2149 O O . GLY A 1 295 ? 1.027 3.409 -7.051 1.00 96.81 295 GLY A O 1
ATOM 2150 N N . LEU A 1 296 ? 2.981 2.291 -7.174 1.00 97.88 296 LEU A N 1
ATOM 2151 C CA . LEU A 1 296 ? 3.277 2.221 -5.744 1.00 97.88 296 LEU A CA 1
ATOM 2152 C C . LEU A 1 296 ? 4.684 2.757 -5.469 1.00 97.88 296 LEU A C 1
ATOM 2154 O O . LEU A 1 296 ? 5.616 2.477 -6.220 1.00 97.88 296 LEU A O 1
ATOM 2158 N N . GLY A 1 297 ? 4.864 3.514 -4.390 1.00 97.25 297 GLY A N 1
ATOM 2159 C CA . GLY A 1 297 ? 6.179 4.042 -4.026 1.00 97.25 297 GLY A CA 1
ATOM 2160 C C . GLY A 1 297 ? 6.152 5.070 -2.910 1.00 97.25 297 GLY A C 1
ATOM 2161 O O . GLY A 1 297 ? 5.237 5.084 -2.091 1.00 97.25 297 GLY A O 1
ATOM 2162 N N . LEU A 1 298 ? 7.188 5.901 -2.840 1.00 96.00 298 LEU A N 1
ATOM 2163 C CA . LEU A 1 298 ? 7.328 6.927 -1.810 1.00 96.00 298 LEU A CA 1
ATOM 2164 C C . LEU A 1 298 ? 6.300 8.046 -1.995 1.00 96.00 298 LEU A C 1
ATOM 2166 O O . LEU A 1 298 ? 6.077 8.494 -3.116 1.00 96.00 298 LEU A O 1
ATOM 2170 N N . LEU A 1 299 ? 5.736 8.551 -0.897 1.00 93.81 299 LEU A N 1
ATOM 2171 C CA . LEU A 1 299 ? 4.882 9.743 -0.903 1.00 93.81 299 LEU A CA 1
ATOM 2172 C C . LEU A 1 299 ? 5.591 10.946 -1.545 1.00 93.81 299 LEU A C 1
ATOM 2174 O O . LEU A 1 299 ? 6.771 11.202 -1.303 1.00 93.81 299 LEU A O 1
ATOM 2178 N N . GLY A 1 300 ? 4.843 11.742 -2.306 1.00 92.69 300 GLY A N 1
ATOM 2179 C CA . GLY A 1 300 ? 5.352 12.908 -3.030 1.00 92.69 300 GLY A CA 1
ATOM 2180 C C . GLY A 1 300 ? 5.865 14.033 -2.129 1.00 92.69 300 GLY A C 1
ATOM 2181 O O . GLY A 1 300 ? 6.603 14.897 -2.588 1.00 92.69 300 GLY A O 1
ATOM 2182 N N . SER A 1 301 ? 5.537 14.005 -0.834 1.00 91.19 301 SER A N 1
ATOM 2183 C CA . SER A 1 301 ? 6.038 14.953 0.171 1.00 91.19 301 SER A CA 1
ATOM 2184 C C . SER A 1 301 ? 7.435 14.629 0.716 1.00 91.19 301 SER A C 1
ATOM 2186 O O . SER A 1 301 ? 8.007 15.439 1.451 1.00 91.19 301 SER A O 1
ATOM 2188 N N . VAL A 1 302 ? 8.007 13.468 0.380 1.00 92.38 302 VAL A N 1
ATOM 2189 C CA . VAL A 1 302 ? 9.348 13.074 0.834 1.00 92.38 302 VAL A CA 1
ATOM 2190 C C . VAL A 1 302 ? 10.385 14.016 0.223 1.00 92.38 302 VAL A C 1
ATOM 2192 O O . VAL A 1 302 ? 10.500 14.105 -0.994 1.00 92.38 302 VAL A O 1
ATOM 2195 N N . LEU A 1 303 ? 11.156 14.721 1.060 1.00 94.12 303 LEU A N 1
ATOM 2196 C CA . LEU A 1 303 ? 12.139 15.721 0.609 1.00 94.12 303 LEU A CA 1
ATOM 2197 C C . LEU A 1 303 ? 13.465 15.104 0.138 1.00 94.12 303 LEU A C 1
ATOM 2199 O O . LEU A 1 303 ? 14.101 15.617 -0.788 1.00 94.12 303 LEU A O 1
ATOM 2203 N N . SER A 1 304 ? 13.890 14.037 0.808 1.00 96.12 304 SER A N 1
ATOM 2204 C CA . SER A 1 304 ? 15.096 13.272 0.504 1.00 96.12 304 SER A CA 1
ATOM 2205 C C . SER A 1 304 ? 14.981 11.852 1.052 1.00 96.12 304 SER A C 1
ATOM 2207 O O . SER A 1 304 ? 14.205 11.584 1.973 1.00 96.12 304 SER A O 1
ATOM 2209 N N . VAL A 1 305 ? 15.775 10.945 0.489 1.00 97.50 305 VAL A N 1
ATOM 2210 C CA . VAL A 1 305 ? 15.845 9.534 0.878 1.00 97.50 305 VAL A CA 1
ATOM 2211 C C . VAL A 1 305 ? 17.263 9.240 1.369 1.00 97.50 305 VAL A C 1
ATOM 2213 O O . VAL A 1 305 ? 18.220 9.558 0.658 1.00 97.50 305 VAL A O 1
ATOM 2216 N N . PRO A 1 306 ? 17.450 8.668 2.571 1.00 97.44 306 PRO A N 1
ATOM 2217 C CA . PRO A 1 306 ? 18.786 8.365 3.065 1.00 97.44 306 PRO A CA 1
ATOM 2218 C C . PRO A 1 306 ? 19.420 7.181 2.306 1.00 97.44 306 PRO A C 1
ATOM 2220 O O . PRO A 1 306 ? 18.696 6.303 1.832 1.00 97.44 306 PRO A O 1
ATOM 2223 N N . PRO A 1 307 ? 20.763 7.118 2.212 1.00 97.94 307 PRO A N 1
ATOM 2224 C CA . PRO A 1 307 ? 21.460 5.960 1.653 1.00 97.94 307 PRO A CA 1
ATOM 2225 C C . PRO A 1 307 ? 21.094 4.655 2.366 1.00 97.94 307 PRO A C 1
ATOM 2227 O O . PRO A 1 307 ? 21.032 4.612 3.596 1.00 97.94 307 PRO A O 1
ATOM 2230 N N . GLY A 1 308 ? 20.865 3.595 1.589 1.00 97.31 308 GLY A N 1
ATOM 2231 C CA . GLY A 1 308 ? 20.504 2.265 2.089 1.00 97.31 308 GLY A CA 1
ATOM 2232 C C . GLY A 1 308 ? 19.048 2.124 2.541 1.00 97.31 308 GLY A C 1
ATOM 2233 O O . GLY A 1 308 ? 18.686 1.101 3.118 1.00 97.31 308 GLY A O 1
ATOM 2234 N N . TYR A 1 309 ? 18.204 3.133 2.311 1.00 98.12 309 TYR A N 1
ATOM 2235 C CA . TYR A 1 309 ? 16.769 3.012 2.544 1.00 98.12 309 TYR A CA 1
ATOM 2236 C C . TYR A 1 309 ? 16.141 2.028 1.551 1.00 98.12 309 TYR A C 1
ATOM 2238 O O . TYR A 1 309 ? 16.480 2.053 0.367 1.00 98.12 309 TYR A O 1
ATOM 2246 N N . SER A 1 310 ? 15.183 1.220 2.012 1.00 97.56 310 SER A N 1
ATOM 2247 C CA . SER A 1 310 ? 14.366 0.389 1.129 1.00 97.56 310 SER A CA 1
ATOM 2248 C C . SER A 1 310 ? 12.885 0.422 1.487 1.00 97.56 310 SER A C 1
ATOM 2250 O O . SER A 1 310 ? 12.503 0.624 2.639 1.00 97.56 310 SER A O 1
ATOM 2252 N N . LEU A 1 311 ? 12.032 0.245 0.484 1.00 98.00 311 LEU A N 1
ATOM 2253 C CA . LEU A 1 311 ? 10.580 0.243 0.593 1.00 98.00 311 LEU A CA 1
ATOM 2254 C C . LEU A 1 311 ? 10.045 -0.996 -0.110 1.00 98.00 311 LEU A C 1
ATOM 2256 O O . LEU A 1 311 ? 10.334 -1.210 -1.285 1.00 98.00 311 LEU A O 1
ATOM 2260 N N . LYS A 1 312 ? 9.266 -1.805 0.608 1.00 98.44 312 LYS A N 1
ATOM 2261 C CA . LYS A 1 312 ? 8.716 -3.049 0.078 1.00 98.44 312 LYS A CA 1
ATOM 2262 C C . LYS A 1 312 ? 7.206 -2.968 -0.080 1.00 98.44 312 LYS A C 1
ATOM 2264 O O . LYS A 1 312 ? 6.513 -2.386 0.758 1.00 98.44 312 LYS A O 1
ATOM 2269 N N . PHE A 1 313 ? 6.708 -3.640 -1.106 1.00 98.69 313 PHE A N 1
ATOM 2270 C CA . PHE A 1 313 ? 5.296 -3.893 -1.377 1.00 98.69 313 PHE A CA 1
ATOM 2271 C C . PHE A 1 313 ? 5.073 -5.395 -1.512 1.00 98.69 313 PHE A C 1
ATOM 2273 O O . PHE A 1 313 ? 6.020 -6.148 -1.717 1.00 98.69 313 PHE A O 1
ATOM 2280 N N . ILE A 1 314 ? 3.832 -5.845 -1.389 1.00 98.62 314 ILE A N 1
ATOM 2281 C CA . ILE A 1 314 ? 3.485 -7.261 -1.494 1.00 98.62 314 ILE A CA 1
ATOM 2282 C C . ILE A 1 314 ? 2.221 -7.429 -2.323 1.00 98.62 314 ILE A C 1
ATOM 2284 O O . ILE A 1 314 ? 1.284 -6.651 -2.160 1.00 98.62 314 ILE A O 1
ATOM 2288 N N . SER A 1 315 ? 2.200 -8.454 -3.170 1.00 98.75 315 SER A N 1
ATOM 2289 C CA . SER A 1 315 ? 1.005 -9.013 -3.796 1.00 98.75 315 SER A CA 1
ATOM 2290 C C . SER A 1 315 ? 0.774 -10.427 -3.268 1.00 98.75 315 SER A C 1
ATOM 2292 O O . SER A 1 315 ? 1.706 -11.228 -3.229 1.00 98.75 315 SER A O 1
ATOM 2294 N N . VAL A 1 316 ? -0.458 -10.738 -2.869 1.00 98.69 316 VAL A N 1
ATOM 2295 C CA . VAL A 1 316 ? -0.842 -12.050 -2.326 1.00 98.69 316 VAL A CA 1
ATOM 2296 C C . VAL A 1 316 ? -2.060 -12.577 -3.071 1.00 98.69 316 VAL A C 1
ATOM 2298 O O . VAL A 1 316 ? -3.092 -11.906 -3.122 1.00 98.69 316 VAL A O 1
ATOM 2301 N N . LEU A 1 317 ? -1.934 -13.778 -3.629 1.00 98.50 317 LEU A N 1
ATOM 2302 C CA . LEU A 1 317 ? -3.021 -14.515 -4.264 1.00 98.50 317 LEU A CA 1
ATOM 2303 C C . LEU A 1 317 ? -3.972 -15.115 -3.215 1.00 98.50 317 LEU A C 1
ATOM 2305 O O . LEU A 1 317 ? -3.559 -15.564 -2.143 1.00 98.50 317 LEU A O 1
ATOM 2309 N N . GLY A 1 318 ? -5.253 -15.176 -3.553 1.00 98.06 318 GLY A N 1
ATOM 2310 C CA . GLY A 1 318 ? -6.231 -16.002 -2.860 1.00 98.06 318 GLY A CA 1
ATOM 2311 C C . GLY A 1 318 ? -7.372 -16.429 -3.772 1.00 98.06 318 GLY A C 1
ATOM 2312 O O . GLY A 1 318 ? -7.579 -15.861 -4.852 1.00 98.06 318 GLY A O 1
ATOM 2313 N N . ASP A 1 319 ? -8.117 -17.420 -3.297 1.00 97.38 319 ASP A N 1
ATOM 2314 C CA . ASP A 1 319 ? -9.308 -17.945 -3.961 1.00 97.38 319 ASP A CA 1
ATOM 2315 C C . ASP A 1 319 ? -10.489 -16.983 -3.711 1.00 97.38 319 ASP A C 1
ATOM 2317 O O . ASP A 1 319 ? -11.300 -17.132 -2.790 1.00 97.38 319 ASP A O 1
ATOM 2321 N N . GLY A 1 320 ? -10.514 -15.911 -4.502 1.00 97.81 320 GLY A N 1
ATOM 2322 C CA . GLY A 1 320 ? -11.423 -14.778 -4.358 1.00 97.81 320 GLY A CA 1
ATOM 2323 C C . GLY A 1 320 ? -11.002 -13.757 -3.294 1.00 97.81 320 GLY A C 1
ATOM 2324 O O . GLY A 1 320 ? -10.089 -13.955 -2.490 1.00 97.81 320 GLY A O 1
ATOM 2325 N N . VAL A 1 321 ? -11.688 -12.609 -3.290 1.00 98.06 321 VAL A N 1
ATOM 2326 C CA . VAL A 1 321 ? -11.310 -11.425 -2.489 1.00 98.06 321 VAL A CA 1
ATOM 2327 C C . VAL A 1 321 ? -11.157 -11.726 -0.993 1.00 98.06 321 VAL A C 1
ATOM 2329 O O . VAL A 1 321 ? -10.212 -11.252 -0.365 1.00 98.06 321 VAL A O 1
ATOM 2332 N N . THR A 1 322 ? -12.076 -12.492 -0.396 1.00 97.94 322 THR A N 1
ATOM 2333 C CA . THR A 1 322 ? -12.030 -12.789 1.046 1.00 97.94 322 THR A CA 1
ATOM 2334 C C . THR A 1 322 ? -10.795 -13.598 1.420 1.00 97.94 322 THR A C 1
ATOM 2336 O O . THR A 1 322 ? -10.125 -13.258 2.395 1.00 97.94 322 THR A O 1
ATOM 2339 N N . ASP A 1 323 ? -10.484 -14.640 0.652 1.00 98.38 323 ASP A N 1
ATOM 2340 C CA . ASP A 1 323 ? -9.324 -15.486 0.913 1.00 98.38 323 ASP A CA 1
ATOM 2341 C C . ASP A 1 323 ? -8.020 -14.700 0.724 1.00 98.38 323 ASP A C 1
ATOM 2343 O O . ASP A 1 323 ? -7.163 -14.716 1.607 1.00 98.38 323 ASP A O 1
ATOM 2347 N N . ALA A 1 324 ? -7.927 -13.887 -0.335 1.00 98.38 324 ALA A N 1
ATOM 2348 C CA . ALA A 1 324 ? -6.775 -13.018 -0.578 1.00 98.38 324 ALA A CA 1
ATOM 2349 C C . ALA A 1 324 ? -6.498 -12.077 0.612 1.00 98.38 324 ALA A C 1
ATOM 2351 O O . ALA A 1 324 ? -5.368 -11.999 1.098 1.00 98.38 324 ALA A O 1
ATOM 2352 N N . VAL A 1 325 ? -7.531 -11.416 1.152 1.00 98.06 325 VAL A N 1
ATOM 2353 C CA . VAL A 1 325 ? -7.402 -10.533 2.329 1.00 98.06 325 VAL A CA 1
ATOM 2354 C C . VAL A 1 325 ? -6.969 -11.311 3.580 1.00 98.06 325 VAL A C 1
ATOM 2356 O O . VAL A 1 325 ? -6.127 -10.834 4.349 1.00 98.06 325 VAL A O 1
ATOM 2359 N N . LEU A 1 326 ? -7.515 -12.509 3.809 1.00 97.56 326 LEU A N 1
ATOM 2360 C CA . LEU A 1 326 ? -7.157 -13.339 4.964 1.00 97.56 326 LEU A CA 1
ATOM 2361 C C . LEU A 1 326 ? -5.717 -13.867 4.872 1.00 97.56 326 LEU A C 1
ATOM 2363 O O . LEU A 1 326 ? -4.994 -13.823 5.877 1.00 97.56 326 LEU A O 1
ATOM 2367 N N . ASN A 1 327 ? -5.290 -14.308 3.687 1.00 97.56 327 ASN A N 1
ATOM 2368 C CA . ASN A 1 327 ? -3.930 -14.769 3.409 1.00 97.56 327 ASN A CA 1
ATOM 2369 C C . ASN A 1 327 ? -2.924 -13.633 3.574 1.00 97.56 327 ASN A C 1
ATOM 2371 O O . ASN A 1 327 ? -1.949 -13.781 4.313 1.00 97.56 327 ASN A O 1
ATOM 2375 N N . TRP A 1 328 ? -3.213 -12.464 3.002 1.00 98.19 328 TRP A N 1
ATOM 2376 C CA . TRP A 1 328 ? -2.415 -11.260 3.207 1.00 98.19 328 TRP A CA 1
ATOM 2377 C C . TRP A 1 328 ? -2.279 -10.915 4.688 1.00 98.19 328 TRP A C 1
ATOM 2379 O O . TRP A 1 328 ? -1.166 -10.798 5.201 1.00 98.19 328 TRP A O 1
ATOM 2389 N N . GLY A 1 329 ? -3.389 -10.859 5.429 1.00 96.88 329 GLY A N 1
ATOM 2390 C CA . GLY A 1 329 ? -3.354 -10.580 6.863 1.00 96.88 329 GLY A CA 1
ATOM 2391 C C . GLY A 1 329 ? -2.544 -11.614 7.655 1.00 96.88 329 GLY A C 1
ATOM 2392 O O . GLY A 1 329 ? -1.876 -11.265 8.631 1.00 96.88 329 GLY A O 1
ATOM 2393 N N . LYS A 1 330 ? -2.576 -12.891 7.255 1.00 95.75 330 LYS A N 1
ATOM 2394 C CA . LYS A 1 330 ? -1.760 -13.959 7.851 1.00 95.75 330 LYS A CA 1
ATOM 2395 C C . LYS A 1 330 ? -0.268 -13.736 7.593 1.00 95.75 330 LYS A C 1
ATOM 2397 O O . LYS A 1 330 ? 0.498 -13.814 8.553 1.00 95.75 330 LYS A O 1
ATOM 2402 N N . ILE A 1 331 ? 0.124 -13.424 6.358 1.00 96.38 331 ILE A N 1
ATOM 2403 C CA . ILE A 1 331 ? 1.520 -13.156 5.975 1.00 96.38 331 ILE A CA 1
ATOM 2404 C C . ILE A 1 331 ? 2.049 -11.919 6.701 1.00 96.38 331 ILE A C 1
ATOM 2406 O O . ILE A 1 331 ? 3.085 -11.997 7.356 1.00 96.38 331 ILE A O 1
ATOM 2410 N N . MET A 1 332 ? 1.298 -10.813 6.699 1.00 96.25 332 MET A N 1
ATOM 2411 C CA . MET A 1 332 ? 1.665 -9.586 7.417 1.00 96.25 332 MET A CA 1
ATOM 2412 C C . MET A 1 332 ? 1.908 -9.857 8.904 1.00 96.25 332 MET A C 1
ATOM 2414 O O . MET A 1 332 ? 2.905 -9.434 9.485 1.00 96.25 332 MET A O 1
ATOM 2418 N N . ARG A 1 333 ? 1.013 -10.610 9.549 1.00 94.56 333 ARG A N 1
ATOM 2419 C CA . ARG A 1 333 ? 1.184 -10.974 10.957 1.00 94.56 333 ARG A CA 1
ATOM 2420 C C . ARG A 1 333 ? 2.420 -11.843 11.185 1.00 94.56 333 ARG A C 1
ATOM 2422 O O . ARG A 1 333 ? 3.145 -11.582 12.142 1.00 94.56 333 ARG A O 1
ATOM 2429 N N . ALA A 1 334 ? 2.669 -12.830 10.327 1.00 93.25 334 ALA A N 1
ATOM 2430 C CA . ALA A 1 334 ? 3.848 -13.686 10.422 1.00 93.25 334 ALA A CA 1
ATOM 2431 C C . ALA A 1 334 ? 5.146 -12.875 10.279 1.00 93.25 334 ALA A C 1
ATOM 2433 O O . ALA A 1 334 ? 5.997 -12.949 11.164 1.00 93.25 334 ALA A O 1
ATOM 2434 N N . GLN A 1 335 ? 5.235 -12.025 9.250 1.00 94.06 335 GLN A N 1
ATOM 2435 C CA . GLN A 1 335 ? 6.386 -11.159 8.977 1.00 94.06 335 GLN A CA 1
ATOM 2436 C C . GLN A 1 335 ? 6.760 -10.278 10.175 1.00 94.06 335 GLN A C 1
ATOM 2438 O O . GLN A 1 335 ? 7.933 -10.088 10.486 1.00 94.06 335 GLN A O 1
ATOM 2443 N N . TYR A 1 336 ? 5.758 -9.749 10.878 1.00 94.38 336 TYR A N 1
ATOM 2444 C CA . TYR A 1 336 ? 5.956 -8.823 11.994 1.00 94.38 336 TYR A CA 1
ATOM 2445 C C . TYR A 1 336 ? 5.855 -9.475 13.379 1.00 94.38 336 TYR A C 1
ATOM 2447 O O . TYR A 1 336 ? 5.709 -8.771 14.386 1.00 94.38 336 TYR A O 1
ATOM 2455 N N . GLY A 1 337 ? 5.895 -10.811 13.451 1.00 93.19 337 GLY A N 1
ATOM 2456 C CA . GLY A 1 337 ? 5.845 -11.555 14.712 1.00 93.19 337 GLY A CA 1
ATOM 2457 C C . GLY A 1 337 ? 4.577 -11.281 15.530 1.00 93.19 337 GLY A C 1
ATOM 2458 O O . GLY A 1 337 ? 4.611 -11.245 16.762 1.00 93.19 337 GLY A O 1
ATOM 2459 N N . LYS A 1 338 ? 3.448 -11.020 14.863 1.00 92.12 338 LYS A N 1
ATOM 2460 C CA . LYS A 1 338 ? 2.155 -10.744 15.496 1.00 92.12 338 LYS A CA 1
ATOM 2461 C C . LYS A 1 338 ? 1.303 -12.010 15.512 1.00 92.12 338 LYS A C 1
ATOM 2463 O O . LYS A 1 338 ? 1.119 -12.674 14.501 1.00 92.12 338 LYS A O 1
ATOM 2468 N N . SER A 1 339 ? 0.716 -12.319 16.663 1.00 90.44 339 SER A N 1
ATOM 2469 C CA . SER A 1 339 ? -0.265 -13.400 16.795 1.00 90.44 339 SER A CA 1
ATOM 2470 C C . SER A 1 339 ? -1.675 -12.821 16.796 1.00 90.44 339 SER A C 1
ATOM 2472 O O . SER A 1 339 ? -1.954 -11.894 17.554 1.00 90.44 339 SER A O 1
ATOM 2474 N N . ALA A 1 340 ? -2.565 -13.378 15.967 1.00 85.81 340 ALA A N 1
ATOM 2475 C CA . ALA A 1 340 ? -3.981 -13.003 15.959 1.00 85.81 340 ALA A CA 1
ATOM 2476 C C . ALA A 1 340 ? -4.644 -13.305 17.312 1.00 85.81 340 ALA A C 1
ATOM 2478 O O . ALA A 1 340 ? -5.350 -12.460 17.851 1.00 85.81 340 ALA A O 1
ATOM 2479 N N . VAL A 1 341 ? -4.343 -14.474 17.889 1.00 88.31 341 VAL A N 1
ATOM 2480 C CA . VAL A 1 341 ? -4.850 -14.884 19.207 1.00 88.31 341 VAL A CA 1
ATOM 2481 C C . VAL A 1 341 ? -4.343 -13.938 20.286 1.00 88.31 341 VAL A C 1
ATOM 2483 O O . VAL A 1 341 ? -5.142 -13.381 21.024 1.00 88.31 341 VAL A O 1
ATOM 2486 N N . ALA A 1 342 ? -3.035 -13.668 20.326 1.00 87.75 342 ALA A N 1
ATOM 2487 C CA . ALA A 1 342 ? -2.488 -12.745 21.317 1.00 87.75 342 ALA A CA 1
ATOM 2488 C C . ALA A 1 342 ? -2.989 -11.307 21.108 1.00 87.75 342 ALA A C 1
ATOM 2490 O O . ALA A 1 342 ? -3.035 -10.535 22.057 1.00 87.75 342 ALA A O 1
ATOM 2491 N N . GLY A 1 343 ? -3.301 -10.910 19.871 1.00 86.12 343 GLY A N 1
ATOM 2492 C CA . GLY A 1 343 ? -3.951 -9.632 19.574 1.00 86.12 343 GLY A CA 1
ATOM 2493 C C . GLY A 1 343 ? -5.334 -9.563 20.213 1.00 86.12 343 GLY A C 1
ATOM 2494 O O . GLY A 1 343 ? -5.573 -8.686 21.030 1.00 86.12 343 GLY A O 1
ATOM 2495 N N . TYR A 1 344 ? -6.186 -10.550 19.927 1.00 87.56 344 TYR A N 1
ATOM 2496 C CA . TYR A 1 344 ? -7.510 -10.678 20.538 1.00 87.56 344 TYR A CA 1
ATOM 2497 C C . TYR A 1 344 ? -7.451 -10.735 22.071 1.00 87.56 344 TYR A C 1
ATOM 2499 O O . TYR A 1 344 ? -8.205 -10.049 22.746 1.00 87.56 344 TYR A O 1
ATOM 2507 N N . GLU A 1 345 ? -6.537 -11.523 22.640 1.00 88.19 345 GLU A N 1
ATOM 2508 C CA . GLU A 1 345 ? -6.423 -11.685 24.093 1.00 88.19 345 GLU A CA 1
ATOM 2509 C C . GLU A 1 345 ? -5.994 -10.399 24.814 1.00 88.19 345 GLU A C 1
ATOM 2511 O O . GLU A 1 345 ? -6.424 -10.169 25.948 1.00 88.19 345 GLU A O 1
ATOM 2516 N N . ARG A 1 346 ? -5.169 -9.569 24.164 1.00 86.19 346 ARG A N 1
ATOM 2517 C CA . ARG A 1 346 ? -4.667 -8.298 24.711 1.00 86.19 346 ARG A CA 1
ATOM 2518 C C . ARG A 1 346 ? -5.588 -7.112 24.440 1.00 86.19 346 ARG A C 1
ATOM 2520 O O . ARG A 1 346 ? -5.492 -6.113 25.144 1.00 86.19 346 ARG A O 1
ATOM 2527 N N . ASP A 1 347 ? -6.459 -7.202 23.443 1.00 88.00 347 ASP A N 1
ATOM 2528 C CA . ASP A 1 347 ? -7.355 -6.111 23.084 1.00 88.00 347 ASP A CA 1
ATOM 2529 C C . ASP A 1 347 ? -8.682 -6.220 23.845 1.00 88.00 347 ASP A C 1
ATOM 2531 O O . ASP A 1 347 ? -9.570 -7.013 23.519 1.00 88.00 347 ASP A O 1
ATOM 2535 N N . ILE A 1 348 ? -8.823 -5.393 24.881 1.00 88.44 348 ILE A N 1
ATOM 2536 C CA . ILE A 1 348 ? -10.041 -5.334 25.695 1.00 88.44 348 ILE A CA 1
ATOM 2537 C C . ILE A 1 348 ? -11.278 -4.953 24.872 1.00 88.44 348 ILE A C 1
ATOM 2539 O O . ILE A 1 348 ? -12.377 -5.387 25.223 1.00 88.44 348 ILE A O 1
ATOM 2543 N N . SER A 1 349 ? -11.106 -4.215 23.767 1.00 88.88 349 SER A N 1
ATOM 2544 C CA . SER A 1 349 ? -12.204 -3.794 22.893 1.00 88.88 349 SER A CA 1
ATOM 2545 C C . SER A 1 349 ? -12.776 -4.931 22.052 1.00 88.88 349 SER A C 1
ATOM 2547 O O . SER A 1 349 ? -13.943 -4.898 21.673 1.00 88.88 349 SER A O 1
ATOM 2549 N N . LEU A 1 350 ? -11.989 -5.985 21.823 1.00 90.19 350 LEU A N 1
ATOM 2550 C CA . LEU A 1 350 ? -12.437 -7.183 21.112 1.00 90.19 350 LEU A CA 1
ATOM 2551 C C . LEU A 1 350 ? -13.061 -8.229 22.044 1.00 90.19 350 LEU A C 1
ATOM 2553 O O . LEU A 1 350 ? -13.787 -9.109 21.582 1.00 90.19 350 LEU A O 1
ATOM 2557 N N . ARG A 1 351 ? -12.768 -8.165 23.348 1.00 89.50 351 ARG A N 1
ATOM 2558 C CA . ARG A 1 351 ? -13.179 -9.181 24.335 1.00 89.50 351 ARG A CA 1
ATOM 2559 C C . ARG A 1 351 ? -14.423 -8.811 25.117 1.00 89.50 351 ARG A C 1
ATOM 2561 O O . ARG A 1 351 ? -15.106 -9.698 25.631 1.00 89.50 351 ARG A O 1
ATOM 2568 N N . TYR A 1 352 ? -14.672 -7.522 25.273 1.00 90.06 352 TYR A N 1
ATOM 2569 C CA . TYR A 1 352 ? -15.693 -7.042 26.177 1.00 90.06 352 TYR A CA 1
ATOM 2570 C C . TYR A 1 352 ? -16.572 -5.991 25.523 1.00 90.06 352 TYR A C 1
ATOM 2572 O O . TYR A 1 352 ? -16.177 -5.314 24.583 1.00 90.06 352 TYR A O 1
ATOM 2580 N N . LEU A 1 353 ? -17.778 -5.841 26.061 1.00 91.69 353 LEU A N 1
ATOM 2581 C CA . LEU A 1 353 ? -18.618 -4.701 25.740 1.00 91.69 353 LEU A CA 1
ATOM 2582 C C . LEU A 1 353 ? -17.987 -3.444 26.354 1.00 91.69 353 LEU A C 1
ATOM 2584 O O . LEU A 1 353 ? -17.641 -3.454 27.535 1.00 91.69 353 LEU A O 1
ATOM 2588 N N . GLY A 1 354 ? -17.866 -2.367 25.586 1.00 91.06 354 GLY A N 1
ATOM 2589 C CA . GLY A 1 354 ? -17.450 -1.061 26.094 1.00 91.06 354 GLY A CA 1
ATOM 2590 C C . GLY A 1 354 ? -18.412 0.043 25.695 1.00 91.06 354 GLY A C 1
ATOM 2591 O O . GLY A 1 354 ? -19.281 -0.148 24.843 1.00 91.06 354 GLY A O 1
ATOM 2592 N N . TYR A 1 355 ? -18.245 1.195 26.332 1.00 91.19 355 TYR A N 1
ATOM 2593 C CA . TYR A 1 355 ? -18.971 2.417 26.010 1.00 91.19 355 TYR A CA 1
ATOM 2594 C C . TYR A 1 355 ? -18.070 3.347 25.192 1.00 91.19 355 TYR A C 1
ATOM 2596 O O . TYR A 1 355 ? -16.913 3.524 25.550 1.00 91.19 355 TYR A O 1
ATOM 2604 N N . ALA A 1 356 ? -18.555 3.939 24.103 1.00 91.50 356 ALA A N 1
ATOM 2605 C CA . ALA A 1 356 ? -17.756 4.838 23.266 1.00 91.50 356 ALA A CA 1
ATOM 2606 C C . ALA A 1 356 ? -18.408 6.218 23.183 1.00 91.50 356 ALA A C 1
ATOM 2608 O O . ALA A 1 356 ? -19.615 6.307 22.963 1.00 91.50 356 ALA A O 1
ATOM 2609 N N . THR A 1 357 ? -17.613 7.282 23.317 1.00 91.69 357 THR A N 1
ATOM 2610 C CA . THR A 1 357 ? -18.068 8.672 23.118 1.00 91.69 357 THR A CA 1
ATOM 2611 C C . THR A 1 357 ? -17.672 9.251 21.761 1.00 91.69 357 THR A C 1
ATOM 2613 O O . THR A 1 357 ? -17.818 10.452 21.564 1.00 91.69 357 THR A O 1
ATOM 2616 N N . ASP A 1 358 ? -17.142 8.428 20.854 1.00 89.19 358 ASP A N 1
ATOM 2617 C CA . ASP A 1 358 ? -16.665 8.831 19.525 1.00 89.19 358 ASP A CA 1
ATOM 2618 C C . ASP A 1 358 ? -17.807 9.329 18.610 1.00 89.19 358 ASP A C 1
ATOM 2620 O O . ASP A 1 358 ? -18.995 9.211 18.918 1.00 89.19 358 ASP A O 1
ATOM 2624 N N . ASN A 1 359 ? -17.447 9.902 17.465 1.00 87.25 359 ASN A N 1
ATOM 2625 C CA . ASN A 1 359 ? -18.330 10.466 16.460 1.00 87.25 359 ASN A CA 1
ATOM 2626 C C . ASN A 1 359 ? -19.507 9.537 16.113 1.00 87.25 359 ASN A C 1
ATOM 2628 O O . ASN A 1 359 ? -19.339 8.446 15.570 1.00 87.25 359 ASN A O 1
ATOM 2632 N N . GLY A 1 360 ? -20.720 10.019 16.392 1.00 87.31 360 GLY A N 1
ATOM 2633 C CA . GLY A 1 360 ? -21.971 9.272 16.232 1.00 87.31 360 GLY A CA 1
ATOM 2634 C C . GLY A 1 360 ? -22.563 8.738 17.542 1.00 87.31 360 GLY A C 1
ATOM 2635 O O . GLY A 1 360 ? -23.722 8.325 17.543 1.00 87.31 360 GLY A O 1
ATOM 2636 N N . ALA A 1 361 ? -21.823 8.779 18.655 1.00 91.56 361 ALA A N 1
ATOM 2637 C CA . ALA A 1 361 ? -22.334 8.459 19.987 1.00 91.56 361 ALA A CA 1
ATOM 2638 C C . ALA A 1 361 ? -23.187 9.593 20.585 1.00 91.56 361 ALA A C 1
ATOM 2640 O O . ALA A 1 361 ? -23.077 10.752 20.189 1.00 91.56 361 ALA A O 1
ATOM 2641 N N . TYR A 1 362 ? -24.019 9.263 21.582 1.00 92.31 362 TYR A N 1
ATOM 2642 C CA . TYR A 1 362 ? -24.920 10.230 22.225 1.00 92.31 362 TYR A CA 1
ATOM 2643 C C . TYR A 1 362 ? -24.170 11.348 22.966 1.00 92.31 362 TYR A C 1
ATOM 2645 O O . TYR A 1 362 ? -24.516 12.513 22.805 1.00 92.31 362 TYR A O 1
ATOM 2653 N N . TYR A 1 363 ? -23.115 11.014 23.718 1.00 92.38 363 TYR A N 1
ATOM 2654 C CA . TYR A 1 363 ? -22.271 11.993 24.424 1.00 92.38 363 TYR A CA 1
ATOM 2655 C C . TYR A 1 363 ? -21.066 12.471 23.591 1.00 92.38 363 TYR A C 1
ATOM 2657 O O . TYR A 1 363 ? -20.049 12.908 24.128 1.00 92.38 363 TYR A O 1
ATOM 2665 N N . TYR A 1 364 ? -21.147 12.395 22.260 1.00 92.81 364 TYR A N 1
ATOM 2666 C CA . TYR A 1 364 ? -20.147 13.018 21.396 1.00 92.81 364 TYR A CA 1
ATOM 2667 C C . TYR A 1 364 ? -20.376 14.533 21.346 1.00 92.81 364 TYR A C 1
ATOM 2669 O O . TYR A 1 364 ? -21.383 14.995 20.811 1.00 92.81 364 TYR A O 1
ATOM 2677 N N . TYR A 1 365 ? -19.446 15.321 21.899 1.00 91.06 365 TYR A N 1
ATOM 2678 C CA . TYR A 1 365 ? -19.605 16.781 22.038 1.00 91.06 365 TYR A CA 1
ATOM 2679 C C . TYR A 1 365 ? -20.882 17.202 22.790 1.00 91.06 365 TYR A C 1
ATOM 2681 O O . TYR A 1 365 ? -21.414 18.292 22.573 1.00 91.06 365 TYR A O 1
ATOM 2689 N N . HIS A 1 366 ? -21.347 16.344 23.694 1.00 92.19 366 HIS A N 1
ATOM 2690 C CA . HIS A 1 366 ? -22.582 16.495 24.439 1.00 92.19 366 HIS A CA 1
ATOM 2691 C C . HIS A 1 366 ? -22.387 15.952 25.860 1.00 92.19 366 HIS A C 1
ATOM 2693 O O . HIS A 1 366 ? -21.992 14.802 26.023 1.00 92.19 366 HIS A O 1
ATOM 2699 N N . THR A 1 367 ? -22.659 16.776 26.870 1.00 93.75 367 THR A N 1
ATOM 2700 C CA . THR A 1 367 ? -22.726 16.388 28.290 1.00 93.75 367 THR A CA 1
ATOM 2701 C C . THR A 1 367 ? -24.181 16.350 28.736 1.00 93.75 367 THR A C 1
ATOM 2703 O O . THR A 1 367 ? -25.062 16.845 28.029 1.00 93.75 367 THR A O 1
ATOM 2706 N N . GLU A 1 368 ? -24.450 15.798 29.914 1.00 93.56 368 GLU A N 1
ATOM 2707 C CA . GLU A 1 368 ? -25.743 16.026 30.559 1.00 93.56 368 GLU A CA 1
ATOM 2708 C C . GLU A 1 368 ? -25.922 17.504 30.950 1.00 93.56 368 GLU A C 1
ATOM 2710 O O . GLU A 1 368 ? -24.971 18.298 30.993 1.00 93.56 368 GLU A O 1
ATOM 2715 N N . ASP A 1 369 ? -27.174 17.897 31.182 1.00 93.62 369 ASP A N 1
ATOM 2716 C CA . ASP A 1 369 ? -27.530 19.290 31.426 1.00 93.62 369 ASP A CA 1
ATOM 2717 C C . ASP A 1 369 ? -26.895 19.807 32.724 1.00 93.62 369 ASP A C 1
ATOM 2719 O O . ASP A 1 369 ? -27.241 19.392 33.827 1.00 93.62 369 ASP A O 1
ATOM 2723 N N . GLY A 1 370 ? -26.011 20.796 32.586 1.00 93.75 370 GLY A N 1
ATOM 2724 C CA . GLY A 1 370 ? -25.428 21.516 33.719 1.00 93.75 370 GLY A CA 1
ATOM 2725 C C . GLY A 1 370 ? -24.231 20.836 34.385 1.00 93.75 370 GLY A C 1
ATOM 2726 O O . GLY A 1 370 ? -23.748 21.375 35.378 1.00 93.75 370 GLY A O 1
ATOM 2727 N N . VAL A 1 371 ? -23.737 19.729 33.829 1.00 93.75 371 VAL A N 1
ATOM 2728 C CA . VAL A 1 371 ? -22.580 18.983 34.347 1.00 93.75 371 VAL A CA 1
ATOM 2729 C C . VAL A 1 371 ? -21.436 18.930 33.334 1.00 93.75 371 VAL A C 1
ATOM 2731 O O . VAL A 1 371 ? -21.610 19.230 32.148 1.00 93.75 371 VAL A O 1
ATOM 2734 N N . ASN A 1 372 ? -20.242 18.583 33.808 1.00 91.81 372 ASN A N 1
ATOM 2735 C CA . ASN A 1 372 ? -19.076 18.340 32.960 1.00 91.81 372 ASN A CA 1
ATOM 2736 C C . ASN A 1 372 ? -19.046 16.880 32.451 1.00 91.81 372 ASN A C 1
ATOM 2738 O O . ASN A 1 372 ? -19.966 16.091 32.680 1.00 91.81 372 ASN A O 1
ATOM 2742 N N . TYR A 1 373 ? -18.001 16.519 31.706 1.00 91.19 373 TYR A N 1
ATOM 2743 C CA . TYR A 1 373 ? -17.873 15.168 31.161 1.00 91.19 373 TYR A CA 1
ATOM 2744 C C . TYR A 1 373 ? -17.471 14.114 32.187 1.00 91.19 373 TYR A C 1
ATOM 2746 O O . TYR A 1 373 ? -17.871 12.966 32.030 1.00 91.19 373 TYR A O 1
ATOM 2754 N N . GLU A 1 374 ? -16.678 14.476 33.193 1.00 90.44 374 GLU A N 1
ATOM 2755 C CA . GLU A 1 374 ? -16.366 13.583 34.309 1.00 90.44 374 GLU A CA 1
ATOM 2756 C C . GLU A 1 374 ? -17.660 13.126 34.992 1.00 90.44 374 GLU A C 1
ATOM 2758 O O . GLU A 1 374 ? -17.934 11.931 35.015 1.00 90.44 374 GLU A O 1
ATOM 2763 N N . GLU A 1 375 ? -18.510 14.073 35.389 1.00 92.06 375 GLU A N 1
ATOM 2764 C CA . GLU A 1 375 ? -19.825 13.815 35.994 1.00 92.06 375 GLU A CA 1
ATOM 2765 C C . GLU A 1 375 ? -20.743 13.023 35.043 1.00 92.06 375 GLU A C 1
ATOM 2767 O O . GLU A 1 375 ? -21.323 12.012 35.425 1.00 92.06 375 GLU A O 1
ATOM 2772 N N . THR A 1 376 ? -20.801 13.407 33.761 1.00 92.50 376 THR A N 1
ATOM 2773 C CA . THR A 1 376 ? -21.588 12.677 32.747 1.00 92.50 376 THR A CA 1
ATOM 2774 C C . THR A 1 376 ? -21.157 11.208 32.626 1.00 92.50 376 THR A C 1
ATOM 2776 O O . THR A 1 376 ? -21.991 10.317 32.481 1.00 92.50 376 THR A O 1
ATOM 2779 N N . LEU A 1 377 ? -19.851 10.926 32.635 1.00 91.06 377 LEU A N 1
ATOM 2780 C CA . LEU A 1 377 ? -19.344 9.558 32.500 1.00 91.06 377 LEU A CA 1
ATOM 2781 C C . LEU A 1 377 ? -19.535 8.737 33.780 1.00 91.06 377 LEU A C 1
ATOM 2783 O O . LEU A 1 377 ? -19.732 7.522 33.683 1.00 91.06 377 LEU A O 1
ATOM 2787 N N . GLU A 1 378 ? -19.516 9.378 34.948 1.00 90.00 378 GLU A N 1
ATOM 2788 C CA . GLU A 1 378 ? -19.920 8.765 36.217 1.00 90.00 378 GLU A CA 1
ATOM 2789 C C . GLU A 1 378 ? -21.403 8.366 36.183 1.00 90.00 378 GLU A C 1
ATOM 2791 O O . GLU A 1 378 ? -21.725 7.211 36.463 1.00 90.00 378 GLU A O 1
ATOM 2796 N N . ASP A 1 379 ? -22.292 9.242 35.707 1.00 92.00 379 ASP A N 1
ATOM 2797 C CA . ASP A 1 379 ? -23.723 8.939 35.573 1.00 92.00 379 ASP A CA 1
ATOM 2798 C C . ASP A 1 379 ? -23.993 7.795 34.574 1.00 92.00 379 ASP A C 1
ATOM 2800 O O . ASP A 1 379 ? -24.814 6.903 34.831 1.00 92.00 379 ASP A O 1
ATOM 2804 N N . VAL A 1 380 ? -23.258 7.746 33.455 1.00 91.38 380 VAL A N 1
ATOM 2805 C CA . VAL A 1 380 ? -23.314 6.625 32.496 1.00 91.38 380 VAL A CA 1
ATOM 2806 C C . VAL A 1 380 ? -22.894 5.308 33.148 1.00 91.38 380 VAL A C 1
ATOM 2808 O O . VAL A 1 380 ? -23.550 4.281 32.936 1.00 91.38 380 VAL A O 1
ATOM 2811 N N . HIS A 1 381 ? -21.807 5.323 33.921 1.00 88.94 381 HIS A N 1
ATOM 2812 C CA . HIS A 1 381 ? -21.321 4.159 34.655 1.00 88.94 381 HIS A CA 1
ATOM 2813 C C . HIS A 1 381 ? -22.358 3.680 35.681 1.00 88.94 381 HIS A C 1
ATOM 2815 O O . HIS A 1 381 ? -22.756 2.513 35.658 1.00 88.94 381 HIS A O 1
ATOM 2821 N N . ASP A 1 382 ? -22.854 4.582 36.524 1.00 91.19 382 ASP A N 1
ATOM 2822 C CA . ASP A 1 382 ? -23.789 4.267 37.604 1.00 91.19 382 ASP A CA 1
ATOM 2823 C C . ASP A 1 382 ? -25.129 3.762 37.069 1.00 91.19 382 ASP A C 1
ATOM 2825 O O . ASP A 1 382 ? -25.720 2.812 37.601 1.00 91.19 382 ASP A O 1
ATOM 2829 N N . TYR A 1 383 ? -25.606 4.340 35.965 1.00 93.44 383 TYR A N 1
ATOM 2830 C CA . TYR A 1 383 ? -26.775 3.825 35.271 1.00 93.44 383 TYR A CA 1
ATOM 2831 C C . TYR A 1 383 ? -26.529 2.413 34.731 1.00 93.44 383 TYR A C 1
ATOM 2833 O O . TYR A 1 383 ? -27.370 1.534 34.936 1.00 93.44 383 TYR A O 1
ATOM 2841 N N . ALA A 1 384 ? -25.387 2.170 34.078 1.00 93.00 384 ALA A N 1
ATOM 2842 C CA . ALA A 1 384 ? -25.038 0.860 33.535 1.00 93.00 384 ALA A CA 1
ATOM 2843 C C . ALA A 1 384 ? -24.965 -0.217 34.629 1.00 93.00 384 ALA A C 1
ATOM 2845 O O . ALA A 1 384 ? -25.553 -1.288 34.456 1.00 93.00 384 ALA A O 1
ATOM 2846 N N . GLU A 1 385 ? -24.341 0.082 35.771 1.00 91.69 385 GLU A N 1
ATOM 2847 C CA . GLU A 1 385 ? -24.332 -0.778 36.962 1.00 91.69 385 GLU A CA 1
ATOM 2848 C C . GLU A 1 385 ? -25.760 -1.082 37.434 1.00 91.69 385 GLU A C 1
ATOM 2850 O O . GLU A 1 385 ? -26.141 -2.246 37.596 1.00 91.69 385 GLU A O 1
ATOM 2855 N N . LYS A 1 386 ? -26.591 -0.043 37.580 1.00 96.06 386 LYS A N 1
ATOM 2856 C CA . LYS A 1 386 ? -27.977 -0.157 38.053 1.00 96.06 386 LYS A CA 1
ATOM 2857 C C . LYS A 1 386 ? -28.838 -1.064 37.176 1.00 96.06 386 LYS A C 1
ATOM 2859 O O . LYS A 1 386 ? -29.697 -1.773 37.703 1.00 96.06 386 LYS A O 1
ATOM 2864 N N . ILE A 1 387 ? -28.655 -1.027 35.856 1.00 96.75 387 ILE A N 1
ATOM 2865 C CA . ILE A 1 387 ? -29.431 -1.851 34.915 1.00 96.75 387 ILE A CA 1
ATOM 2866 C C . ILE A 1 387 ? -28.713 -3.140 34.495 1.00 96.75 387 ILE A C 1
ATOM 2868 O O . ILE A 1 387 ? -29.248 -3.904 33.691 1.00 96.75 387 ILE A O 1
ATOM 2872 N N . GLY A 1 388 ? -27.530 -3.408 35.049 1.00 95.00 388 GLY A N 1
ATOM 2873 C CA . GLY A 1 388 ? -26.767 -4.627 34.800 1.00 95.00 388 GLY A CA 1
ATOM 2874 C C . GLY A 1 388 ? -26.139 -4.710 33.407 1.00 95.00 388 GLY A C 1
ATOM 2875 O O . GLY A 1 388 ? -25.972 -5.816 32.891 1.00 95.00 388 GLY A O 1
ATOM 2876 N N . VAL A 1 389 ? -25.796 -3.578 32.783 1.00 94.94 389 VAL A N 1
ATOM 2877 C CA . VAL A 1 389 ? -25.034 -3.554 31.525 1.00 94.94 389 VAL A CA 1
ATOM 2878 C C . VAL A 1 389 ? -23.538 -3.640 31.844 1.00 94.94 389 VAL A C 1
ATOM 2880 O O . VAL A 1 389 ? -22.983 -2.726 32.448 1.00 94.94 389 VAL A O 1
ATOM 2883 N N . PRO A 1 390 ? -22.846 -4.719 31.442 1.00 89.94 390 PRO A N 1
ATOM 2884 C CA . PRO A 1 390 ? -21.512 -5.013 31.947 1.00 89.94 390 PRO A CA 1
ATOM 2885 C C . PRO A 1 390 ? -20.420 -4.393 31.067 1.00 89.94 390 PRO A C 1
ATOM 2887 O O . PRO A 1 390 ? -19.586 -5.127 30.527 1.00 89.94 390 PRO A O 1
ATOM 2890 N N . TYR A 1 391 ? -20.408 -3.066 30.906 1.00 90.06 391 TYR A N 1
ATOM 2891 C CA . TYR A 1 391 ? -19.290 -2.391 30.237 1.00 90.06 391 TYR A CA 1
ATOM 2892 C C . TYR A 1 391 ? -17.970 -2.743 30.935 1.00 90.06 391 TYR A C 1
ATOM 2894 O O . TYR A 1 391 ? -17.933 -2.871 32.155 1.00 90.06 391 TYR A O 1
ATOM 2902 N N . LYS A 1 392 ? -16.893 -2.957 30.172 1.00 87.12 392 LYS A N 1
ATOM 2903 C CA . LYS A 1 392 ? -15.543 -3.261 30.690 1.00 87.12 392 LYS A CA 1
ATOM 2904 C C . LYS A 1 392 ? -14.473 -2.285 30.231 1.00 87.12 392 LYS A C 1
ATOM 2906 O O . LYS A 1 392 ? -13.305 -2.479 30.557 1.00 87.12 392 LYS A O 1
ATOM 2911 N N . TYR A 1 393 ? -14.861 -1.260 29.488 1.00 86.81 393 TYR A N 1
ATOM 2912 C CA . TYR A 1 393 ? -14.021 -0.117 29.173 1.00 86.81 393 TYR A CA 1
ATOM 2913 C C . TYR A 1 393 ? -14.890 1.039 28.676 1.00 86.81 393 TYR A C 1
ATOM 2915 O O . TYR A 1 393 ? -16.035 0.834 28.260 1.00 86.81 393 TYR A O 1
ATOM 2923 N N . ILE A 1 394 ? -14.309 2.236 28.689 1.00 86.81 394 ILE A N 1
ATOM 2924 C CA . ILE A 1 394 ? -14.854 3.427 28.044 1.00 86.81 394 ILE A CA 1
ATOM 2925 C C . ILE A 1 394 ? -13.810 3.924 27.037 1.00 86.81 394 ILE A C 1
ATOM 2927 O O . ILE A 1 394 ? -12.637 4.063 27.380 1.00 86.81 394 ILE A O 1
ATOM 2931 N N . LEU A 1 395 ? -14.220 4.156 25.792 1.00 89.69 395 LEU A N 1
ATOM 2932 C CA . LEU A 1 395 ? -13.439 4.854 24.773 1.00 89.69 395 LEU A CA 1
ATOM 2933 C C . LEU A 1 395 ? -13.825 6.334 24.809 1.00 89.69 395 LEU A C 1
ATOM 2935 O O . LEU A 1 395 ? -14.984 6.674 24.567 1.00 89.69 395 LEU A O 1
ATOM 2939 N N . ILE A 1 396 ? -12.843 7.191 25.096 1.00 88.06 396 ILE A N 1
ATOM 2940 C CA . ILE A 1 396 ? -13.028 8.638 25.239 1.00 88.06 396 ILE A CA 1
ATOM 2941 C C . ILE A 1 396 ? -12.431 9.355 24.024 1.00 88.06 396 ILE A C 1
ATOM 2943 O O . ILE A 1 396 ? -11.212 9.416 23.860 1.00 88.06 396 ILE A O 1
ATOM 2947 N N . ASP A 1 397 ? -13.294 9.933 23.197 1.00 86.19 397 ASP A N 1
ATOM 2948 C CA . ASP A 1 397 ? -12.925 10.727 22.023 1.00 86.19 397 ASP A CA 1
ATOM 2949 C C . ASP A 1 397 ? -13.951 11.858 21.796 1.00 86.19 397 ASP A C 1
ATOM 2951 O O . ASP A 1 397 ? -15.124 11.690 22.122 1.00 86.19 397 ASP A O 1
ATOM 2955 N N . SER A 1 398 ? -13.618 13.056 21.302 1.00 82.75 398 SER A N 1
ATOM 2956 C CA . SER A 1 398 ? -12.301 13.689 21.071 1.00 82.75 398 SER A CA 1
ATOM 2957 C C . SER A 1 398 ? -12.240 15.080 21.743 1.00 82.75 398 SER A C 1
ATOM 2959 O O . SER A 1 398 ? -11.754 16.050 21.167 1.00 82.75 398 SER A O 1
ATOM 2961 N N . TRP A 1 399 ? -12.818 15.241 22.937 1.00 87.50 399 TRP A N 1
ATOM 2962 C CA . TRP A 1 399 ? -13.042 16.553 23.584 1.00 87.50 399 TRP A CA 1
ATOM 2963 C C . TRP A 1 399 ? -12.160 16.831 24.810 1.00 87.50 399 TRP A C 1
ATOM 2965 O O . TRP A 1 399 ? -12.159 17.947 25.323 1.00 87.50 399 TRP A O 1
ATOM 2975 N N . TRP A 1 400 ? -11.390 15.848 25.266 1.00 89.62 400 TRP A N 1
ATOM 2976 C CA . TRP A 1 400 ? -10.642 15.926 26.522 1.00 89.62 400 TRP A CA 1
ATOM 2977 C C . TRP A 1 400 ? -9.258 16.572 26.417 1.00 89.62 400 TRP A C 1
ATOM 2979 O O . TRP A 1 400 ? -8.671 16.911 27.439 1.00 89.62 400 TRP A O 1
ATOM 2989 N N . TYR A 1 401 ? -8.768 16.793 25.197 1.00 90.62 401 TYR A N 1
ATOM 2990 C CA . TYR A 1 401 ? -7.456 17.366 24.892 1.00 90.62 401 TYR A CA 1
ATOM 2991 C C . TYR A 1 401 ? -7.562 18.670 24.095 1.00 90.62 401 TYR A C 1
ATOM 2993 O O . TYR A 1 401 ? -8.565 18.943 23.425 1.00 90.62 401 TYR A O 1
ATOM 3001 N N . LEU A 1 402 ? -6.485 19.459 24.096 1.00 90.81 402 LEU A N 1
ATOM 3002 C CA . LEU A 1 402 ? -6.430 20.701 23.329 1.00 90.81 402 LEU A CA 1
ATOM 3003 C C . LEU A 1 402 ? -6.303 20.410 21.830 1.00 90.81 402 LEU A C 1
ATOM 3005 O O . LEU A 1 402 ? -5.401 19.693 21.392 1.00 90.81 402 LEU A O 1
ATOM 3009 N N . LYS A 1 403 ? -7.159 21.045 21.022 1.00 91.19 403 LYS A N 1
ATOM 3010 C CA . LYS A 1 403 ? -7.122 20.952 19.556 1.00 91.19 403 LYS A CA 1
ATOM 3011 C C . LYS A 1 403 ? -6.345 22.096 18.904 1.00 91.19 403 LYS A C 1
ATOM 3013 O O . LYS A 1 403 ? -6.358 23.235 19.370 1.00 91.19 403 LYS A O 1
ATOM 3018 N N . GLY A 1 404 ? -5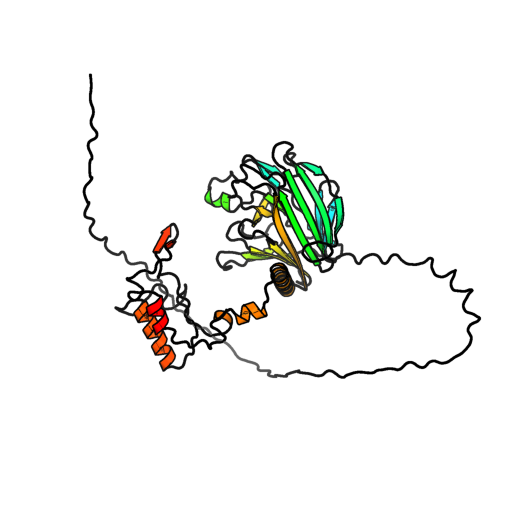.662 21.777 17.809 1.00 90.44 404 GLY A N 1
ATOM 3019 C CA . GLY A 1 404 ? -4.855 22.686 17.000 1.00 90.44 404 GLY A CA 1
ATOM 3020 C C . GLY A 1 404 ? -5.419 22.905 15.600 1.00 90.44 404 GLY A C 1
ATOM 3021 O O . GLY A 1 404 ? -6.628 22.831 15.368 1.00 90.44 404 GLY A O 1
ATOM 3022 N N . ALA A 1 405 ? -4.520 23.199 14.657 1.00 88.75 405 ALA A N 1
ATOM 3023 C CA . ALA A 1 405 ? -4.871 23.347 13.248 1.00 88.75 405 ALA A CA 1
ATOM 3024 C C . ALA A 1 405 ? -5.554 22.074 12.717 1.00 88.75 405 ALA A C 1
ATOM 3026 O O . ALA A 1 405 ? -5.171 20.960 13.071 1.00 88.75 405 ALA A O 1
ATOM 3027 N N . GLY A 1 406 ? -6.595 22.243 11.895 1.00 81.88 406 GLY A N 1
ATOM 3028 C CA . GLY A 1 406 ? -7.359 21.121 11.338 1.00 81.88 406 GLY A CA 1
ATOM 3029 C C . GLY A 1 406 ? -8.120 20.287 12.375 1.00 81.88 406 GLY A C 1
ATOM 3030 O O . GLY A 1 406 ? -8.461 19.146 12.090 1.00 81.88 406 GLY A O 1
ATOM 3031 N N . SER A 1 407 ? -8.353 20.823 13.581 1.00 84.19 407 SER A N 1
ATOM 3032 C CA . SER A 1 407 ? -8.997 20.109 14.696 1.00 84.19 407 SER A CA 1
ATOM 3033 C C . SER A 1 407 ? -8.240 18.866 15.187 1.00 84.19 407 SER A C 1
ATOM 3035 O O . SER A 1 407 ? -8.798 18.090 15.963 1.00 84.19 407 SER A O 1
ATOM 3037 N N . GLY A 1 408 ? -6.979 18.694 14.779 1.00 84.00 408 GLY A N 1
ATOM 3038 C CA . GLY A 1 408 ? -6.099 17.646 15.290 1.00 84.00 408 GLY A CA 1
ATOM 3039 C C . GLY A 1 408 ? -5.646 17.926 16.721 1.00 84.00 408 GLY A C 1
ATOM 3040 O O . GLY A 1 408 ? -5.769 19.049 17.217 1.00 84.00 408 GLY A O 1
ATOM 3041 N N . VAL A 1 409 ? -5.107 16.907 17.386 1.00 89.50 409 VAL A N 1
ATOM 3042 C CA . VAL A 1 409 ? -4.534 17.053 18.729 1.00 89.50 409 VAL A CA 1
ATOM 3043 C C . VAL A 1 409 ? -3.365 18.039 18.677 1.00 89.50 409 VAL A C 1
ATOM 3045 O O . VAL A 1 409 ? -2.475 17.919 17.837 1.00 89.50 409 VAL A O 1
ATOM 3048 N N . LYS A 1 410 ? -3.368 19.020 19.578 1.00 92.44 410 LYS A N 1
ATOM 3049 C CA . LYS A 1 410 ? -2.254 19.951 19.791 1.00 92.44 410 LYS A CA 1
ATOM 3050 C C . LYS A 1 410 ? -1.465 19.604 21.044 1.00 92.44 410 LYS A C 1
ATOM 3052 O O . LYS A 1 410 ? -0.244 19.711 21.036 1.00 92.44 410 LYS A O 1
ATOM 3057 N N . ASP A 1 411 ? -2.173 19.242 22.105 1.00 90.38 411 ASP A N 1
ATOM 3058 C CA . ASP A 1 411 ? -1.604 18.917 23.407 1.00 90.38 411 ASP A CA 1
ATOM 3059 C C . ASP A 1 411 ? -2.433 17.792 24.024 1.00 90.38 411 ASP A C 1
ATOM 3061 O O . ASP A 1 411 ? -3.655 17.901 24.066 1.00 90.38 411 ASP A O 1
ATOM 3065 N N . TRP A 1 412 ? -1.765 16.727 24.467 1.00 89.06 412 TRP A N 1
ATOM 3066 C CA . TRP A 1 412 ? -2.376 15.554 25.097 1.00 89.06 412 TRP A CA 1
ATOM 3067 C C . TRP A 1 412 ? -2.671 15.756 26.590 1.00 89.06 412 TRP A C 1
ATOM 3069 O O . TRP A 1 412 ? -3.095 14.817 27.257 1.00 89.06 412 TRP A O 1
ATOM 3079 N N . THR A 1 413 ? -2.436 16.954 27.123 1.00 88.62 413 THR A N 1
ATOM 3080 C CA . THR A 1 413 ? -2.803 17.312 28.495 1.00 88.62 413 THR A CA 1
ATOM 3081 C C . THR A 1 413 ? -4.322 17.365 28.629 1.00 88.62 413 THR A C 1
ATOM 3083 O O . THR A 1 413 ? -4.995 18.026 27.829 1.00 88.62 413 THR A O 1
ATOM 3086 N N . GLU A 1 414 ? -4.861 16.683 29.643 1.00 87.50 414 GLU A N 1
ATOM 3087 C CA . GLU A 1 414 ? -6.283 16.766 29.961 1.00 87.50 414 GLU A CA 1
ATOM 3088 C C . GLU A 1 414 ? -6.719 18.209 30.241 1.00 87.50 414 GLU A C 1
ATOM 3090 O O . GLU A 1 414 ? -6.002 19.012 30.842 1.00 87.50 414 GLU A O 1
ATOM 3095 N N . GLN A 1 415 ? -7.924 18.543 29.795 1.00 89.88 415 GLN A N 1
ATOM 3096 C CA . GLN A 1 415 ? -8.520 19.844 30.050 1.00 89.88 415 GLN A CA 1
ATOM 3097 C C . GLN A 1 415 ? -9.198 19.853 31.439 1.00 89.88 415 GLN A C 1
ATOM 3099 O O . GLN A 1 415 ? -10.126 19.070 31.656 1.00 89.88 415 GLN A O 1
ATOM 3104 N N . PRO A 1 416 ? -8.783 20.713 32.396 1.00 89.88 416 PRO A N 1
ATOM 3105 C CA . PRO A 1 416 ? -9.330 20.703 33.762 1.00 89.88 416 PRO A CA 1
ATOM 3106 C C . PRO A 1 416 ? -10.813 21.084 33.872 1.00 89.88 416 PRO A C 1
ATOM 3108 O O . PRO A 1 416 ? -11.450 20.799 34.875 1.00 89.88 416 PRO A O 1
ATOM 3111 N N . ASP A 1 417 ? -11.379 21.761 32.874 1.00 89.50 417 ASP A N 1
ATOM 3112 C CA . ASP A 1 417 ? -12.818 22.044 32.786 1.00 89.50 417 ASP A CA 1
ATOM 3113 C C . ASP A 1 417 ? -13.635 20.834 32.312 1.00 89.50 417 ASP A C 1
ATOM 3115 O O . ASP A 1 417 ? -14.856 20.810 32.452 1.00 89.50 417 ASP A O 1
ATOM 3119 N N . VAL A 1 418 ? -12.957 19.830 31.764 1.00 90.06 418 VAL A N 1
ATOM 3120 C CA . VAL A 1 418 ? -13.539 18.581 31.290 1.00 90.06 418 VAL A CA 1
ATOM 3121 C C . VAL A 1 418 ? -13.399 17.481 32.347 1.00 90.06 418 VAL A C 1
ATOM 3123 O O . VAL A 1 418 ? -14.386 16.820 32.663 1.00 90.06 418 VAL A O 1
ATOM 3126 N N . PHE A 1 419 ? -12.183 17.305 32.874 1.00 90.44 419 PHE A N 1
ATOM 3127 C CA . PHE A 1 419 ? -11.832 16.356 33.934 1.00 90.44 419 PHE A CA 1
ATOM 3128 C C . PHE A 1 419 ? -11.198 17.114 35.107 1.00 90.44 419 PHE A C 1
ATOM 3130 O O . PHE A 1 419 ? -9.968 17.152 35.218 1.00 90.44 419 PHE A O 1
ATOM 3137 N N . PRO A 1 420 ? -11.999 17.772 35.965 1.00 90.56 420 PRO A N 1
ATOM 3138 C CA . PRO A 1 420 ? -11.483 18.576 37.073 1.00 90.56 420 PRO A CA 1
ATOM 3139 C C . PRO A 1 420 ? -10.671 17.765 38.084 1.00 90.56 420 PRO A C 1
ATOM 3141 O O . PRO A 1 420 ? -9.765 18.318 38.713 1.00 90.56 420 PRO A O 1
ATOM 3144 N N . SER A 1 421 ? -10.946 16.466 38.218 1.00 88.25 421 SER A N 1
ATOM 3145 C CA . SER A 1 421 ? -10.176 15.572 39.087 1.00 88.25 421 SER A CA 1
ATOM 3146 C C . SER A 1 421 ? -8.916 15.014 38.411 1.00 88.25 421 SER A C 1
ATOM 3148 O O . SER A 1 421 ? -8.072 14.411 39.080 1.00 88.25 421 SER A O 1
ATOM 3150 N N . GLY A 1 422 ? -8.752 15.243 37.104 1.00 85.31 422 GLY A N 1
ATOM 3151 C CA . GLY A 1 422 ? -7.701 14.661 36.274 1.00 85.31 422 GLY A CA 1
ATOM 3152 C C . GLY A 1 422 ? -7.953 13.186 35.967 1.00 85.31 422 GLY A C 1
ATOM 3153 O O . GLY A 1 422 ? -8.579 12.458 36.740 1.00 85.31 422 GLY A O 1
ATOM 3154 N N . PHE A 1 423 ? -7.419 12.700 34.846 1.00 80.75 423 PHE A N 1
ATOM 3155 C CA . PHE A 1 423 ? -7.788 11.386 34.311 1.00 80.75 423 PHE A CA 1
ATOM 3156 C C . PHE A 1 423 ? -7.605 10.237 35.294 1.00 80.75 423 PHE A C 1
ATOM 3158 O O . PHE A 1 423 ? -8.447 9.349 35.377 1.00 80.75 423 PHE A O 1
ATOM 3165 N N . GLN A 1 424 ? -6.513 10.234 36.053 1.00 74.94 424 GLN A N 1
ATOM 3166 C CA . GLN A 1 424 ? -6.228 9.134 36.965 1.00 74.94 424 GLN A CA 1
ATOM 3167 C C . GLN A 1 424 ? -7.292 8.999 38.064 1.00 74.94 424 GLN A C 1
ATOM 3169 O O . GLN A 1 424 ? -7.626 7.875 38.434 1.00 74.94 424 GLN A O 1
ATOM 3174 N N . ALA A 1 425 ? -7.835 10.112 38.563 1.00 71.88 425 ALA A N 1
ATOM 3175 C CA . ALA A 1 425 ? -8.886 10.096 39.572 1.00 71.88 425 ALA A CA 1
ATOM 3176 C C . ALA A 1 425 ? -10.245 9.769 38.939 1.00 71.88 425 ALA A C 1
ATOM 3178 O O . ALA A 1 425 ? -10.890 8.810 39.367 1.00 71.88 425 ALA A O 1
ATOM 3179 N N . SER A 1 426 ? -10.619 10.466 37.862 1.00 69.75 426 SER A N 1
ATOM 3180 C CA . SER A 1 426 ? -11.901 10.292 37.164 1.00 69.75 426 SER A CA 1
ATOM 3181 C C . SER A 1 426 ? -12.073 8.865 36.636 1.00 69.75 426 SER A C 1
ATOM 3183 O O . SER A 1 426 ? -13.124 8.249 36.799 1.00 69.75 426 SER A O 1
ATOM 3185 N N . LEU A 1 427 ? -11.009 8.281 36.073 1.00 65.50 427 LEU A N 1
ATOM 3186 C CA . LEU A 1 427 ? -11.004 6.909 35.555 1.00 65.50 427 LEU A CA 1
ATOM 3187 C C . LEU A 1 427 ? -10.889 5.862 36.666 1.00 65.50 427 LEU A C 1
ATOM 3189 O O . LEU A 1 427 ? -11.284 4.720 36.465 1.00 65.50 427 LEU A O 1
ATOM 3193 N N . SER A 1 428 ? -10.370 6.214 37.847 1.00 59.25 428 SER A N 1
ATOM 3194 C CA . SER A 1 428 ? -10.364 5.294 38.993 1.00 59.25 428 SER A CA 1
ATOM 3195 C C . SER A 1 428 ? -11.741 5.135 39.644 1.00 59.25 428 SER A C 1
ATOM 3197 O O . SER A 1 428 ? -12.026 4.056 40.165 1.00 59.25 428 SER A O 1
ATOM 3199 N N . LEU A 1 429 ? -12.601 6.161 39.571 1.00 51.38 429 LEU A N 1
ATOM 3200 C CA . LEU A 1 429 ? -14.002 6.091 40.001 1.00 51.38 429 LEU A CA 1
ATOM 3201 C C . LEU A 1 429 ? -14.885 5.364 38.977 1.00 51.38 429 LEU A C 1
ATOM 3203 O O . LEU A 1 429 ? -15.634 4.465 39.349 1.00 51.38 429 LEU A O 1
ATOM 3207 N N . SER A 1 430 ? -14.740 5.686 37.689 1.00 48.56 430 SER A N 1
ATOM 3208 C CA . SER A 1 430 ? -15.583 5.143 36.609 1.00 48.56 430 SER A CA 1
ATOM 3209 C C . SER A 1 430 ? -15.116 3.788 36.042 1.00 48.56 430 SER A C 1
ATOM 3211 O O . SER A 1 430 ? -15.832 3.151 35.269 1.00 48.56 430 SER A O 1
ATOM 3213 N N . LEU A 1 431 ? -13.938 3.292 36.448 1.00 50.50 431 LEU A N 1
ATOM 3214 C CA . LEU A 1 431 ? -13.407 1.976 36.066 1.00 50.50 431 LEU A CA 1
ATOM 3215 C C . LEU A 1 431 ? -13.083 1.096 37.284 1.00 50.50 431 LEU A C 1
ATOM 3217 O O . LEU A 1 431 ? -12.109 0.341 37.257 1.00 50.50 431 LEU A O 1
ATOM 3221 N N . SER A 1 432 ? -13.948 1.050 38.305 1.00 46.88 432 SER A N 1
ATOM 3222 C CA . SER A 1 432 ? -13.930 -0.042 39.309 1.00 46.88 432 SER A CA 1
ATOM 3223 C C . SER A 1 432 ? -14.155 -1.455 38.705 1.00 46.88 432 SER A C 1
ATOM 3225 O O . SER A 1 432 ? -14.313 -2.459 39.395 1.00 46.88 432 SER A O 1
ATOM 3227 N N . LEU A 1 433 ? -14.071 -1.551 37.381 1.00 47.41 433 LEU A N 1
ATOM 3228 C CA . LEU A 1 433 ? -13.690 -2.674 36.546 1.00 47.41 433 LEU A CA 1
ATOM 3229 C C . LEU A 1 433 ? -12.423 -3.362 37.057 1.00 47.41 433 LEU A C 1
ATOM 3231 O O . LEU A 1 433 ? -11.307 -3.179 36.574 1.00 47.41 433 LEU A O 1
ATOM 3235 N N . SER A 1 434 ? -12.623 -4.233 38.036 1.00 39.81 434 SER A N 1
ATOM 3236 C CA . SER A 1 434 ? -11.682 -5.267 38.433 1.00 39.81 434 SER A CA 1
ATOM 3237 C C . SER A 1 434 ? -11.292 -6.114 37.210 1.00 39.81 434 SER A C 1
ATOM 3239 O O . SER A 1 434 ? -11.872 -7.168 36.941 1.00 39.81 434 SER A O 1
ATOM 3241 N N . LEU A 1 435 ? -10.256 -5.692 36.490 1.00 45.00 435 LEU A N 1
ATOM 3242 C CA . LEU A 1 435 ? -9.425 -6.601 35.722 1.00 45.00 435 LEU A CA 1
ATOM 3243 C C . LEU A 1 435 ? -8.774 -7.550 36.727 1.00 45.00 435 LEU A C 1
ATOM 3245 O O . LEU A 1 435 ? -8.150 -7.121 37.714 1.00 45.00 435 LEU A O 1
ATOM 3249 N N . SER A 1 436 ? -8.964 -8.849 36.498 1.00 41.34 436 SER A N 1
ATOM 3250 C CA . SER A 1 436 ? -8.330 -9.871 37.318 1.00 41.34 436 SER A CA 1
ATOM 3251 C C . SER A 1 436 ? -6.812 -9.634 37.320 1.00 41.34 436 SER A C 1
ATOM 3253 O O . SER A 1 436 ? -6.275 -9.073 36.362 1.00 41.34 436 SER A O 1
ATOM 3255 N N . PRO A 1 437 ? -6.062 -10.065 38.347 1.00 45.06 437 PRO A N 1
ATOM 3256 C CA . PRO A 1 437 ? -4.605 -9.908 38.369 1.00 45.06 437 PRO A CA 1
ATOM 3257 C C . PRO A 1 437 ? -3.879 -10.461 37.127 1.00 45.06 437 PRO A C 1
ATOM 3259 O O . PRO A 1 437 ? -2.741 -10.072 36.874 1.00 45.06 437 PRO A O 1
ATOM 3262 N N . LYS A 1 438 ? -4.519 -11.345 36.345 1.00 45.94 438 LYS A N 1
ATOM 3263 C CA . LYS A 1 438 ? -3.991 -11.837 35.065 1.00 45.94 438 LYS A CA 1
ATOM 3264 C C . LYS A 1 438 ? -4.068 -10.806 33.936 1.00 45.94 438 LYS A C 1
ATOM 3266 O O . LYS A 1 438 ? -3.197 -10.818 33.078 1.00 45.94 438 LYS A O 1
ATOM 3271 N N . ASP A 1 439 ? -5.045 -9.906 33.962 1.00 45.25 439 ASP A N 1
ATOM 3272 C CA . ASP A 1 439 ? -5.285 -8.916 32.906 1.00 45.25 439 ASP A CA 1
ATOM 3273 C C . ASP A 1 439 ? -4.539 -7.582 33.150 1.00 45.25 439 ASP A C 1
ATOM 3275 O O . ASP A 1 439 ? -4.576 -6.695 32.311 1.00 45.25 439 ASP A O 1
ATOM 3279 N N . ARG A 1 440 ? -3.828 -7.421 34.282 1.00 44.00 440 ARG A N 1
ATOM 3280 C CA . ARG A 1 440 ? -3.037 -6.203 34.592 1.00 44.00 440 ARG A CA 1
ATOM 3281 C C . ARG A 1 440 ? -1.600 -6.211 34.052 1.00 44.00 440 ARG A C 1
ATOM 3283 O O . ARG A 1 440 ? -0.855 -5.273 34.312 1.00 44.00 440 ARG A O 1
ATOM 3290 N N . LYS A 1 441 ? -1.168 -7.292 33.395 1.00 34.72 441 LYS A N 1
ATOM 3291 C CA . LYS A 1 441 ? 0.233 -7.498 32.975 1.00 34.72 441 LYS A CA 1
ATOM 3292 C C . LYS A 1 441 ? 0.458 -7.490 31.456 1.00 34.72 441 LYS A C 1
ATOM 3294 O O . LYS A 1 441 ? 1.541 -7.892 31.034 1.00 34.72 441 LYS A O 1
ATOM 3299 N N . SER A 1 442 ? -0.519 -7.075 30.651 1.00 34.56 442 SER A N 1
ATOM 3300 C CA . SER A 1 442 ? -0.368 -6.975 29.191 1.00 34.56 442 SER A CA 1
ATOM 3301 C C . SER A 1 442 ? 0.011 -5.579 28.738 1.00 34.56 442 SER A C 1
ATOM 3303 O O . SER A 1 442 ? -0.762 -4.659 29.087 1.00 34.56 442 SER A O 1
#

Secondary structure (DSSP, 8-state):
---------PPPP---PPPPPPPPPP--PPP------------------------------------TTS-SSSSSSSSS-----PPPPPSEEEEE-TTS-EEEEETTEEEEEEPPPEEEETTEEEEBTTTSBEEEEEEEEEEETT-TTSSEEEEEEEEE-SSS-EEEEEEEEETTTEEEEEEEETT-EES-S----S-HHHHTTSBSEE-SEEEE-S--TT---EEEEEESGGGTT-EEEESSTT-----GGGEEEEEEE-TTSS-EEEEEE-S-TTTEEEEEEE-TTS-EEEEEEEBTT--EE-TTEEEEEEEEEESHHHHHHHHHHHHHHHHTT--HHHHHHH-HHHHS--EE-STTSTTTT---TT--HHHHHHHHHHHHHHHT-----EE--SSSEEE-GGG-EEEEEEPTTT-TT-HHHHHHHHT-----TTTT--

Sequence (442 aa):
SASAAARSRVPNAATTQPARRRPLPSNTAGSGSAGSGPTRSRGSTYALYSAIWPPNTRLGLGLGSGNAAAMRTLALGLCLGLGLAQKPTPRLDVEVDKSGAYAVTLDGLTWAQGGPVALTVGSEARVAGDGGLELVEGPEFEDDELCSLGPCRRTWMTWSDHADGLMETSFEIYSDGVIVYEQSFPKGLQGTAVKGGTDPAAEKDLLSTSFPAFVAQEGLKGGPAGVLHFAGKFMKDTRSSPWGPRTNITSGEESGPFVLFDAHNDNAVITSTFSNFMTGSQTAVTDQSGYITVGLGLLGSVLSVPPGYSLKFISVLGDGVTDAVLNWGKIMRAQYGKSAVAGYERDISLRYLGYATDNGAYYYYHTEDGVNYEETLEDVHDYAEKIGVPYKYILIDSWWYLKGAGSGVKDWTEQPDVFPSGFQASLSLSLSLSLSPKDRKS